Protein AF-0000000078039117 (afdb_homodimer)

Solvent-accessible surface area (backbone atoms only — not comparable to full-atom values): 21800 Å² total; per-residue (Å²): 92,41,33,33,31,34,29,32,81,35,74,48,36,46,49,26,48,54,53,39,45,74,72,65,27,33,37,36,31,19,25,72,60,57,87,76,50,79,70,50,97,45,34,41,63,36,82,44,56,58,85,53,54,42,71,63,53,13,66,77,37,51,82,34,58,34,38,35,41,52,52,69,48,87,79,77,35,41,57,53,41,36,14,48,20,45,47,38,50,52,52,10,32,51,72,30,68,32,46,37,37,37,37,60,55,42,53,59,30,87,37,69,91,60,38,75,41,83,84,39,52,85,33,55,67,59,40,50,24,36,23,52,27,52,50,42,55,70,73,72,52,88,54,48,24,28,36,39,14,37,32,47,73,35,100,47,76,56,77,53,31,32,32,69,71,63,91,66,81,49,44,24,31,33,46,37,56,16,48,51,61,56,48,46,83,77,36,78,68,40,53,70,36,77,45,36,36,27,55,45,86,37,47,50,69,66,53,60,71,69,85,93,41,32,33,31,34,29,34,80,36,74,48,35,46,50,25,48,57,54,38,46,74,72,65,30,35,36,37,31,19,25,71,60,57,86,76,52,79,72,52,97,46,32,41,65,36,80,44,58,60,86,54,54,43,71,64,53,14,67,76,36,52,83,36,57,34,38,35,42,54,52,71,48,86,79,76,36,41,58,55,42,36,15,48,18,45,47,38,49,52,52,10,32,50,73,31,69,33,48,38,37,37,36,60,55,42,52,60,29,88,38,69,91,60,38,75,40,84,83,39,52,85,35,53,66,58,40,50,24,36,24,54,27,52,49,43,55,71,72,72,51,89,53,47,25,29,36,39,15,36,33,47,75,36,100,46,75,56,77,54,32,32,32,70,69,65,92,67,83,49,44,24,30,34,48,36,54,18,50,52,61,57,46,46,84,76,36,78,68,42,52,70,38,77,45,37,35,28,54,46,86,36,47,49,70,66,53,61,72,69,83

Sequence (422 aa):
MNIFIIGANGRVAQELTKKLVKQGHTIYAGLRDLSKIQETQQIKPIHFDLHDSVEVLAKSLVGMDVVYFLAGSRGKDLLQTDAFGAVKSMQATEQAGGKRFILLSSLFATEPEKWNQAGLDQLTDYNIAKFFADNYLINQTQLDYTILQPGGLAEEEGRGLVTFAPEKVGRNPIPDAAEVLAKIIEYPNTKRKVIQMLSGSQPIDASMAKLMNIFIIGANGRVAQELTKKLVKQGHTIYAGLRDLSKIQETQQIKPIHFDLHDSVEVLAKSLVGMDVVYFLAGSRGKDLLQTDAFGAVKSMQATEQAGGKRFILLSSLFATEPEKWNQAGLDQLTDYNIAKFFADNYLINQTQLDYTILQPGGLAEEEGRGLVTFAPEKVGRNPIPDAAEVLAKIIEYPNTKRKVIQMLSGSQPIDASMAKL

Structure (mmCIF, N/CA/C/O backbone):
data_AF-0000000078039117-model_v1
#
loop_
_entity.id
_entity.type
_entity.pdbx_description
1 polymer 'NmrA-like dehydrogenase/reductase'
#
loop_
_atom_site.group_PDB
_atom_site.id
_atom_site.type_symbol
_atom_site.label_atom_id
_atom_site.label_alt_id
_atom_site.label_comp_id
_atom_site.label_asym_id
_atom_site.label_entity_id
_atom_site.label_seq_id
_atom_site.pdbx_PDB_ins_code
_atom_site.Cartn_x
_atom_site.Cartn_y
_atom_site.Cartn_z
_atom_site.occupancy
_atom_site.B_iso_or_equiv
_atom_site.auth_seq_id
_atom_site.auth_comp_id
_atom_site.auth_asym_id
_atom_site.auth_atom_id
_atom_site.pdbx_PDB_model_num
ATOM 1 N N . MET A 1 1 ? -3.613 -31.938 -4.984 1 97.94 1 MET A N 1
ATOM 2 C CA . MET A 1 1 ? -4.102 -30.797 -4.219 1 97.94 1 MET A CA 1
ATOM 3 C C . MET A 1 1 ? -5.07 -29.953 -5.047 1 97.94 1 MET A C 1
ATOM 5 O O . MET A 1 1 ? -5.098 -30.062 -6.277 1 97.94 1 MET A O 1
ATOM 9 N N . ASN A 1 2 ? -5.949 -29.188 -4.383 1 98.81 2 ASN A N 1
ATOM 10 C CA . ASN A 1 2 ? -6.727 -28.125 -5.008 1 98.81 2 ASN A CA 1
ATOM 11 C C . ASN A 1 2 ? -5.98 -26.797 -4.984 1 98.81 2 ASN A C 1
ATOM 13 O O . ASN A 1 2 ? -5.746 -26.234 -3.916 1 98.81 2 ASN A O 1
ATOM 17 N N . ILE A 1 3 ? -5.605 -26.344 -6.156 1 98.94 3 ILE A N 1
ATOM 18 C CA . ILE A 1 3 ? -4.793 -25.141 -6.277 1 98.94 3 ILE A CA 1
ATOM 19 C C . ILE A 1 3 ? -5.582 -24.062 -7.016 1 98.94 3 ILE A C 1
ATOM 21 O O . ILE A 1 3 ? -6.141 -24.312 -8.086 1 98.94 3 ILE A O 1
ATOM 25 N N . PHE A 1 4 ? -5.738 -22.906 -6.43 1 99 4 PHE A N 1
ATOM 26 C CA . PHE A 1 4 ? -6.375 -21.766 -7.082 1 99 4 PHE A CA 1
ATOM 27 C C . PHE A 1 4 ? -5.332 -20.812 -7.656 1 99 4 PHE A C 1
ATOM 29 O O . PHE A 1 4 ? -4.406 -20.391 -6.949 1 99 4 PHE A O 1
ATOM 36 N N . ILE A 1 5 ? -5.422 -20.516 -8.914 1 99 5 ILE A N 1
ATOM 37 C CA . ILE A 1 5 ? -4.516 -19.578 -9.562 1 99 5 ILE A CA 1
ATOM 38 C C . ILE A 1 5 ? -5.281 -18.312 -9.977 1 99 5 ILE A C 1
ATOM 40 O O . ILE A 1 5 ? -6.125 -18.375 -10.875 1 99 5 ILE A O 1
ATOM 44 N N . ILE A 1 6 ? -5.02 -17.234 -9.281 1 98.94 6 ILE A N 1
ATOM 45 C CA . ILE A 1 6 ? -5.574 -15.945 -9.648 1 98.94 6 ILE A CA 1
ATOM 46 C C . ILE A 1 6 ? -4.793 -15.359 -10.82 1 98.94 6 ILE A C 1
ATOM 48 O O . ILE A 1 6 ? -3.566 -15.25 -10.773 1 98.94 6 ILE A O 1
ATOM 52 N N . GLY A 1 7 ? -5.5 -14.914 -11.836 1 98.62 7 GLY A N 1
ATOM 53 C CA . GLY A 1 7 ? -4.852 -14.5 -13.07 1 98.62 7 GLY A CA 1
ATOM 54 C C . GLY A 1 7 ? -4.457 -15.656 -13.961 1 98.62 7 GLY A C 1
ATOM 55 O O . GLY A 1 7 ? -3.375 -15.656 -14.555 1 98.62 7 GLY A O 1
ATOM 56 N N . ALA A 1 8 ? -5.289 -16.562 -14.102 1 98.69 8 ALA A N 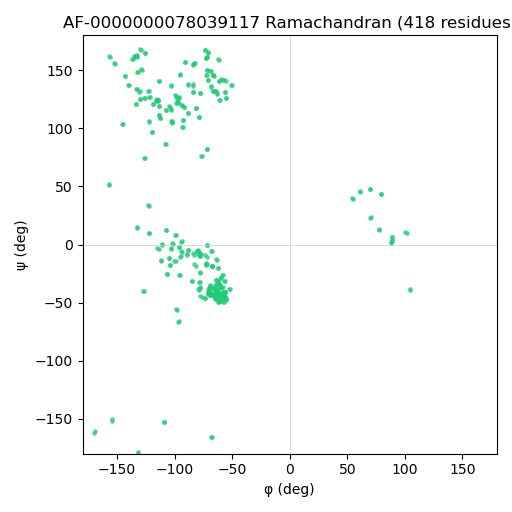1
ATOM 57 C CA . ALA A 1 8 ? -4.961 -17.859 -14.703 1 98.69 8 ALA A CA 1
ATOM 58 C C . ALA A 1 8 ? -4.758 -17.719 -16.203 1 98.69 8 ALA A C 1
ATOM 60 O O . ALA A 1 8 ? -4.188 -18.609 -16.844 1 98.69 8 ALA A O 1
ATOM 61 N N . ASN A 1 9 ? -5.18 -16.703 -16.828 1 96.75 9 ASN A N 1
ATOM 62 C CA . ASN A 1 9 ? -5.043 -16.547 -18.266 1 96.75 9 ASN A CA 1
ATOM 63 C C . ASN A 1 9 ? -3.713 -15.891 -18.641 1 96.75 9 ASN A C 1
ATOM 65 O O . ASN A 1 9 ? -3.391 -15.758 -19.812 1 96.75 9 ASN A O 1
ATOM 69 N N . GLY A 1 10 ? -2.932 -15.484 -17.641 1 97.69 10 GLY A N 1
ATOM 70 C CA . GLY A 1 10 ? -1.647 -14.859 -17.906 1 97.69 10 GLY A CA 1
ATOM 71 C C . GLY A 1 10 ? -0.608 -15.828 -18.438 1 97.69 10 GLY A C 1
ATOM 72 O O . GLY A 1 10 ? -0.743 -17.047 -18.266 1 97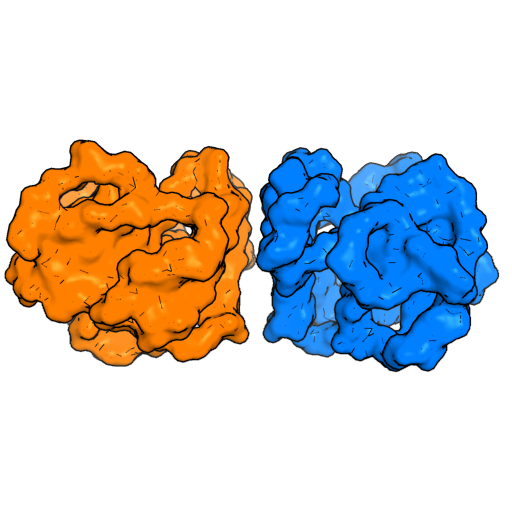.69 10 GLY A O 1
ATOM 73 N N . ARG A 1 11 ? 0.474 -15.336 -18.984 1 97.88 11 ARG A N 1
ATOM 74 C CA . ARG A 1 11 ? 1.512 -16.125 -19.625 1 97.88 11 ARG A CA 1
ATOM 75 C C . ARG A 1 11 ? 2.215 -17.031 -18.625 1 97.88 11 ARG A C 1
ATOM 77 O O . ARG A 1 11 ? 2.391 -18.234 -18.875 1 97.88 11 ARG A O 1
ATOM 84 N N . VAL A 1 12 ? 2.57 -16.469 -17.5 1 98.69 12 VAL A N 1
ATOM 85 C CA . VAL A 1 12 ? 3.24 -17.266 -16.484 1 98.69 12 VAL A CA 1
ATOM 86 C C . VAL A 1 12 ? 2.273 -18.297 -15.914 1 98.69 12 VAL A C 1
ATOM 88 O O . VAL A 1 12 ? 2.648 -19.453 -15.703 1 98.69 12 VAL A O 1
ATOM 91 N N . ALA A 1 13 ? 1.036 -17.891 -15.68 1 98.81 13 ALA A N 1
ATOM 92 C CA . ALA A 1 13 ? 0.023 -18.766 -15.094 1 98.81 13 ALA A CA 1
ATOM 93 C C . ALA A 1 13 ? -0.256 -19.969 -16 1 98.81 13 ALA A C 1
ATOM 95 O O . ALA A 1 13 ? -0.449 -21.094 -15.516 1 98.81 13 ALA A O 1
ATOM 96 N N . GLN A 1 14 ? -0.321 -19.719 -17.266 1 98.12 14 GLN A N 1
ATOM 97 C CA . GLN A 1 14 ? -0.566 -20.797 -18.203 1 98.12 14 GLN A CA 1
ATOM 98 C C . GLN A 1 14 ? 0.563 -21.828 -18.172 1 98.12 14 GLN A C 1
ATOM 100 O O . GLN A 1 14 ? 0.312 -23.031 -18.172 1 98.12 14 GLN A O 1
ATOM 105 N N . GLU A 1 15 ? 1.804 -21.391 -18.141 1 98.69 15 GLU A N 1
ATOM 106 C CA . GLU A 1 15 ? 2.941 -22.297 -18.016 1 98.69 15 GLU A CA 1
ATOM 107 C C . GLU A 1 15 ? 2.908 -23.047 -16.688 1 98.69 15 GLU A C 1
ATOM 109 O O . GLU A 1 15 ? 3.18 -24.25 -16.625 1 98.69 15 GLU A O 1
ATOM 114 N N . LEU A 1 16 ? 2.572 -22.359 -15.625 1 98.94 16 LEU A N 1
ATOM 115 C CA . LEU A 1 16 ? 2.457 -22.969 -14.305 1 98.94 16 LEU A CA 1
ATOM 116 C C . LEU A 1 16 ? 1.377 -24.047 -14.289 1 98.94 16 LEU A C 1
ATOM 118 O O . LEU A 1 16 ? 1.592 -25.141 -13.766 1 98.94 16 LEU A O 1
ATOM 122 N N . THR A 1 17 ? 0.242 -23.719 -14.891 1 98.88 17 THR A N 1
ATOM 123 C CA . THR A 1 17 ? -0.891 -24.625 -14.93 1 98.88 17 THR A CA 1
ATOM 124 C C . THR A 1 17 ? -0.497 -25.953 -15.586 1 98.88 17 THR A C 1
ATOM 126 O O . THR A 1 17 ? -0.801 -27.031 -15.07 1 98.88 17 THR A O 1
ATOM 129 N N . LYS A 1 18 ? 0.235 -25.859 -16.688 1 98.31 18 LYS A N 1
ATOM 130 C CA . LYS A 1 18 ? 0.692 -27.078 -17.375 1 98.31 18 LYS A CA 1
ATOM 131 C C . LYS A 1 18 ? 1.529 -27.953 -16.453 1 98.31 18 LYS A C 1
ATOM 133 O O . LYS A 1 18 ? 1.335 -29.172 -16.391 1 98.31 18 LYS A O 1
ATOM 138 N N . LYS A 1 19 ? 2.363 -27.391 -15.734 1 98.38 19 LYS A N 1
ATOM 139 C CA . 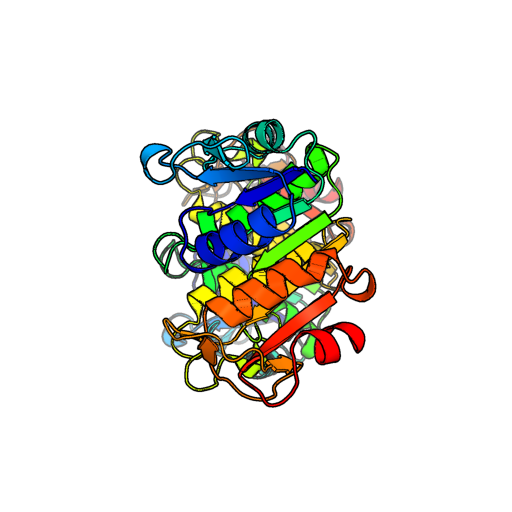LYS A 1 19 ? 3.273 -28.109 -14.844 1 98.38 19 LYS A CA 1
ATOM 140 C C . LYS A 1 19 ? 2.521 -28.734 -13.672 1 98.38 19 LYS A C 1
ATOM 142 O O . LYS A 1 19 ? 2.744 -29.891 -13.328 1 98.38 19 LYS A O 1
ATOM 147 N N . LEU A 1 20 ? 1.616 -28 -13.086 1 98.81 20 LEU A N 1
ATOM 148 C CA . LEU A 1 20 ? 0.88 -28.484 -11.922 1 98.81 20 LEU A CA 1
ATOM 149 C C . LEU A 1 20 ? -0.085 -29.594 -12.305 1 98.81 20 LEU A C 1
ATOM 151 O O . LEU A 1 20 ? -0.266 -30.547 -11.547 1 98.81 20 LEU A O 1
ATOM 155 N N . VAL A 1 21 ? -0.684 -29.453 -13.484 1 98.69 21 VAL A N 1
ATOM 156 C CA . VAL A 1 21 ? -1.575 -30.484 -13.992 1 98.69 21 VAL A CA 1
ATOM 157 C C . VAL A 1 21 ? -0.792 -31.781 -14.203 1 98.69 21 VAL A C 1
ATOM 159 O O . VAL A 1 21 ? -1.252 -32.875 -13.828 1 98.69 21 VAL A O 1
ATOM 162 N N . LYS A 1 22 ? 0.369 -31.641 -14.781 1 98.12 22 LYS A N 1
ATOM 163 C CA . LYS A 1 22 ? 1.233 -32.781 -15.008 1 98.12 22 LYS A CA 1
ATOM 164 C C . LYS A 1 22 ? 1.6 -33.469 -13.688 1 98.12 22 LYS A C 1
ATOM 166 O O . LYS A 1 22 ? 1.782 -34.688 -13.641 1 98.12 22 LYS A O 1
ATOM 171 N N . GLN A 1 23 ? 1.645 -32.75 -12.617 1 98 23 GLN A N 1
ATOM 172 C CA . GLN A 1 23 ? 1.981 -33.25 -11.289 1 98 23 GLN A CA 1
ATOM 173 C C . GLN A 1 23 ? 0.759 -33.844 -10.609 1 98 23 GLN A C 1
ATOM 175 O O . GLN A 1 23 ? 0.856 -34.375 -9.492 1 98 23 GLN A O 1
ATOM 180 N N . GLY A 1 24 ? -0.396 -33.719 -11.172 1 98.25 24 GLY A N 1
ATOM 181 C CA . GLY A 1 24 ? -1.583 -34.406 -10.688 1 98.25 24 GLY A CA 1
ATOM 182 C C . GLY A 1 24 ? -2.488 -33.531 -9.852 1 98.25 24 GLY A C 1
ATOM 183 O O . GLY A 1 24 ? -3.445 -34 -9.242 1 98.25 24 GLY A O 1
ATOM 184 N N . HIS A 1 25 ? -2.236 -32.219 -9.828 1 98.75 25 HIS A N 1
ATOM 185 C CA . HIS A 1 25 ? -3.059 -31.297 -9.055 1 98.75 25 HIS A CA 1
ATOM 186 C C . HIS A 1 25 ? -4.312 -30.906 -9.82 1 98.75 25 HIS A C 1
ATOM 188 O O . HIS A 1 25 ? -4.371 -31.062 -11.047 1 98.75 25 HIS A O 1
ATOM 194 N N . THR A 1 26 ? -5.336 -30.5 -9.148 1 98.88 26 THR A N 1
ATOM 195 C CA . THR A 1 26 ? -6.52 -29.875 -9.727 1 98.88 26 THR A CA 1
ATOM 196 C C . THR A 1 26 ? -6.414 -28.359 -9.656 1 98.88 26 THR A C 1
ATOM 198 O O . THR A 1 26 ? -6.164 -27.797 -8.586 1 98.88 26 THR A O 1
ATOM 201 N N . ILE A 1 27 ? -6.59 -27.734 -10.836 1 98.94 27 ILE A N 1
ATOM 202 C CA . ILE A 1 27 ? -6.398 -26.297 -10.922 1 98.94 27 ILE A CA 1
ATOM 203 C C . ILE A 1 27 ? -7.758 -25.594 -11.008 1 98.94 27 ILE A C 1
ATOM 205 O O . ILE A 1 27 ? -8.562 -25.906 -11.891 1 98.94 27 ILE A O 1
ATOM 209 N N . TYR A 1 28 ? -8.023 -24.766 -10.047 1 98.94 28 TYR A N 1
ATOM 210 C CA . TYR A 1 28 ? -9.109 -23.781 -10.133 1 98.94 28 TYR A CA 1
ATOM 211 C C . TYR A 1 28 ? -8.602 -22.453 -10.664 1 98.94 28 TYR A C 1
ATOM 213 O O . TYR A 1 28 ? -7.871 -21.734 -9.984 1 98.94 28 TYR A O 1
ATOM 221 N N . ALA A 1 29 ? -8.992 -22.203 -11.906 1 98.88 29 ALA A N 1
ATOM 222 C CA . ALA A 1 29 ? -8.43 -21.094 -12.664 1 98.88 29 ALA A CA 1
ATOM 223 C C . ALA A 1 29 ? -9.289 -19.844 -12.516 1 98.88 29 ALA A C 1
ATOM 225 O O . ALA A 1 29 ? -10.328 -19.703 -13.164 1 98.88 29 ALA A O 1
ATOM 226 N N . GLY A 1 30 ? -8.867 -18.938 -11.688 1 98.81 30 GLY A N 1
ATOM 227 C CA . GLY A 1 30 ? -9.586 -17.688 -11.469 1 98.81 30 GLY A CA 1
ATOM 228 C C . GLY A 1 30 ? -9.305 -16.641 -12.523 1 98.81 30 GLY A C 1
ATOM 229 O O . GLY A 1 30 ? -8.164 -16.219 -12.695 1 98.81 30 GLY A O 1
ATOM 230 N N . LEU A 1 31 ? -10.258 -16.25 -13.219 1 97.62 31 LEU A N 1
ATOM 231 C CA . LEU A 1 31 ? -10.141 -15.219 -14.242 1 97.62 31 LEU A CA 1
ATOM 232 C C . LEU A 1 31 ? -11.484 -14.547 -14.516 1 97.62 31 LEU A C 1
ATOM 234 O O . LEU A 1 31 ? -12.531 -15.094 -14.148 1 97.62 31 LEU A O 1
ATOM 238 N N . ARG A 1 32 ? -11.492 -13.367 -15.117 1 96.06 32 ARG A N 1
ATOM 239 C CA . ARG A 1 32 ? -12.703 -12.578 -15.344 1 96.06 32 ARG A CA 1
ATOM 240 C C . ARG A 1 32 ? -13.508 -13.141 -16.5 1 96.06 32 ARG A C 1
ATOM 242 O O . ARG A 1 32 ? -14.734 -13.242 -16.422 1 96.06 32 ARG A O 1
ATOM 249 N N . ASP A 1 33 ? -12.781 -13.438 -17.547 1 96.5 33 ASP A N 1
ATOM 250 C CA . ASP A 1 33 ? -13.398 -13.961 -18.766 1 96.5 33 ASP A CA 1
ATOM 251 C C . ASP A 1 33 ? -13.188 -15.469 -18.875 1 96.5 33 ASP A C 1
ATOM 253 O O . ASP A 1 33 ? -12.133 -15.914 -19.328 1 96.5 33 ASP A O 1
ATOM 257 N N . LEU A 1 34 ? -14.219 -16.203 -18.641 1 97.25 34 LEU A N 1
ATOM 258 C CA . LEU A 1 34 ? -14.109 -17.641 -18.516 1 97.25 34 LEU A CA 1
ATOM 259 C C . LEU A 1 34 ? -13.859 -18.281 -19.891 1 97.25 34 LEU A C 1
ATOM 261 O O . LEU A 1 34 ? -13.398 -19.422 -19.969 1 97.25 34 LEU A O 1
ATOM 265 N N . SER A 1 35 ? -14.109 -17.516 -20.953 1 97.06 35 SER A N 1
ATOM 266 C CA . SER A 1 35 ? -13.953 -18.078 -22.281 1 97.06 35 SER A CA 1
ATOM 267 C C . SER A 1 35 ? -12.477 -18.25 -22.641 1 97.06 35 SER A C 1
ATOM 269 O O . SER A 1 35 ? -12.141 -18.938 -23.609 1 97.06 35 SER A O 1
ATOM 271 N N . LYS A 1 36 ? -11.586 -17.719 -21.828 1 97.12 36 LYS A N 1
ATOM 272 C CA . LYS A 1 36 ? -10.164 -17.703 -22.141 1 97.12 36 LYS A CA 1
ATOM 273 C C . LYS A 1 36 ? -9.508 -19.031 -21.766 1 97.12 36 LYS A C 1
ATOM 275 O O . LYS A 1 36 ? -8.375 -19.297 -22.172 1 97.12 36 LYS A O 1
ATOM 280 N N . ILE A 1 37 ? -10.164 -19.844 -20.938 1 97.5 37 ILE A N 1
ATOM 281 C CA . ILE A 1 37 ? -9.617 -21.125 -20.516 1 97.5 37 ILE A CA 1
ATOM 282 C C . ILE A 1 37 ? -10.672 -22.219 -20.703 1 97.5 37 ILE A C 1
ATOM 284 O O . ILE A 1 37 ? -11.812 -22.078 -20.281 1 97.5 37 ILE A O 1
ATOM 288 N N . GLN A 1 38 ? -10.273 -23.297 -21.312 1 97.06 38 GLN A N 1
ATOM 289 C CA . GLN A 1 38 ? -11.156 -24.438 -21.531 1 97.06 38 GLN A CA 1
ATOM 290 C C . GLN A 1 38 ? -11.188 -25.344 -20.312 1 97.06 38 GLN A C 1
ATOM 292 O O . GLN A 1 38 ? -10.133 -25.688 -19.766 1 97.06 38 GLN A O 1
ATOM 297 N N . GLU A 1 39 ? -12.391 -25.656 -19.938 1 98.06 39 GLU A N 1
ATOM 298 C CA . GLU A 1 39 ? -12.562 -26.562 -18.812 1 98.06 39 GLU A CA 1
ATOM 299 C C . GLU A 1 39 ? -12.094 -27.969 -19.172 1 98.06 39 GLU A C 1
ATOM 301 O O . GLU A 1 39 ? -12.352 -28.453 -20.281 1 98.06 39 GLU A O 1
ATOM 306 N N . THR A 1 40 ? -11.344 -28.625 -18.266 1 98.19 40 THR A N 1
ATOM 307 C CA . THR A 1 40 ? -10.969 -30.031 -18.328 1 98.19 40 THR A CA 1
ATOM 308 C C . THR A 1 40 ? -11.227 -30.719 -16.984 1 98.19 40 THR A C 1
ATOM 310 O O . THR A 1 40 ? -11.797 -30.109 -16.078 1 98.19 40 THR A O 1
ATOM 313 N N . GLN A 1 41 ? -10.93 -31.953 -16.922 1 97.94 41 GLN A N 1
ATOM 314 C CA . GLN A 1 41 ? -11.078 -32.688 -15.656 1 97.94 41 GLN A CA 1
ATOM 315 C C . GLN A 1 41 ? -10.227 -32.031 -14.555 1 97.94 41 GLN A C 1
ATOM 317 O O . GLN A 1 41 ? -10.648 -31.984 -13.398 1 97.94 41 GLN A O 1
ATOM 322 N N . GLN A 1 42 ? -9.055 -31.531 -14.898 1 98.62 42 GLN A N 1
ATOM 323 C CA . GLN A 1 42 ? -8.125 -31.031 -13.891 1 98.62 42 GLN A CA 1
ATOM 324 C C . GLN A 1 42 ? -8.102 -29.5 -13.867 1 98.62 42 GLN A C 1
ATOM 326 O O . GLN A 1 42 ? -7.457 -28.891 -13.008 1 98.62 42 GLN A O 1
ATOM 331 N N . ILE A 1 43 ? -8.688 -28.875 -14.836 1 98.81 43 ILE A N 1
ATOM 332 C CA . ILE A 1 43 ? -8.719 -27.40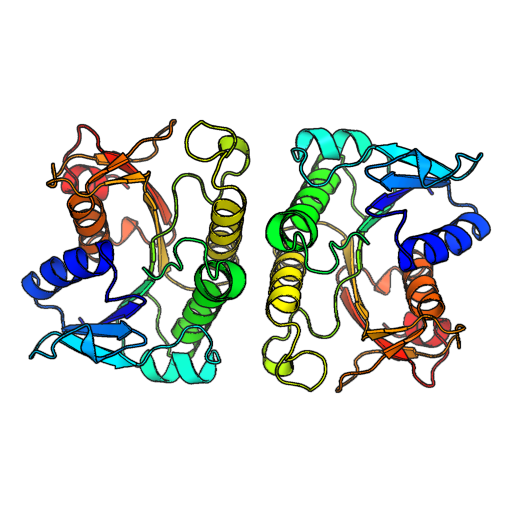6 -14.891 1 98.81 43 ILE A CA 1
ATOM 333 C C . ILE A 1 43 ? -10.164 -26.922 -14.852 1 98.81 43 ILE A C 1
ATOM 335 O O . ILE A 1 43 ? -10.961 -27.25 -15.742 1 98.81 43 ILE A O 1
ATOM 339 N N . LYS A 1 44 ? -10.523 -26.141 -13.883 1 98.69 44 LYS A N 1
ATOM 340 C CA . LYS A 1 44 ? -11.867 -25.609 -13.672 1 98.69 44 LYS A CA 1
ATOM 341 C C . LYS A 1 44 ? -11.867 -24.094 -13.648 1 98.69 44 LYS A C 1
ATOM 343 O O . LYS A 1 44 ? -11.438 -23.469 -12.672 1 98.69 44 LYS A O 1
ATOM 348 N N . PRO A 1 45 ? -12.344 -23.438 -14.703 1 98.56 45 PRO A N 1
ATOM 349 C CA . PRO A 1 45 ? -12.414 -21.984 -14.695 1 98.56 45 PRO A CA 1
ATOM 350 C C . PRO A 1 45 ? -13.414 -21.438 -13.68 1 98.56 45 PRO A C 1
ATOM 352 O O . PRO A 1 45 ? -14.508 -21.984 -13.539 1 98.56 45 PRO A O 1
ATOM 355 N N . ILE A 1 46 ? -13.039 -20.516 -12.922 1 98.69 46 ILE A N 1
ATOM 356 C CA . ILE A 1 46 ? -13.844 -19.844 -11.906 1 98.69 46 ILE A CA 1
ATOM 357 C C . ILE A 1 46 ? -13.82 -18.344 -12.141 1 98.69 46 ILE A C 1
ATOM 359 O O . ILE A 1 46 ? -12.758 -17.75 -12.336 1 98.69 46 ILE A O 1
ATOM 363 N N . HIS A 1 47 ? -14.984 -17.75 -12.234 1 98.56 47 HIS A N 1
ATOM 364 C CA . HIS A 1 47 ? -15.016 -16.281 -12.312 1 98.56 47 HIS A CA 1
ATOM 365 C C . HIS A 1 47 ? -14.414 -15.648 -11.07 1 98.56 47 HIS A C 1
ATOM 367 O O . HIS A 1 47 ? -14.812 -15.969 -9.945 1 98.56 47 HIS A O 1
ATOM 373 N N . PHE A 1 48 ? -13.469 -14.836 -11.227 1 98.75 48 PHE A N 1
ATOM 374 C CA . PHE A 1 48 ? -12.75 -14.172 -10.148 1 98.75 48 PHE A CA 1
ATOM 375 C C . PHE A 1 48 ? -12.352 -12.758 -10.562 1 98.75 48 PHE A C 1
ATOM 377 O O . PHE A 1 48 ? -11.422 -12.578 -11.359 1 98.75 48 PHE A O 1
ATOM 384 N N . ASP A 1 49 ? -13.07 -11.766 -10.055 1 98.62 49 ASP A N 1
ATOM 385 C CA . ASP A 1 49 ? -12.852 -10.359 -10.367 1 98.62 49 ASP A CA 1
ATOM 386 C C . ASP A 1 49 ? -12.227 -9.625 -9.18 1 98.62 49 ASP A C 1
ATOM 388 O O . ASP A 1 49 ? -12.875 -9.453 -8.141 1 98.62 49 ASP A O 1
ATOM 392 N N . LEU A 1 50 ? -11.031 -9.148 -9.359 1 98.62 50 LEU A N 1
ATOM 393 C CA . LEU A 1 50 ? -10.266 -8.531 -8.281 1 98.62 50 LEU A CA 1
ATOM 394 C C . LEU A 1 50 ? -10.898 -7.211 -7.852 1 98.62 50 LEU A C 1
ATOM 396 O O . LEU A 1 50 ? -10.516 -6.633 -6.832 1 98.62 50 LEU A O 1
ATOM 400 N N . HIS A 1 51 ? -11.93 -6.758 -8.547 1 97.88 51 HIS A N 1
ATOM 401 C CA . HIS A 1 51 ? -12.656 -5.559 -8.148 1 97.88 51 HIS A CA 1
ATOM 402 C C . HIS A 1 51 ? -13.797 -5.898 -7.199 1 97.88 51 HIS A C 1
ATOM 404 O O . HIS A 1 51 ? -14.43 -5.004 -6.633 1 97.88 51 HIS A O 1
ATOM 410 N N . ASP A 1 52 ? -14.062 -7.211 -7.023 1 98 52 ASP A N 1
ATOM 411 C CA . ASP A 1 52 ? -15.102 -7.629 -6.086 1 98 52 ASP A CA 1
ATOM 412 C C . ASP A 1 52 ? -14.641 -7.465 -4.641 1 98 52 ASP A C 1
ATOM 414 O O . ASP A 1 52 ? -13.445 -7.266 -4.387 1 98 52 ASP A O 1
ATOM 418 N N . SER A 1 53 ? -15.578 -7.566 -3.639 1 97.75 53 SER A N 1
ATOM 419 C CA . SER A 1 53 ? -15.258 -7.469 -2.219 1 97.75 53 SER A CA 1
ATOM 420 C C . SER A 1 53 ? -14.523 -8.711 -1.729 1 97.75 53 SER A C 1
ATOM 422 O O . SER A 1 53 ? -14.578 -9.766 -2.367 1 97.75 53 SER A O 1
ATOM 424 N N . VAL A 1 54 ? -13.891 -8.594 -0.646 1 98.75 54 VAL A N 1
ATOM 425 C CA . VAL A 1 54 ? -13.188 -9.703 -0.013 1 98.75 54 VAL A CA 1
ATOM 426 C C . VAL A 1 54 ? -14.156 -10.859 0.224 1 98.75 54 VAL A C 1
ATOM 428 O O . VAL A 1 54 ? -13.812 -12.023 -0.016 1 98.75 54 VAL A O 1
ATOM 431 N N . GLU A 1 55 ? -15.352 -10.547 0.647 1 98.31 55 GLU A N 1
ATOM 432 C CA . GLU A 1 55 ? -16.359 -11.562 0.945 1 98.31 55 GLU A CA 1
ATOM 433 C C . GLU A 1 55 ? -16.703 -12.383 -0.299 1 98.31 55 GLU A C 1
ATOM 435 O O . GLU A 1 55 ? -16.812 -13.609 -0.231 1 98.31 55 GLU A O 1
ATOM 440 N N . VAL A 1 56 ? -16.844 -11.68 -1.402 1 98.44 56 VAL A N 1
ATOM 441 C CA . VAL A 1 56 ? -17.188 -12.344 -2.656 1 98.44 56 VAL A CA 1
ATOM 442 C C . VAL A 1 56 ? -16.016 -13.203 -3.117 1 98.44 56 VAL A C 1
ATOM 444 O O . VAL A 1 56 ? -16.188 -14.359 -3.504 1 98.44 56 VAL A O 1
ATOM 447 N N . LEU A 1 57 ? -14.828 -12.719 -3.037 1 98.88 57 LEU A N 1
ATOM 448 C CA . LEU A 1 57 ? -13.641 -13.453 -3.455 1 98.88 57 LEU A CA 1
ATOM 449 C C . LEU A 1 57 ? -13.438 -14.703 -2.598 1 98.88 57 LEU A C 1
ATOM 451 O O . LEU A 1 57 ? -13.078 -15.766 -3.111 1 98.88 57 LEU A O 1
ATOM 455 N N . ALA A 1 58 ? -13.695 -14.57 -1.311 1 98.88 58 ALA A N 1
ATOM 456 C CA . ALA A 1 58 ? -13.453 -15.648 -0.356 1 98.88 58 ALA A CA 1
ATOM 457 C C . ALA A 1 58 ? -14.305 -16.875 -0.681 1 98.88 58 ALA A C 1
ATOM 459 O O . ALA A 1 58 ? -13.875 -18 -0.479 1 98.88 58 ALA A O 1
ATOM 460 N N . LYS A 1 59 ? -15.453 -16.641 -1.224 1 98.75 59 LYS A N 1
ATOM 461 C CA . LYS A 1 59 ? -16.344 -17.75 -1.565 1 98.75 59 LYS A CA 1
ATOM 462 C C . LYS A 1 59 ? -15.688 -18.688 -2.57 1 98.75 59 LYS A C 1
ATOM 464 O O . LYS A 1 59 ? -15.859 -19.906 -2.49 1 98.75 59 LYS A O 1
ATOM 469 N N . SER A 1 60 ? -14.93 -18.141 -3.453 1 98.56 60 SER A N 1
ATOM 470 C CA . SER A 1 60 ? -14.297 -18.922 -4.508 1 98.56 60 SER A CA 1
ATOM 471 C C . SER A 1 60 ? -13.055 -19.656 -3.99 1 98.56 60 SER A C 1
ATOM 473 O O . SER A 1 60 ? -12.531 -20.547 -4.652 1 98.56 60 SER A O 1
ATOM 475 N N . LEU A 1 61 ? -12.609 -19.344 -2.748 1 98.88 61 LEU A N 1
ATOM 476 C CA . LEU A 1 61 ? -11.312 -19.828 -2.303 1 98.88 61 LEU A CA 1
ATOM 477 C C . LEU A 1 61 ? -11.469 -20.875 -1.211 1 98.88 61 LEU A C 1
ATOM 479 O O . LEU A 1 61 ? -10.469 -21.422 -0.717 1 98.88 61 LEU A O 1
ATOM 483 N N . VAL A 1 62 ? -12.695 -21.188 -0.845 1 98.75 62 VAL A N 1
ATOM 484 C CA . VAL A 1 62 ? -12.961 -22.219 0.165 1 98.75 62 VAL A CA 1
ATOM 485 C C . VAL A 1 62 ? -12.469 -23.578 -0.328 1 98.75 62 VAL A C 1
ATOM 487 O O . VAL A 1 62 ? -12.734 -23.953 -1.468 1 98.75 62 VAL A O 1
ATOM 490 N N . GLY A 1 63 ? -11.703 -24.266 0.502 1 98.56 63 GLY A N 1
ATOM 491 C CA . GLY A 1 63 ? -11.297 -25.625 0.206 1 98.56 63 GLY A CA 1
ATOM 492 C C . GLY A 1 63 ? -10 -25.703 -0.584 1 98.56 63 GLY A C 1
ATOM 493 O O . GLY A 1 63 ? -9.523 -26.797 -0.899 1 98.56 63 GLY A O 1
ATOM 494 N N . MET A 1 64 ? -9.352 -24.625 -0.862 1 98.88 64 MET A N 1
ATOM 495 C CA . MET A 1 64 ? -8.117 -24.609 -1.644 1 98.88 64 MET A CA 1
ATOM 496 C C . MET A 1 64 ? -6.91 -24.906 -0.759 1 98.88 64 MET A C 1
ATOM 498 O O . MET A 1 64 ? -6.816 -24.406 0.359 1 98.88 64 MET A O 1
ATOM 502 N N . ASP A 1 65 ? -6.047 -25.734 -1.272 1 98.81 65 ASP A N 1
ATOM 503 C CA . ASP A 1 65 ? -4.824 -26.047 -0.541 1 98.81 65 ASP A CA 1
ATOM 504 C C . ASP A 1 65 ? -3.785 -24.938 -0.69 1 98.81 65 ASP A C 1
ATOM 506 O O . ASP A 1 65 ? -3.027 -24.656 0.241 1 98.81 65 ASP A O 1
ATOM 510 N N . VAL A 1 66 ? -3.674 -24.375 -1.823 1 98.88 66 VAL A N 1
ATOM 511 C CA . VAL A 1 66 ? -2.719 -23.328 -2.172 1 98.88 66 VAL A CA 1
ATOM 512 C C . VAL A 1 66 ? -3.395 -22.281 -3.061 1 98.88 66 VAL A C 1
ATOM 514 O O . VAL A 1 66 ? -4.184 -22.625 -3.943 1 98.88 66 VAL A O 1
ATOM 517 N N . VAL A 1 67 ? -3.162 -21.047 -2.842 1 99 67 VAL A N 1
ATOM 518 C CA . VAL A 1 67 ? -3.59 -19.953 -3.715 1 99 67 VAL A CA 1
ATOM 519 C C . VAL A 1 67 ? -2.367 -19.266 -4.312 1 99 67 VAL A C 1
ATOM 521 O O . VAL A 1 67 ? -1.445 -18.891 -3.59 1 99 67 VAL A O 1
ATOM 524 N N . TYR A 1 68 ? -2.312 -19.188 -5.645 1 99 68 TYR A N 1
ATOM 525 C CA . TYR A 1 68 ? -1.33 -18.406 -6.379 1 99 68 TYR A CA 1
ATOM 526 C C . TYR A 1 68 ? -1.924 -17.078 -6.824 1 99 68 TYR A C 1
ATOM 528 O O . TYR A 1 68 ? -3.025 -17.031 -7.375 1 99 68 TYR A O 1
ATOM 536 N N . PHE A 1 69 ? -1.29 -16.016 -6.551 1 99 69 PHE A N 1
ATOM 537 C CA . PHE A 1 69 ? -1.623 -14.719 -7.141 1 99 69 PHE A CA 1
ATOM 538 C C . PHE A 1 69 ? -0.645 -14.367 -8.258 1 99 69 PHE A C 1
ATOM 540 O O . PHE A 1 69 ? 0.491 -13.969 -7.988 1 99 69 PHE A O 1
ATOM 547 N N . LEU A 1 70 ? -1.071 -14.484 -9.453 1 98.88 70 LEU A N 1
ATOM 548 C CA . LEU A 1 70 ? -0.228 -14.227 -10.617 1 98.88 70 LEU A CA 1
ATOM 549 C C . LEU A 1 70 ? -0.838 -13.141 -11.492 1 98.88 70 LEU A C 1
ATOM 551 O O . LEU A 1 70 ? -0.369 -12.906 -12.609 1 98.88 70 LEU A O 1
ATOM 555 N N . ALA A 1 71 ? -1.875 -12.492 -10.977 1 98.56 71 ALA A N 1
ATOM 556 C CA . ALA A 1 71 ? -2.561 -11.453 -11.742 1 98.56 71 ALA A CA 1
ATOM 557 C C . ALA A 1 71 ? -1.713 -10.188 -11.828 1 98.56 71 ALA A C 1
ATOM 559 O O . ALA A 1 71 ? -0.972 -9.859 -10.898 1 98.56 71 ALA A O 1
ATOM 560 N N . GLY A 1 72 ? -1.791 -9.5 -12.891 1 97.44 72 GLY A N 1
ATOM 561 C CA . GLY A 1 72 ? -1.222 -8.188 -13.172 1 97.44 72 GLY A CA 1
ATOM 562 C C . GLY A 1 72 ? -2.012 -7.402 -14.195 1 97.44 72 GLY A C 1
ATOM 563 O O . GLY A 1 72 ? -2.67 -7.984 -15.062 1 97.44 72 GLY A O 1
ATOM 564 N N . SER A 1 73 ? -1.92 -6.117 -14.164 1 97.5 73 SER A N 1
ATOM 565 C CA . SER A 1 73 ? -2.729 -5.262 -15.023 1 97.5 73 SER A CA 1
ATOM 566 C C . SER A 1 73 ? -1.91 -4.73 -16.203 1 97.5 73 SER A C 1
ATOM 568 O O . SER A 1 73 ? -2.438 -4.023 -17.062 1 97.5 73 SER A O 1
ATOM 570 N N . ARG A 1 74 ? -0.675 -5.02 -16.234 1 94.56 74 ARG A N 1
ATOM 571 C CA . ARG A 1 74 ? 0.229 -4.453 -17.234 1 94.56 74 ARG A CA 1
ATOM 572 C C . ARG A 1 74 ? 0.172 -2.93 -17.219 1 94.56 74 ARG A C 1
ATOM 574 O O . ARG A 1 74 ? 0.1 -2.297 -18.266 1 94.56 74 ARG A O 1
ATOM 581 N N . GLY A 1 75 ? 0.092 -2.387 -16.078 1 95.19 75 GLY A N 1
ATOM 582 C CA . GLY A 1 75 ? 0.163 -0.95 -15.867 1 95.19 75 GLY A CA 1
ATOM 583 C C . GLY A 1 75 ? -1.186 -0.264 -15.977 1 95.19 75 GLY A C 1
ATOM 584 O O . GLY A 1 75 ? -1.299 0.937 -15.719 1 95.19 75 GLY A O 1
ATOM 585 N N . LYS A 1 76 ? -2.311 -0.849 -16.188 1 96.62 76 LYS A N 1
ATOM 586 C CA . LYS A 1 76 ? -3.588 -0.228 -16.531 1 96.62 76 LYS A CA 1
ATOM 587 C C . LYS A 1 76 ? -4.488 -0.118 -15.305 1 96.62 76 LYS A C 1
ATOM 589 O O . LYS A 1 76 ? -5.508 0.571 -15.336 1 96.62 76 LYS A O 1
ATOM 594 N N . ASP A 1 77 ? -4.176 -0.769 -14.297 1 98.19 77 ASP A N 1
ATOM 595 C CA . ASP A 1 77 ? -5.004 -0.858 -13.102 1 98.19 77 ASP A CA 1
ATOM 596 C C . ASP A 1 77 ? -4.168 -1.229 -11.875 1 98.19 77 ASP A C 1
ATOM 598 O O . ASP A 1 77 ? -4.488 -2.186 -11.172 1 98.19 77 ASP A O 1
ATOM 602 N N . LEU A 1 78 ? -3.068 -0.489 -11.641 1 98.69 78 LEU A N 1
ATOM 603 C CA . LEU A 1 78 ? -2.047 -0.834 -10.656 1 98.69 78 LEU A CA 1
ATOM 604 C C . LEU A 1 78 ? -2.631 -0.846 -9.242 1 98.69 78 LEU A C 1
ATOM 606 O O . LEU A 1 78 ? -2.367 -1.766 -8.469 1 98.69 78 LEU A O 1
ATOM 610 N N . LEU A 1 79 ? -3.473 0.116 -8.93 1 98.81 79 LEU A N 1
ATOM 611 C CA . LEU A 1 79 ? -3.975 0.239 -7.562 1 98.81 79 LEU A CA 1
ATOM 612 C C . LEU A 1 79 ? -4.992 -0.856 -7.258 1 98.81 79 LEU A C 1
ATOM 614 O O . LEU A 1 79 ? -4.871 -1.56 -6.254 1 98.81 79 LEU A O 1
ATOM 618 N N . GLN A 1 80 ? -5.941 -1.102 -8.141 1 98.62 80 GLN A N 1
ATOM 619 C CA . GLN A 1 80 ? -7.043 -2.006 -7.82 1 98.62 80 GLN A CA 1
ATOM 620 C C . GLN A 1 80 ? -6.652 -3.459 -8.086 1 98.62 80 GLN A C 1
ATOM 622 O O . GLN A 1 80 ? -7.098 -4.363 -7.375 1 98.62 80 GLN A O 1
ATOM 627 N N . THR A 1 81 ? -5.801 -3.68 -9.07 1 98.75 81 THR A N 1
ATOM 628 C CA . THR A 1 81 ? -5.465 -5.055 -9.43 1 98.75 81 THR A CA 1
ATOM 629 C C . THR A 1 81 ? -4.141 -5.469 -8.789 1 98.75 81 THR A C 1
ATOM 631 O O . THR A 1 81 ? -4.105 -6.395 -7.977 1 98.75 81 THR A O 1
ATOM 634 N N . ASP A 1 82 ? -3.078 -4.758 -9.008 1 98.88 82 ASP A N 1
ATOM 635 C CA . ASP A 1 82 ? -1.732 -5.211 -8.664 1 98.88 82 ASP A CA 1
ATOM 636 C C . ASP A 1 82 ? -1.464 -5.051 -7.172 1 98.88 82 ASP A C 1
ATOM 638 O O . ASP A 1 82 ? -0.779 -5.879 -6.566 1 98.88 82 ASP A O 1
ATOM 642 N N . ALA A 1 83 ? -2.006 -3.949 -6.621 1 98.94 83 ALA A N 1
ATOM 643 C CA . ALA A 1 83 ? -1.736 -3.68 -5.211 1 98.94 83 ALA A CA 1
ATOM 644 C C . ALA A 1 83 ? -2.881 -4.172 -4.332 1 98.94 83 ALA A C 1
ATOM 646 O O . ALA A 1 83 ? -2.75 -5.184 -3.635 1 98.94 83 ALA A O 1
ATOM 647 N N . PHE A 1 84 ? -4.078 -3.588 -4.414 1 98.94 84 PHE A N 1
ATOM 648 C CA . PHE A 1 84 ? -5.168 -3.861 -3.484 1 98.94 84 PHE A CA 1
ATOM 649 C C . PHE A 1 84 ? -5.844 -5.188 -3.818 1 98.94 84 PHE A C 1
ATOM 651 O O . PHE A 1 84 ? -6.312 -5.891 -2.924 1 98.94 84 PHE A O 1
ATOM 658 N N . GLY A 1 85 ? -5.867 -5.523 -5.141 1 98.94 85 GLY A N 1
ATOM 659 C CA . GLY A 1 85 ? -6.359 -6.84 -5.516 1 98.94 85 GLY A CA 1
ATOM 660 C C . GLY A 1 85 ? -5.59 -7.973 -4.863 1 98.94 85 GLY A C 1
ATOM 661 O O . GLY A 1 85 ? -6.176 -8.977 -4.445 1 98.94 85 GLY A O 1
ATOM 662 N N . ALA A 1 86 ? -4.273 -7.812 -4.812 1 98.94 86 ALA A N 1
ATOM 663 C CA . ALA A 1 86 ? -3.447 -8.781 -4.098 1 98.94 86 ALA A CA 1
ATOM 664 C C . ALA A 1 86 ? -3.814 -8.836 -2.617 1 98.94 86 ALA A C 1
ATOM 666 O O . ALA A 1 86 ? -4.016 -9.914 -2.059 1 98.94 86 ALA A O 1
ATOM 667 N N . VAL A 1 87 ? -3.947 -7.672 -1.998 1 98.94 87 VAL A N 1
ATOM 668 C CA . VAL A 1 87 ? -4.277 -7.594 -0.579 1 98.94 87 VAL A CA 1
ATOM 669 C C . VAL A 1 87 ? -5.637 -8.25 -0.329 1 98.94 87 VAL A C 1
ATOM 671 O O . VAL A 1 87 ? -5.781 -9.055 0.589 1 98.94 87 VAL A O 1
ATOM 674 N N . LYS A 1 88 ? -6.648 -7.918 -1.148 1 98.94 88 LYS A N 1
ATOM 675 C CA . LYS A 1 88 ? -7.969 -8.516 -0.98 1 98.94 88 LYS A CA 1
ATOM 676 C C . LYS A 1 88 ? -7.906 -10.031 -1.122 1 98.94 88 LYS A C 1
ATOM 678 O O . LYS A 1 88 ? -8.617 -10.758 -0.427 1 98.94 88 LYS A O 1
ATOM 683 N N . SER A 1 89 ? -7.062 -10.492 -2.041 1 98.94 89 SER A N 1
ATOM 684 C CA . SER A 1 89 ? -6.93 -11.93 -2.248 1 98.94 89 SER A CA 1
ATOM 685 C C . SER A 1 89 ? -6.309 -12.609 -1.034 1 98.94 89 SER A C 1
ATOM 687 O O . SER A 1 89 ? -6.684 -13.734 -0.683 1 98.94 89 SER A O 1
ATOM 689 N N . MET A 1 90 ? -5.348 -11.938 -0.401 1 98.94 90 MET A N 1
ATOM 690 C CA . MET A 1 90 ? -4.766 -12.43 0.844 1 98.94 90 MET A CA 1
ATOM 691 C C . MET A 1 90 ? -5.82 -12.523 1.939 1 98.94 90 MET A C 1
ATOM 693 O O . MET A 1 90 ? -5.953 -13.562 2.596 1 98.94 90 MET A O 1
ATOM 697 N N . GLN A 1 91 ? -6.562 -11.438 2.084 1 98.94 91 GLN A N 1
ATOM 698 C CA . GLN A 1 91 ? -7.629 -11.398 3.078 1 98.94 91 GLN A CA 1
ATOM 699 C C . GLN A 1 91 ? -8.68 -12.469 2.803 1 98.94 91 GLN A C 1
ATOM 701 O O . GLN A 1 91 ? -9.133 -13.148 3.727 1 98.94 91 GLN A O 1
ATOM 706 N N . ALA A 1 92 ? -9.031 -12.57 1.546 1 98.94 92 ALA A N 1
ATOM 707 C CA . ALA A 1 92 ? -10.023 -13.562 1.139 1 98.94 92 ALA A CA 1
ATOM 708 C C . ALA A 1 92 ? -9.539 -14.977 1.43 1 98.94 92 ALA A C 1
ATOM 710 O O . ALA A 1 92 ? -10.312 -15.836 1.857 1 98.94 92 ALA A O 1
ATOM 711 N N . THR A 1 93 ? -8.25 -15.266 1.156 1 98.94 93 THR A N 1
ATOM 712 C CA . THR A 1 93 ? -7.668 -16.562 1.442 1 98.94 93 THR A CA 1
ATOM 713 C C . THR A 1 93 ? -7.77 -16.891 2.93 1 98.94 93 THR A C 1
ATOM 715 O O . THR A 1 93 ? -8.211 -17.984 3.305 1 98.94 93 THR A O 1
ATOM 718 N N . GLU A 1 94 ? -7.406 -15.945 3.762 1 98.94 94 GLU A N 1
ATOM 719 C CA . GLU A 1 94 ? -7.508 -16.141 5.203 1 98.94 94 GLU A CA 1
ATOM 720 C C . GLU A 1 94 ? -8.961 -16.359 5.629 1 98.94 94 GLU A C 1
ATOM 722 O O . GLU A 1 94 ? -9.25 -17.266 6.422 1 98.94 94 GLU A O 1
ATOM 727 N N . GLN A 1 95 ? -9.844 -15.555 5.098 1 98.81 95 GLN A N 1
ATOM 728 C CA . GLN A 1 95 ? -11.258 -15.664 5.434 1 98.81 95 GLN A CA 1
ATOM 729 C C . GLN A 1 95 ? -11.82 -17.031 5.035 1 98.81 95 GLN A C 1
ATOM 731 O O . GLN A 1 95 ? -12.688 -17.562 5.723 1 98.81 95 GLN A O 1
ATOM 736 N N . ALA A 1 96 ? -11.328 -17.578 3.947 1 98.81 96 ALA A N 1
ATOM 737 C CA . ALA A 1 96 ? -11.781 -18.875 3.434 1 98.81 96 ALA A CA 1
ATOM 738 C C . ALA A 1 96 ? -11.141 -20.031 4.203 1 98.81 96 ALA A C 1
ATOM 740 O O . ALA A 1 96 ? -11.461 -21.188 3.961 1 98.81 96 ALA A O 1
ATOM 741 N N . GLY A 1 97 ? -10.219 -19.719 5.133 1 98.69 97 GLY A N 1
ATOM 742 C CA . GLY A 1 97 ? -9.562 -20.734 5.941 1 98.69 97 GLY A CA 1
ATOM 743 C C . GLY A 1 97 ? -8.297 -21.281 5.305 1 98.69 97 GLY A C 1
ATOM 744 O O . GLY A 1 97 ? -7.719 -22.25 5.801 1 98.69 97 GLY A O 1
ATOM 745 N N . GLY A 1 98 ? -7.887 -20.688 4.188 1 98.44 98 GLY A N 1
ATOM 746 C CA . GLY A 1 98 ? -6.648 -21.094 3.545 1 98.44 98 GLY A CA 1
ATOM 747 C C . GLY A 1 98 ? -5.41 -20.641 4.297 1 98.44 98 GLY A C 1
ATOM 748 O O . GLY A 1 98 ? -5.465 -19.688 5.07 1 98.44 98 GLY A O 1
ATOM 749 N N . LYS A 1 99 ? -4.254 -21.312 4 1 98.12 99 LYS A N 1
ATOM 750 C CA . LYS A 1 99 ? -3.039 -21 4.742 1 98.12 99 LYS A CA 1
ATOM 751 C C . LYS A 1 99 ? -1.885 -20.688 3.795 1 98.12 99 LYS A C 1
ATOM 753 O O . LYS A 1 99 ? -1.063 -19.812 4.078 1 98.12 99 LYS A O 1
ATOM 758 N N . ARG A 1 100 ? -1.804 -21.453 2.707 1 98.81 100 ARG A N 1
ATOM 759 C CA . ARG A 1 100 ? -0.646 -21.344 1.823 1 98.81 100 ARG A CA 1
ATOM 760 C C . ARG A 1 100 ? -0.916 -20.391 0.673 1 98.81 100 ARG A C 1
ATOM 762 O O . ARG A 1 100 ? -1.885 -20.547 -0.07 1 98.81 100 ARG A O 1
ATOM 769 N N . PHE A 1 101 ? -0.15 -19.297 0.497 1 98.94 101 PHE A N 1
ATOM 770 C CA . PHE A 1 101 ? -0.332 -18.219 -0.477 1 98.94 101 PHE A CA 1
ATOM 771 C C . PHE A 1 101 ? 0.984 -17.891 -1.172 1 98.94 101 PHE A C 1
ATOM 773 O O . PHE A 1 101 ? 1.975 -17.562 -0.515 1 98.94 101 PHE A O 1
ATOM 780 N N . ILE A 1 102 ? 1.032 -18.016 -2.479 1 99 102 ILE A N 1
ATOM 781 C CA . ILE A 1 102 ? 2.229 -17.75 -3.27 1 99 102 ILE A CA 1
ATOM 782 C C . ILE A 1 102 ? 1.988 -16.547 -4.184 1 99 102 ILE A C 1
ATOM 784 O O . ILE A 1 102 ? 1.023 -16.531 -4.953 1 99 102 ILE A O 1
ATOM 788 N N . LEU A 1 103 ? 2.791 -15.531 -4.113 1 99 103 LEU A N 1
ATOM 789 C CA . LEU A 1 103 ? 2.645 -14.273 -4.844 1 99 103 LEU A CA 1
ATOM 790 C C . LEU A 1 103 ? 3.77 -14.102 -5.859 1 99 103 LEU A C 1
ATOM 792 O O . LEU A 1 103 ? 4.949 -14.156 -5.504 1 99 103 LEU A O 1
ATOM 796 N N . LEU A 1 104 ? 3.398 -14.008 -7.102 1 98.94 104 LEU A N 1
ATOM 797 C CA . LEU A 1 104 ? 4.352 -13.547 -8.109 1 98.94 104 LEU A CA 1
ATOM 798 C C . LEU A 1 104 ? 4.492 -12.031 -8.062 1 98.94 104 LEU A C 1
ATOM 800 O O . LEU A 1 104 ? 3.549 -11.305 -8.383 1 98.94 104 LEU A O 1
ATOM 804 N N . SER A 1 105 ? 5.617 -11.586 -7.617 1 98.81 105 SER A N 1
ATOM 805 C CA . SER A 1 105 ? 5.918 -10.164 -7.48 1 98.81 105 SER A CA 1
ATOM 806 C C . SER A 1 105 ? 6.949 -9.719 -8.508 1 98.81 105 SER A C 1
ATOM 808 O O . SER A 1 105 ? 6.902 -10.141 -9.672 1 98.81 105 SER A O 1
ATOM 810 N N . SER A 1 106 ? 7.699 -8.734 -8.234 1 98.12 106 SER A N 1
ATOM 811 C CA . SER A 1 106 ? 8.719 -8.156 -9.102 1 98.12 106 SER A CA 1
ATOM 812 C C . SER A 1 106 ? 10.055 -8.023 -8.375 1 98.12 106 SER A C 1
ATOM 814 O O . SER A 1 106 ? 10.086 -7.836 -7.152 1 98.12 106 SER A O 1
ATOM 816 N N . LEU A 1 107 ? 11.125 -8.109 -9.188 1 98.44 107 LEU A N 1
ATOM 817 C CA . LEU A 1 107 ? 12.469 -8.07 -8.625 1 98.44 107 LEU A CA 1
ATOM 818 C C . LEU A 1 107 ? 12.672 -6.812 -7.789 1 98.44 107 LEU A C 1
ATOM 820 O O . LEU A 1 107 ? 12.367 -5.707 -8.234 1 98.44 107 LEU A O 1
ATOM 824 N N . PHE A 1 108 ? 13.102 -6.93 -6.52 1 98.56 108 PHE A N 1
ATOM 825 C CA . PHE A 1 108 ? 13.477 -5.879 -5.582 1 98.56 108 PHE A CA 1
ATOM 826 C C . PHE A 1 108 ? 12.258 -5.082 -5.137 1 98.56 108 PHE A C 1
ATOM 828 O O . PHE A 1 108 ? 12.383 -3.934 -4.703 1 98.56 108 PHE A O 1
ATOM 835 N N . ALA A 1 109 ? 11.047 -5.629 -5.219 1 98.56 109 ALA A N 1
ATOM 836 C CA . ALA A 1 109 ? 9.82 -4.906 -4.879 1 98.56 109 ALA A CA 1
ATOM 837 C C . ALA A 1 109 ? 9.883 -4.363 -3.453 1 98.56 109 ALA A C 1
ATOM 839 O O . ALA A 1 109 ? 9.359 -3.283 -3.172 1 98.56 109 ALA A O 1
ATOM 840 N N . THR A 1 110 ? 10.586 -5.039 -2.523 1 98.38 110 THR A N 1
ATOM 841 C CA . THR A 1 110 ? 10.633 -4.633 -1.125 1 98.38 110 THR A CA 1
ATOM 842 C C . THR A 1 110 ? 11.922 -3.861 -0.832 1 98.38 110 THR A C 1
ATOM 844 O O . THR A 1 110 ? 12.258 -3.619 0.33 1 98.38 110 THR A O 1
ATOM 847 N N . GLU A 1 111 ? 12.703 -3.521 -1.857 1 98.12 111 GLU A N 1
ATOM 848 C CA . GLU A 1 111 ? 13.961 -2.797 -1.724 1 98.12 111 GLU A CA 1
ATOM 849 C C . GLU A 1 111 ? 13.984 -1.56 -2.615 1 98.12 111 GLU A C 1
ATOM 851 O O . GLU A 1 111 ? 14.773 -1.486 -3.564 1 98.12 111 GLU A O 1
ATOM 856 N N . PRO A 1 112 ? 13.242 -0.549 -2.189 1 98.06 112 PRO A N 1
ATOM 857 C CA . PRO A 1 112 ? 13.094 0.633 -3.041 1 98.06 112 PRO A CA 1
ATOM 858 C C . PRO A 1 112 ? 14.438 1.284 -3.383 1 98.06 112 PRO A C 1
ATOM 860 O O . PRO A 1 112 ? 14.562 1.941 -4.418 1 98.06 112 PRO A O 1
ATOM 863 N N . GLU A 1 113 ? 15.445 1.128 -2.559 1 96.62 113 GLU A N 1
ATOM 864 C CA . GLU A 1 113 ? 16.766 1.717 -2.812 1 96.62 113 GLU A CA 1
ATOM 865 C C . GLU A 1 113 ? 17.391 1.14 -4.078 1 96.62 113 GLU A C 1
ATOM 867 O O . GLU A 1 113 ? 18.328 1.717 -4.629 1 96.62 113 GLU A O 1
ATOM 872 N N . LYS A 1 114 ? 16.844 0.055 -4.613 1 97.38 114 LYS A N 1
ATOM 873 C CA . LYS A 1 114 ? 17.406 -0.589 -5.801 1 97.38 114 LYS A CA 1
ATOM 874 C C . LYS A 1 114 ? 16.594 -0.23 -7.047 1 97.38 114 LYS A C 1
ATOM 876 O O . LYS A 1 114 ? 16.953 -0.617 -8.164 1 97.38 114 LYS A O 1
ATOM 881 N N . TRP A 1 115 ? 15.539 0.609 -6.906 1 97.75 115 TRP A N 1
ATOM 882 C CA . TRP A 1 115 ? 14.609 0.852 -8 1 97.75 115 TRP A CA 1
ATOM 883 C C . TRP A 1 115 ? 15.203 1.823 -9.016 1 97.75 115 TRP A C 1
ATOM 885 O O . TRP A 1 115 ? 14.641 2.021 -10.102 1 97.75 115 TRP A O 1
ATOM 895 N N . ASN A 1 116 ? 16.328 2.443 -8.688 1 95.75 116 ASN A N 1
ATOM 896 C CA . ASN A 1 116 ? 16.953 3.4 -9.594 1 95.75 116 ASN A CA 1
ATOM 897 C C . ASN A 1 116 ? 17.766 2.697 -10.68 1 95.75 116 ASN A C 1
ATOM 899 O O . ASN A 1 116 ? 18.234 3.338 -11.617 1 95.75 116 ASN A O 1
ATOM 903 N N . GLN A 1 117 ? 17.891 1.408 -10.602 1 95.19 117 GLN A N 1
ATOM 904 C CA . GLN A 1 117 ? 18.625 0.633 -11.594 1 95.19 117 GLN A CA 1
ATOM 905 C C . GLN A 1 117 ? 17.891 0.632 -12.938 1 95.19 117 GLN A C 1
ATOM 907 O O . GLN A 1 117 ? 16.656 0.646 -12.984 1 95.19 117 GLN A O 1
ATOM 912 N N . ALA A 1 118 ? 18.719 0.548 -14.016 1 92.56 118 ALA A N 1
ATOM 913 C CA . ALA A 1 118 ? 18.156 0.484 -15.359 1 92.56 118 ALA A CA 1
ATOM 914 C C . ALA A 1 118 ? 17.188 -0.691 -15.492 1 92.56 118 ALA A C 1
ATOM 916 O O . ALA A 1 118 ? 17.5 -1.811 -15.078 1 92.56 118 ALA A O 1
ATOM 917 N N . GLY A 1 119 ? 16.016 -0.421 -16.031 1 90.31 119 GLY A N 1
ATOM 918 C CA . GLY A 1 119 ? 14.984 -1.437 -16.156 1 90.31 119 GLY A CA 1
ATOM 919 C C . GLY A 1 119 ? 13.875 -1.277 -15.133 1 90.31 119 GLY A C 1
ATOM 920 O O . GLY A 1 119 ? 12.703 -1.529 -15.438 1 90.31 119 GLY A O 1
ATOM 921 N N . LEU A 1 120 ? 14.305 -0.885 -13.922 1 94.06 120 LEU A N 1
ATOM 922 C CA . LEU A 1 120 ? 13.32 -0.674 -12.867 1 94.06 120 LEU A CA 1
ATOM 923 C C . LEU A 1 120 ? 12.938 0.797 -12.766 1 94.06 120 LEU A C 1
ATOM 925 O O . LEU A 1 120 ? 11.82 1.124 -12.352 1 94.06 120 LEU A O 1
ATOM 929 N N . ASP A 1 121 ? 13.812 1.685 -13.172 1 93.38 121 ASP A N 1
ATOM 930 C CA . ASP A 1 121 ? 13.633 3.123 -13 1 93.38 121 ASP A CA 1
ATOM 931 C C . ASP A 1 121 ? 12.484 3.641 -13.859 1 93.38 121 ASP A C 1
ATOM 933 O O . ASP A 1 121 ? 11.961 4.73 -13.617 1 93.38 121 ASP A O 1
ATOM 937 N N . GLN A 1 122 ? 12.047 2.914 -14.867 1 93.88 122 GLN A N 1
ATOM 938 C CA . GLN A 1 122 ? 10.945 3.316 -15.727 1 93.88 122 GLN A CA 1
ATOM 939 C C . GLN A 1 122 ? 9.625 2.715 -15.242 1 93.88 122 GLN A C 1
ATOM 941 O O . GLN A 1 122 ? 8.57 2.957 -15.844 1 93.88 122 GLN A O 1
ATOM 946 N N . LEU A 1 123 ? 9.672 1.974 -14.109 1 96.81 123 LEU A N 1
ATOM 947 C CA . LEU A 1 123 ? 8.516 1.219 -13.625 1 96.81 123 LEU A CA 1
ATOM 948 C C . LEU A 1 123 ? 8.141 1.646 -12.211 1 96.81 123 LEU A C 1
ATOM 950 O O . LEU A 1 123 ? 7.68 0.827 -11.414 1 96.81 123 LEU A O 1
ATOM 954 N N . THR A 1 124 ? 8.328 2.869 -11.914 1 97.5 124 THR A N 1
ATOM 955 C CA . THR A 1 124 ? 8.227 3.346 -10.539 1 97.5 124 THR A CA 1
ATOM 956 C C . THR A 1 124 ? 6.852 3.035 -9.961 1 97.5 124 THR A C 1
ATOM 958 O O . THR A 1 124 ? 6.742 2.475 -8.875 1 97.5 124 THR A O 1
ATOM 961 N N . ASP A 1 125 ? 5.805 3.385 -10.719 1 98.31 125 ASP A N 1
ATOM 962 C CA . ASP A 1 125 ? 4.457 3.148 -10.219 1 98.31 125 ASP A CA 1
ATOM 963 C C . ASP A 1 125 ? 4.191 1.655 -10.039 1 98.31 125 ASP A C 1
ATOM 965 O O . ASP A 1 125 ? 3.541 1.246 -9.078 1 98.31 125 ASP A O 1
ATOM 969 N N . TYR A 1 126 ? 4.652 0.88 -10.953 1 98.62 126 TYR A N 1
ATOM 970 C CA . TYR A 1 126 ? 4.523 -0.569 -10.852 1 98.62 126 TYR A CA 1
ATOM 971 C C . TYR A 1 126 ? 5.27 -1.101 -9.641 1 98.62 126 TYR A C 1
ATOM 973 O O . TYR A 1 126 ? 4.734 -1.905 -8.875 1 98.62 126 TYR A O 1
ATOM 981 N N . ASN A 1 127 ? 6.504 -0.659 -9.43 1 98.56 127 ASN A N 1
ATOM 982 C CA . ASN A 1 127 ? 7.297 -1.048 -8.266 1 98.56 127 ASN A CA 1
ATOM 983 C C . ASN A 1 127 ? 6.586 -0.701 -6.961 1 98.56 127 ASN A C 1
ATOM 985 O O . ASN A 1 127 ? 6.59 -1.493 -6.016 1 98.56 127 ASN A O 1
ATOM 989 N N . ILE A 1 128 ? 6 0.429 -6.957 1 98.88 128 ILE A N 1
ATOM 990 C CA . ILE A 1 128 ? 5.297 0.878 -5.758 1 98.88 128 ILE A CA 1
ATOM 991 C C . ILE A 1 128 ? 4.102 -0.034 -5.488 1 98.88 128 ILE A C 1
ATOM 993 O O . ILE A 1 128 ? 3.857 -0.422 -4.344 1 98.88 128 ILE A O 1
ATOM 997 N N . ALA A 1 129 ? 3.33 -0.363 -6.508 1 98.94 129 ALA A N 1
ATOM 998 C CA . ALA A 1 129 ? 2.199 -1.271 -6.34 1 98.94 129 ALA A CA 1
ATOM 999 C C . ALA A 1 129 ? 2.65 -2.607 -5.762 1 98.94 129 ALA A C 1
ATOM 1001 O O . ALA A 1 129 ? 2.049 -3.113 -4.809 1 98.94 129 ALA A O 1
ATOM 1002 N N . LYS A 1 130 ? 3.729 -3.176 -6.281 1 98.88 130 LYS A N 1
ATOM 1003 C CA . LYS A 1 130 ? 4.242 -4.457 -5.805 1 98.88 130 LYS A CA 1
ATOM 1004 C C . LYS A 1 130 ? 4.816 -4.328 -4.398 1 98.88 130 LYS A C 1
ATOM 1006 O O . LYS A 1 130 ? 4.688 -5.242 -3.58 1 98.88 130 LYS A O 1
ATOM 1011 N N . PHE A 1 131 ? 5.43 -3.186 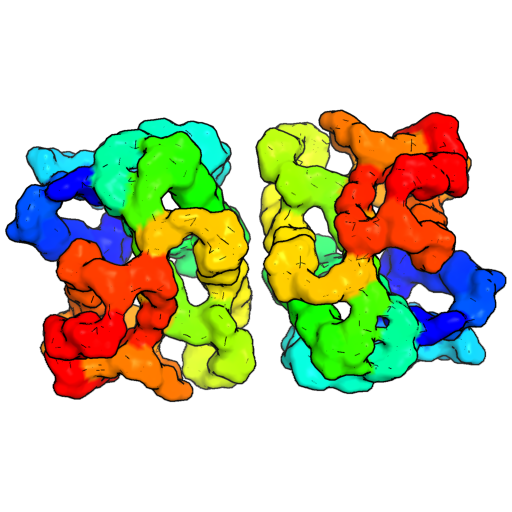-4.121 1 98.94 131 PHE A N 1
ATOM 1012 C CA . PHE A 1 131 ? 5.93 -2.889 -2.785 1 98.94 131 PHE A CA 1
ATOM 1013 C C . PHE A 1 131 ? 4.816 -3.012 -1.751 1 98.94 131 PHE A C 1
ATOM 1015 O O . PHE A 1 131 ? 4.98 -3.682 -0.729 1 98.94 131 PHE A O 1
ATOM 1022 N N . PHE A 1 132 ? 3.713 -2.457 -2.004 1 98.94 132 PHE A N 1
ATOM 1023 C CA . PHE A 1 132 ? 2.619 -2.445 -1.04 1 98.94 132 PHE A CA 1
ATOM 1024 C C . PHE A 1 132 ? 2.018 -3.838 -0.89 1 98.94 132 PHE A C 1
ATOM 1026 O O . PHE A 1 132 ? 1.727 -4.277 0.225 1 98.94 132 PHE A O 1
ATOM 1033 N N . ALA A 1 133 ? 1.836 -4.52 -2.004 1 98.94 133 ALA A N 1
ATOM 1034 C CA . ALA A 1 133 ? 1.302 -5.879 -1.938 1 98.94 133 ALA A CA 1
ATOM 1035 C C . ALA A 1 133 ? 2.229 -6.793 -1.14 1 98.94 133 ALA A C 1
ATOM 1037 O O . ALA A 1 133 ? 1.781 -7.5 -0.235 1 98.94 133 ALA A O 1
ATOM 1038 N N . ASP A 1 134 ? 3.547 -6.75 -1.471 1 98.94 134 ASP A N 1
ATOM 1039 C CA . ASP A 1 134 ? 4.523 -7.598 -0.793 1 98.94 134 ASP A CA 1
ATOM 1040 C C . ASP A 1 134 ? 4.574 -7.289 0.701 1 98.94 134 ASP A C 1
ATOM 1042 O O . ASP A 1 134 ? 4.547 -8.203 1.53 1 98.94 134 ASP A O 1
ATOM 1046 N N . ASN A 1 135 ? 4.641 -6.031 1.045 1 98.88 135 ASN A N 1
ATOM 1047 C CA . ASN A 1 135 ? 4.77 -5.645 2.445 1 98.88 135 ASN A CA 1
ATOM 1048 C C . ASN A 1 135 ? 3.533 -6.031 3.252 1 98.88 135 ASN A C 1
ATOM 1050 O O . ASN A 1 135 ? 3.643 -6.426 4.414 1 98.88 135 ASN A O 1
ATOM 1054 N N . TYR A 1 136 ? 2.336 -5.891 2.639 1 98.94 136 TYR A N 1
ATOM 1055 C CA . TYR A 1 136 ? 1.128 -6.312 3.34 1 98.94 136 TYR A CA 1
ATOM 1056 C C . TYR A 1 136 ? 1.173 -7.801 3.652 1 98.94 136 TYR A C 1
ATOM 1058 O O . TYR A 1 136 ? 0.897 -8.211 4.781 1 98.94 136 TYR A O 1
ATOM 1066 N N . LEU A 1 137 ? 1.555 -8.555 2.643 1 98.94 137 LEU A N 1
ATOM 1067 C CA . LEU A 1 137 ? 1.625 -10 2.807 1 98.94 137 LEU A CA 1
ATOM 1068 C C . LEU A 1 137 ? 2.602 -10.375 3.918 1 98.94 137 LEU A C 1
ATOM 1070 O O . LEU A 1 137 ? 2.293 -11.219 4.762 1 98.94 137 LEU A O 1
ATOM 1074 N N . ILE A 1 138 ? 3.73 -9.734 3.945 1 98.88 138 ILE A N 1
ATOM 1075 C CA . ILE A 1 138 ? 4.809 -10.047 4.875 1 98.88 138 ILE A CA 1
ATOM 1076 C C . ILE A 1 138 ? 4.406 -9.633 6.289 1 98.88 138 ILE A C 1
ATOM 1078 O O . ILE A 1 138 ? 4.633 -10.375 7.246 1 98.88 138 ILE A O 1
ATOM 1082 N N . ASN A 1 139 ? 3.742 -8.508 6.449 1 98.69 139 ASN A N 1
ATOM 1083 C CA . ASN A 1 139 ? 3.682 -7.883 7.766 1 98.69 139 ASN A CA 1
ATOM 1084 C C . ASN A 1 139 ? 2.271 -7.93 8.344 1 98.69 139 ASN A C 1
ATOM 1086 O O . ASN A 1 139 ? 2.08 -7.707 9.539 1 98.69 139 ASN A O 1
ATOM 1090 N N . GLN A 1 140 ? 1.264 -8.258 7.488 1 98.56 140 GLN A N 1
ATOM 1091 C CA . GLN A 1 140 ? -0.09 -8.055 7.988 1 98.56 140 GLN A CA 1
ATOM 1092 C C . GLN A 1 140 ? -0.964 -9.273 7.727 1 98.56 140 GLN A C 1
ATOM 1094 O O . GLN A 1 140 ? -2.193 -9.188 7.758 1 98.56 140 GLN A O 1
ATOM 1099 N N . THR A 1 141 ? -0.341 -10.359 7.391 1 98.75 141 THR A N 1
ATOM 1100 C CA . THR A 1 141 ? -1.08 -11.609 7.258 1 98.75 141 THR A CA 1
ATOM 1101 C C . THR A 1 141 ? -0.454 -12.703 8.117 1 98.75 141 THR A C 1
ATOM 1103 O O . THR A 1 141 ? 0.66 -12.539 8.625 1 98.75 141 THR A O 1
ATOM 1106 N N . GLN A 1 142 ? -1.185 -13.742 8.32 1 98.62 142 GLN A N 1
ATOM 1107 C CA . GLN A 1 142 ? -0.687 -14.93 9.016 1 98.62 142 GLN A CA 1
ATOM 1108 C C . GLN A 1 142 ? -0.468 -16.078 8.031 1 98.62 142 GLN A C 1
ATOM 1110 O O . GLN A 1 142 ? -0.291 -17.234 8.453 1 98.62 142 GLN A O 1
ATOM 1115 N N . LEU A 1 143 ? -0.494 -15.805 6.75 1 98.88 143 LEU A N 1
ATOM 1116 C CA . LEU A 1 143 ? -0.382 -16.812 5.703 1 98.88 143 LEU A CA 1
ATOM 1117 C C . LEU A 1 143 ? 1.036 -17.375 5.633 1 98.88 143 LEU A C 1
ATOM 1119 O O . LEU A 1 143 ? 2.002 -16.656 5.902 1 98.88 143 LEU A O 1
ATOM 1123 N N . ASP A 1 144 ? 1.157 -18.688 5.387 1 98.88 144 ASP A N 1
ATOM 1124 C CA . ASP A 1 144 ? 2.414 -19.281 4.941 1 98.88 144 ASP A CA 1
ATOM 1125 C C . ASP A 1 144 ? 2.727 -18.891 3.498 1 98.88 144 ASP A C 1
ATOM 1127 O O . ASP A 1 144 ? 2.49 -19.656 2.57 1 98.88 144 ASP A O 1
ATOM 1131 N N . TYR A 1 145 ? 3.279 -17.719 3.377 1 98.94 145 TYR A N 1
ATOM 1132 C CA . TYR A 1 145 ? 3.443 -17.141 2.047 1 98.94 145 TYR A CA 1
ATOM 1133 C C . TYR A 1 145 ? 4.793 -17.516 1.451 1 98.94 145 TYR A C 1
ATOM 1135 O O . TYR A 1 145 ? 5.703 -17.938 2.172 1 98.94 145 TYR A O 1
ATOM 1143 N N . THR A 1 146 ? 4.934 -17.484 0.202 1 98.94 146 THR A N 1
ATOM 1144 C CA . THR A 1 146 ? 6.16 -17.312 -0.571 1 98.94 146 THR A CA 1
ATOM 1145 C C . THR A 1 146 ? 5.98 -16.219 -1.626 1 98.94 146 THR A C 1
ATOM 1147 O O . THR A 1 146 ? 4.988 -16.219 -2.355 1 98.94 146 THR A O 1
ATOM 1150 N N . ILE A 1 147 ? 6.844 -15.258 -1.607 1 98.94 147 ILE A N 1
ATOM 1151 C CA . ILE A 1 147 ? 6.859 -14.234 -2.65 1 98.94 147 ILE A CA 1
ATOM 1152 C C . ILE A 1 147 ? 8 -14.508 -3.623 1 98.94 147 ILE A C 1
ATOM 1154 O O . ILE A 1 147 ? 9.164 -14.578 -3.219 1 98.94 147 ILE A O 1
ATOM 1158 N N . LEU A 1 148 ? 7.676 -14.781 -4.848 1 98.94 148 LEU A N 1
ATOM 1159 C CA . LEU A 1 148 ? 8.688 -14.859 -5.895 1 98.94 148 LEU A CA 1
ATOM 1160 C C . LEU A 1 148 ? 8.867 -13.516 -6.586 1 98.94 148 LEU A C 1
ATOM 1162 O O . LEU A 1 148 ? 7.91 -12.961 -7.137 1 98.94 148 LEU A O 1
ATOM 1166 N N . GLN A 1 149 ? 10.031 -12.961 -6.504 1 98.88 149 GLN A N 1
ATOM 1167 C CA . GLN A 1 149 ? 10.406 -11.711 -7.16 1 98.88 149 GLN A CA 1
ATOM 1168 C C . GLN A 1 149 ? 11.352 -11.969 -8.328 1 98.88 149 GLN A C 1
ATOM 1170 O O . GLN A 1 149 ? 12.57 -11.859 -8.18 1 98.88 149 GLN A O 1
ATOM 1175 N N . PRO A 1 150 ? 10.805 -12.242 -9.461 1 98.69 150 PRO A N 1
ATOM 1176 C CA . PRO A 1 150 ? 11.656 -12.453 -10.633 1 98.69 150 PRO A CA 1
ATOM 1177 C C . PRO A 1 150 ? 12.055 -11.156 -11.32 1 98.69 150 PRO A C 1
ATOM 1179 O O . PRO A 1 150 ? 11.375 -10.141 -11.172 1 98.69 150 PRO A O 1
ATOM 1182 N N . GLY A 1 151 ? 13.25 -11.219 -12.055 1 98.06 151 GLY A N 1
ATOM 1183 C CA . GLY A 1 151 ? 13.547 -10.156 -13 1 98.06 151 GLY A CA 1
ATOM 1184 C C . GLY A 1 151 ? 12.609 -10.133 -14.188 1 98.06 151 GLY A C 1
ATOM 1185 O O . GLY A 1 151 ? 11.531 -10.727 -14.148 1 98.06 151 GLY A O 1
ATOM 1186 N N . GLY A 1 152 ? 12.977 -9.398 -15.227 1 97.62 152 GLY A N 1
ATOM 1187 C CA . GLY A 1 152 ? 12.148 -9.328 -16.422 1 97.62 152 GLY A CA 1
ATOM 1188 C C . GLY A 1 152 ? 11.75 -10.688 -16.953 1 97.62 152 GLY A C 1
ATOM 1189 O O . GLY A 1 152 ? 12.555 -11.625 -16.938 1 97.62 152 GLY A O 1
ATOM 1190 N N . LEU A 1 153 ? 10.523 -10.883 -17.359 1 97.94 153 LEU A N 1
ATOM 1191 C CA . LEU A 1 153 ? 10 -12.141 -17.875 1 97.94 153 LEU A CA 1
ATOM 1192 C C . LEU A 1 153 ? 10.031 -12.148 -19.406 1 97.94 153 LEU A C 1
ATOM 1194 O O . LEU A 1 153 ? 9.43 -11.289 -20.047 1 97.94 153 LEU A O 1
ATOM 1198 N N . ALA A 1 154 ? 10.695 -13.109 -19.906 1 97.75 154 ALA A N 1
ATOM 1199 C CA . ALA A 1 154 ? 10.914 -13.172 -21.344 1 97.75 154 ALA A CA 1
ATOM 1200 C C . ALA A 1 154 ? 10.188 -14.367 -21.953 1 97.75 154 ALA A C 1
ATOM 1202 O O . ALA A 1 154 ? 10.133 -15.445 -21.359 1 97.75 154 ALA A O 1
ATOM 1203 N N . GLU A 1 155 ? 9.617 -14.117 -23.156 1 97.75 155 GLU A N 1
ATOM 1204 C CA . GLU A 1 155 ? 9.07 -15.227 -23.938 1 97.75 155 GLU A CA 1
ATOM 1205 C C . GLU A 1 155 ? 10.188 -16.016 -24.609 1 97.75 155 GLU A C 1
ATOM 1207 O O . GLU A 1 155 ? 10.43 -15.852 -25.812 1 97.75 155 GLU A O 1
ATOM 1212 N N . GLU A 1 156 ? 10.852 -16.797 -23.891 1 97.56 156 GLU A N 1
ATOM 1213 C CA . GLU A 1 156 ? 11.969 -17.641 -24.297 1 97.56 156 GLU A CA 1
ATOM 1214 C C . GLU A 1 156 ? 11.828 -19.047 -23.719 1 97.56 156 GLU A C 1
ATOM 1216 O O . GLU A 1 156 ? 11.031 -19.281 -22.812 1 97.56 156 GLU A O 1
ATOM 1221 N N . GLU A 1 157 ? 12.539 -19.922 -24.297 1 98 157 GLU A N 1
ATOM 1222 C CA . GLU A 1 157 ? 12.547 -21.281 -23.797 1 98 157 GLU A CA 1
ATOM 1223 C C . GLU A 1 157 ? 13.188 -21.359 -22.406 1 98 157 GLU A C 1
ATOM 1225 O O . GLU A 1 157 ? 14.172 -20.656 -22.141 1 98 157 GLU A O 1
ATOM 1230 N N . GLY A 1 158 ? 12.688 -22.219 -21.625 1 98 158 GLY A N 1
ATOM 1231 C CA . GLY A 1 158 ? 13.273 -22.422 -20.312 1 98 158 GLY A CA 1
ATOM 1232 C C . GLY A 1 158 ? 14.672 -23.016 -20.375 1 98 158 GLY A C 1
ATOM 1233 O O . GLY A 1 158 ? 14.953 -23.875 -21.219 1 98 158 GLY A O 1
ATOM 1234 N N . ARG A 1 159 ? 15.445 -22.578 -19.438 1 97.31 159 ARG A N 1
ATOM 1235 C CA . ARG A 1 159 ? 16.812 -23.094 -19.344 1 97.31 159 ARG A CA 1
ATOM 1236 C C . ARG A 1 159 ? 16.969 -24.047 -18.172 1 97.31 159 ARG A C 1
ATOM 1238 O O . ARG A 1 159 ? 17.891 -24.859 -18.125 1 97.31 159 ARG A O 1
ATOM 1245 N N . GLY A 1 160 ? 16.156 -23.891 -17.203 1 97.88 160 GLY A N 1
ATOM 1246 C CA . GLY A 1 160 ? 16.219 -24.703 -16.016 1 97.88 160 GLY A CA 1
ATOM 1247 C C . GLY A 1 160 ? 17.328 -24.297 -15.062 1 97.88 160 GLY A C 1
ATOM 1248 O O . GLY A 1 160 ? 17.672 -25.047 -14.148 1 97.88 160 GLY A O 1
ATOM 1249 N N . LEU A 1 161 ? 17.891 -23.094 -15.336 1 97.94 161 LEU A N 1
ATOM 1250 C CA . LEU A 1 161 ? 19 -22.578 -14.539 1 97.94 161 LEU A CA 1
ATOM 1251 C C . LEU A 1 161 ? 18.656 -21.219 -13.945 1 97.94 161 LEU A C 1
ATOM 1253 O O . LEU A 1 161 ? 18.141 -20.344 -14.641 1 97.94 161 LEU A O 1
ATOM 1257 N N . VAL A 1 162 ? 18.938 -21.094 -12.586 1 98.12 162 VAL A N 1
ATOM 1258 C CA . VAL A 1 162 ? 18.531 -19.859 -11.914 1 98.12 162 VAL A CA 1
ATOM 1259 C C . VAL A 1 162 ? 19.656 -19.375 -11.008 1 98.12 162 VAL A C 1
ATOM 1261 O O . VAL A 1 162 ? 20.609 -20.109 -10.75 1 98.12 162 VAL A O 1
ATOM 1264 N N . THR A 1 163 ? 19.656 -18.172 -10.672 1 97.38 163 THR A N 1
ATOM 1265 C CA . THR A 1 163 ? 20.344 -17.594 -9.523 1 97.38 163 THR A CA 1
ATOM 1266 C C . THR A 1 163 ? 19.344 -16.906 -8.586 1 97.38 163 THR A C 1
ATOM 1268 O O . THR A 1 163 ? 18.531 -16.109 -9.031 1 97.38 163 THR A O 1
ATOM 1271 N N . PHE A 1 164 ? 19.453 -17.328 -7.34 1 97 164 PHE A N 1
ATOM 1272 C CA . PHE A 1 164 ? 18.656 -16.656 -6.324 1 97 164 PHE A CA 1
ATOM 1273 C C . PHE A 1 164 ? 19.453 -15.562 -5.637 1 97 164 PHE A C 1
ATOM 1275 O O . PHE A 1 164 ? 20.688 -15.594 -5.641 1 97 164 PHE A O 1
ATOM 1282 N N . ALA A 1 165 ? 18.906 -14.5 -5.234 1 93.62 165 ALA A N 1
ATOM 1283 C CA . ALA A 1 165 ? 19.484 -13.359 -4.531 1 93.62 165 ALA A CA 1
ATOM 1284 C C . ALA A 1 165 ? 20.406 -12.57 -5.445 1 93.62 165 ALA A C 1
ATOM 1286 O O . ALA A 1 165 ? 21.562 -12.281 -5.086 1 93.62 165 ALA A O 1
ATOM 1287 N N . PRO A 1 166 ? 19.953 -12.273 -6.617 1 95.06 166 PRO A N 1
ATOM 1288 C CA . PRO A 1 166 ? 20.766 -11.453 -7.523 1 95.06 166 PRO A CA 1
ATOM 1289 C C . PRO A 1 166 ? 21.062 -10.062 -6.969 1 95.06 166 PRO A C 1
ATOM 1291 O O . PRO A 1 166 ? 20.297 -9.562 -6.137 1 95.06 166 PRO A O 1
ATOM 1294 N N . GLU A 1 167 ? 22.078 -9.469 -7.488 1 92.12 167 GLU A N 1
ATOM 1295 C CA . GLU A 1 167 ? 22.453 -8.125 -7.047 1 92.12 167 GLU A CA 1
ATOM 1296 C C . GLU A 1 167 ? 22.047 -7.074 -8.07 1 92.12 167 GLU A C 1
ATOM 1298 O O . GLU A 1 167 ? 22.031 -5.879 -7.77 1 92.12 167 GLU A O 1
ATOM 1303 N N . LYS A 1 168 ? 21.797 -7.613 -9.281 1 93.44 168 LYS A N 1
ATOM 1304 C CA . LYS A 1 168 ? 21.469 -6.691 -10.359 1 93.44 168 LYS A CA 1
ATOM 1305 C C . LYS A 1 168 ? 20.188 -7.117 -11.086 1 93.44 168 LYS A C 1
ATOM 1307 O O . LYS A 1 168 ? 19.734 -8.25 -10.922 1 93.44 168 LYS A O 1
ATOM 1312 N N . VAL A 1 169 ? 19.703 -6.223 -11.875 1 96.56 169 VAL A N 1
ATOM 1313 C CA . VAL A 1 169 ? 18.516 -6.48 -12.672 1 96.56 169 VAL A CA 1
ATOM 1314 C C . VAL A 1 169 ? 18.844 -7.457 -13.797 1 96.56 169 VAL A C 1
ATOM 1316 O O . VAL A 1 169 ? 19.984 -7.496 -14.273 1 96.56 169 VAL A O 1
ATOM 1319 N N . GLY A 1 170 ? 17.938 -8.188 -14.18 1 96.69 170 GLY A N 1
ATOM 1320 C CA . GLY A 1 170 ? 18.078 -9.172 -15.242 1 96.69 170 GLY A CA 1
ATOM 1321 C C . GLY A 1 170 ? 16.75 -9.766 -15.688 1 96.69 170 GLY A C 1
ATOM 1322 O O . GLY A 1 170 ? 15.695 -9.148 -15.516 1 96.69 170 GLY A O 1
ATOM 1323 N N . ARG A 1 171 ? 16.875 -10.906 -16.359 1 97.5 171 ARG A N 1
ATOM 1324 C CA . ARG A 1 171 ? 15.672 -11.469 -16.953 1 97.5 171 ARG A CA 1
ATOM 1325 C C . ARG A 1 171 ? 15.555 -12.961 -16.641 1 97.5 171 ARG A C 1
ATOM 1327 O O . ARG A 1 171 ? 16.516 -13.586 -16.188 1 97.5 171 ARG A O 1
ATOM 1334 N N . ASN A 1 172 ? 14.359 -13.469 -16.797 1 97.12 172 ASN A N 1
ATOM 1335 C CA . ASN A 1 172 ? 14 -14.883 -16.703 1 97.12 172 ASN A CA 1
ATOM 1336 C C . ASN A 1 172 ? 13.125 -15.32 -17.875 1 97.12 172 ASN A C 1
ATOM 1338 O O . ASN A 1 172 ? 12.172 -14.625 -18.234 1 97.12 172 ASN A O 1
ATOM 1342 N N . PRO A 1 173 ? 13.531 -16.547 -18.453 1 98.56 173 PRO A N 1
ATOM 1343 C CA . PRO A 1 173 ? 12.469 -17.125 -19.281 1 98.56 173 PRO A CA 1
ATOM 1344 C C . PRO A 1 173 ? 11.203 -17.453 -18.484 1 98.56 173 PRO A C 1
ATOM 1346 O O . PRO A 1 173 ? 11.289 -17.906 -17.344 1 98.56 173 PRO A O 1
ATOM 1349 N N . ILE A 1 174 ? 10.039 -17.219 -19.047 1 98.75 174 ILE A N 1
ATOM 1350 C CA . ILE A 1 174 ? 8.75 -17.438 -18.406 1 98.75 174 ILE A CA 1
ATOM 1351 C C . ILE A 1 174 ? 8.648 -18.891 -17.938 1 98.75 174 ILE A C 1
ATOM 1353 O O . ILE A 1 174 ? 8.266 -19.156 -16.797 1 98.75 174 ILE A O 1
ATOM 1357 N N . PRO A 1 175 ? 9.086 -19.875 -18.719 1 98.75 175 PRO A N 1
ATOM 1358 C CA . PRO A 1 175 ? 8.984 -21.266 -18.25 1 98.75 175 PRO A CA 1
ATOM 1359 C C . PRO A 1 175 ? 9.82 -21.531 -17.016 1 98.75 175 PRO A C 1
ATOM 1361 O O . PRO A 1 175 ? 9.453 -22.375 -16.188 1 98.75 175 PRO A O 1
ATOM 1364 N N . ASP A 1 176 ? 10.953 -20.828 -16.844 1 98.75 176 ASP A N 1
ATOM 1365 C CA . ASP A 1 176 ? 11.773 -21.016 -15.656 1 98.75 176 ASP A CA 1
ATOM 1366 C C . ASP A 1 176 ? 11.078 -20.438 -14.422 1 98.75 176 ASP A C 1
ATOM 1368 O O . ASP A 1 176 ? 11.117 -21.047 -13.344 1 98.75 176 ASP A O 1
ATOM 1372 N N . ALA A 1 177 ? 10.469 -19.266 -14.555 1 98.81 177 ALA A N 1
ATOM 1373 C CA . ALA A 1 177 ? 9.695 -18.703 -13.453 1 98.81 177 ALA A CA 1
ATOM 1374 C C . ALA A 1 177 ? 8.555 -19.625 -13.062 1 98.81 177 ALA A C 1
ATOM 1376 O O . ALA A 1 177 ? 8.312 -19.859 -11.875 1 98.81 177 ALA A O 1
ATOM 1377 N N . ALA A 1 178 ? 7.867 -20.188 -14.07 1 98.88 178 ALA A N 1
ATOM 1378 C CA . ALA A 1 178 ? 6.762 -21.109 -13.82 1 98.88 178 ALA A CA 1
ATOM 1379 C C . ALA A 1 178 ? 7.25 -22.375 -13.109 1 98.88 178 ALA A C 1
ATOM 1381 O O . ALA A 1 178 ? 6.566 -22.906 -12.234 1 98.88 178 ALA A O 1
ATOM 1382 N N . GLU A 1 179 ? 8.414 -22.844 -13.516 1 98.75 179 GLU A N 1
ATOM 1383 C CA . GLU A 1 179 ? 8.977 -24.016 -12.883 1 98.75 179 GLU A CA 1
ATOM 1384 C C . GLU A 1 179 ? 9.273 -23.766 -11.406 1 98.75 179 GLU A C 1
ATOM 1386 O O . GLU A 1 179 ? 8.977 -24.609 -10.555 1 98.75 179 GLU A O 1
ATOM 1391 N N . VAL A 1 180 ? 9.875 -22.625 -11.109 1 98.81 180 VAL A N 1
ATOM 1392 C CA . VAL A 1 180 ? 10.156 -22.281 -9.719 1 98.81 180 VAL A CA 1
ATOM 1393 C C . VAL A 1 180 ? 8.852 -22.188 -8.938 1 98.81 180 VAL A C 1
ATOM 1395 O O . VAL A 1 180 ? 8.727 -22.75 -7.84 1 98.81 180 VAL A O 1
ATOM 1398 N N . LEU A 1 181 ? 7.848 -21.547 -9.492 1 98.88 181 LEU A N 1
ATOM 1399 C CA . LEU A 1 181 ? 6.543 -21.422 -8.852 1 98.88 181 LEU A CA 1
ATOM 1400 C C . LEU A 1 181 ? 5.957 -22.812 -8.562 1 98.88 181 LEU A C 1
ATOM 1402 O O . LEU A 1 181 ? 5.438 -23.047 -7.469 1 98.88 181 LEU A O 1
ATOM 1406 N N . ALA A 1 182 ? 6.062 -23.719 -9.492 1 98.81 182 ALA A N 1
ATOM 1407 C CA . ALA A 1 182 ? 5.523 -25.078 -9.312 1 98.81 182 ALA A CA 1
ATOM 1408 C C . ALA A 1 182 ? 6.262 -25.812 -8.203 1 98.81 182 ALA A C 1
ATOM 1410 O O . ALA A 1 182 ? 5.648 -26.547 -7.422 1 98.81 182 ALA A O 1
ATOM 1411 N N . LYS A 1 183 ? 7.551 -25.609 -8.117 1 97.88 183 LYS A N 1
ATOM 1412 C CA . LYS A 1 183 ? 8.391 -26.359 -7.18 1 97.88 183 LYS A CA 1
ATOM 1413 C C . LYS A 1 183 ? 8.242 -25.812 -5.762 1 97.88 183 LYS A C 1
ATOM 1415 O O . LYS A 1 183 ? 8.461 -26.531 -4.789 1 97.88 183 LYS A O 1
ATOM 1420 N N . ILE A 1 184 ? 7.852 -24.578 -5.59 1 98.19 184 ILE A N 1
ATOM 1421 C CA . ILE A 1 184 ? 7.734 -23.922 -4.297 1 98.19 184 ILE A CA 1
ATOM 1422 C C . ILE A 1 184 ? 6.887 -24.766 -3.355 1 98.19 184 ILE A C 1
ATOM 1424 O O . ILE A 1 184 ? 7.223 -24.938 -2.18 1 98.19 184 ILE A O 1
ATOM 1428 N N . ILE A 1 185 ? 5.801 -25.422 -3.844 1 97.19 185 ILE A N 1
ATOM 1429 C CA . ILE A 1 185 ? 4.871 -26.125 -2.971 1 97.19 185 ILE A CA 1
ATOM 1430 C C . ILE A 1 185 ? 5.477 -27.453 -2.541 1 97.19 185 ILE A C 1
ATOM 1432 O O . ILE A 1 185 ? 4.969 -28.109 -1.623 1 97.19 185 ILE A O 1
ATOM 1436 N N . GLU A 1 186 ? 6.617 -27.828 -3.131 1 96.38 186 GLU A N 1
ATOM 1437 C CA . GLU A 1 186 ? 7.316 -29.062 -2.756 1 96.38 186 GLU A CA 1
ATOM 1438 C C . GLU A 1 186 ? 8.398 -28.781 -1.719 1 96.38 186 GLU A C 1
ATOM 1440 O O . GLU A 1 186 ? 8.984 -29.703 -1.159 1 96.38 186 GLU A O 1
ATOM 1445 N N . TYR A 1 187 ? 8.68 -27.531 -1.48 1 96.19 187 TYR A N 1
ATOM 1446 C CA . TYR A 1 187 ? 9.773 -27.141 -0.601 1 96.19 187 TYR A CA 1
ATOM 1447 C C . TYR A 1 187 ? 9.266 -26.328 0.574 1 96.19 187 TYR A C 1
ATOM 1449 O O . TYR A 1 187 ? 9.18 -25.094 0.492 1 96.19 187 TYR A O 1
ATOM 1457 N N . PRO A 1 188 ? 9.039 -26.984 1.726 1 94.81 188 PRO A N 1
ATOM 1458 C CA . PRO A 1 188 ? 8.484 -26.281 2.891 1 94.81 188 PRO A CA 1
ATOM 1459 C C . PRO A 1 188 ? 9.383 -25.172 3.398 1 94.81 188 PRO A C 1
ATOM 1461 O O . PRO A 1 188 ? 8.914 -24.25 4.074 1 94.81 188 PRO A O 1
ATOM 1464 N N . ASN A 1 189 ? 10.688 -25.234 3.035 1 96.19 189 ASN A N 1
ATOM 1465 C CA . ASN A 1 189 ? 11.641 -24.219 3.486 1 96.19 189 ASN A CA 1
ATOM 1466 C C . ASN A 1 189 ? 11.406 -22.891 2.785 1 96.19 189 ASN A C 1
ATOM 1468 O O . ASN A 1 189 ? 12.055 -21.891 3.107 1 96.19 189 ASN A O 1
ATOM 1472 N N . THR A 1 190 ? 10.414 -22.828 1.886 1 97.31 190 THR A N 1
ATOM 1473 C CA . THR A 1 190 ? 10.125 -21.578 1.178 1 97.31 190 THR A CA 1
ATOM 1474 C C . THR A 1 190 ? 9.039 -20.781 1.898 1 97.31 190 THR A C 1
ATOM 1476 O O . THR A 1 190 ? 8.758 -19.641 1.534 1 97.31 190 THR A O 1
ATOM 1479 N N . LYS A 1 191 ? 8.477 -21.391 2.924 1 98 191 LYS A N 1
ATOM 1480 C CA . LYS A 1 191 ? 7.406 -20.719 3.646 1 98 191 LYS A CA 1
ATOM 1481 C C . LYS A 1 191 ? 7.922 -19.453 4.336 1 98 191 LYS A C 1
ATOM 1483 O O . LYS A 1 191 ? 8.992 -19.469 4.949 1 98 191 LYS A O 1
ATOM 1488 N N . ARG A 1 192 ? 7.195 -18.406 4.148 1 98.38 192 ARG A N 1
ATOM 1489 C CA . ARG A 1 192 ? 7.449 -17.094 4.738 1 98.38 192 ARG A CA 1
ATOM 1490 C C . ARG A 1 192 ? 8.797 -16.547 4.285 1 98.38 192 ARG A C 1
ATOM 1492 O O . ARG A 1 192 ? 9.586 -16.062 5.102 1 98.38 192 ARG A O 1
ATOM 1499 N N . LYS A 1 193 ? 9.039 -16.672 2.936 1 98.38 193 LYS A N 1
ATOM 1500 C CA . LYS A 1 193 ? 10.266 -16.156 2.332 1 98.38 193 LYS A CA 1
ATOM 1501 C C . LYS A 1 193 ? 9.961 -15.336 1.076 1 98.38 193 LYS A C 1
ATOM 1503 O O . LYS A 1 193 ? 8.961 -15.586 0.399 1 98.38 193 LYS A O 1
ATOM 1508 N N . VAL A 1 194 ? 10.789 -14.391 0.879 1 98.75 194 VAL A N 1
ATOM 1509 C CA . VAL A 1 194 ? 10.898 -13.688 -0.395 1 98.75 194 VAL A CA 1
ATOM 1510 C C . VAL A 1 194 ? 12.055 -14.258 -1.211 1 98.75 194 VAL A C 1
ATOM 1512 O O . VAL A 1 194 ? 13.18 -14.336 -0.728 1 98.75 194 VAL A O 1
ATOM 1515 N N . ILE A 1 195 ? 11.766 -14.742 -2.385 1 98.75 195 ILE A N 1
ATOM 1516 C CA . ILE A 1 195 ? 12.773 -15.344 -3.254 1 98.75 195 ILE A CA 1
ATOM 1517 C C . ILE A 1 195 ? 12.953 -14.484 -4.504 1 98.75 195 ILE A C 1
ATOM 1519 O O . ILE A 1 195 ? 12.055 -14.398 -5.34 1 98.75 195 ILE A O 1
ATOM 1523 N N . GLN A 1 196 ? 14.094 -13.859 -4.633 1 98.69 196 GLN A N 1
ATOM 1524 C CA . GLN A 1 196 ? 14.469 -13.133 -5.84 1 98.69 196 GLN A CA 1
ATOM 1525 C C . GLN A 1 196 ? 15.156 -14.047 -6.848 1 98.69 196 GLN A C 1
ATOM 1527 O O . GLN A 1 196 ? 15.984 -14.883 -6.469 1 98.69 196 GLN A O 1
ATOM 1532 N N . MET A 1 197 ? 14.781 -13.891 -8.133 1 98.31 197 MET A N 1
ATOM 1533 C CA . MET A 1 197 ? 15.352 -14.852 -9.07 1 98.31 197 MET A CA 1
ATOM 1534 C C . MET A 1 197 ? 15.68 -14.195 -10.406 1 98.31 197 MET A C 1
ATOM 1536 O O . MET A 1 197 ? 14.961 -13.305 -10.852 1 98.31 197 MET A O 1
ATOM 1540 N N . LEU A 1 198 ? 16.734 -14.625 -11.023 1 98.25 198 LEU A N 1
ATOM 1541 C CA . LEU A 1 198 ? 17.141 -14.406 -12.406 1 98.25 198 LEU A CA 1
ATOM 1542 C C . LEU A 1 198 ? 17.578 -15.719 -13.055 1 98.25 198 LEU A C 1
ATOM 1544 O O . LEU A 1 198 ? 17.812 -16.719 -12.367 1 98.25 198 LEU A O 1
ATOM 1548 N N . SER A 1 199 ? 17.594 -15.641 -14.398 1 97.94 199 SER A N 1
ATOM 1549 C CA . SER A 1 199 ? 18.328 -16.719 -15.039 1 97.94 199 SER A CA 1
ATOM 1550 C C . SER A 1 199 ? 19.766 -16.812 -14.516 1 97.94 199 SER A C 1
ATOM 1552 O O . SER A 1 199 ? 20.391 -15.781 -14.258 1 97.94 199 SER A O 1
ATOM 1554 N N . GLY A 1 200 ? 20.281 -18.062 -14.32 1 97.06 200 GLY A N 1
ATOM 1555 C CA . GLY A 1 200 ? 21.609 -18.25 -13.766 1 97.06 200 GLY A CA 1
ATOM 1556 C C . GLY A 1 200 ? 22.25 -19.562 -14.172 1 97.06 200 GLY A C 1
ATOM 1557 O O . GLY A 1 200 ? 22.078 -20.016 -15.305 1 97.06 200 GLY A O 1
ATOM 1558 N N . SER A 1 201 ? 23.125 -20.016 -13.266 1 96.44 201 SER A N 1
ATOM 1559 C CA . SER A 1 201 ? 23.922 -21.172 -13.656 1 96.44 201 SER A CA 1
ATOM 1560 C C . SER A 1 201 ? 23.578 -22.391 -12.828 1 96.44 201 SER A C 1
ATOM 1562 O O . SER A 1 201 ? 24.078 -23.5 -13.102 1 96.44 201 SER A O 1
ATOM 1564 N N . GLN A 1 202 ? 22.703 -22.281 -11.852 1 97.25 202 GLN A N 1
ATOM 1565 C CA . GLN A 1 202 ? 22.375 -23.406 -10.961 1 97.25 202 GLN A CA 1
ATOM 1566 C C . GLN A 1 202 ? 21.047 -24.031 -11.328 1 97.25 202 GLN A C 1
ATOM 1568 O O . GLN A 1 202 ? 20.062 -23.312 -11.578 1 97.25 202 GLN A O 1
ATOM 1573 N N . PRO A 1 203 ? 21.031 -25.391 -11.312 1 97.56 203 PRO A N 1
ATOM 1574 C CA . PRO A 1 203 ? 19.734 -26.031 -11.562 1 97.56 203 PRO A CA 1
ATOM 1575 C C . PRO A 1 203 ? 18.672 -25.625 -10.547 1 97.56 203 PRO A C 1
ATOM 1577 O O . PRO A 1 203 ? 18.969 -25.469 -9.359 1 97.56 203 PRO A O 1
ATOM 1580 N N . ILE A 1 204 ? 17.406 -25.438 -10.945 1 96.94 204 ILE A N 1
ATOM 1581 C CA . ILE A 1 204 ? 16.297 -24.938 -10.141 1 96.94 204 ILE A CA 1
ATOM 1582 C C . ILE A 1 204 ? 16.141 -25.797 -8.891 1 96.94 204 ILE A C 1
ATOM 1584 O O . ILE A 1 204 ? 16.094 -25.281 -7.773 1 96.94 204 ILE A O 1
ATOM 1588 N N . ASP A 1 205 ? 16.172 -27.141 -9.055 1 94.12 205 ASP A N 1
ATOM 1589 C CA . ASP A 1 205 ? 15.945 -28.016 -7.91 1 94.12 205 ASP A CA 1
ATOM 1590 C C . ASP A 1 205 ? 17.047 -27.875 -6.867 1 94.12 205 ASP A C 1
ATOM 1592 O O . ASP A 1 205 ? 16.766 -27.797 -5.672 1 94.12 205 ASP A O 1
ATOM 1596 N N . ALA A 1 206 ? 18.25 -27.828 -7.375 1 94.75 206 ALA A N 1
ATOM 1597 C CA . ALA A 1 206 ? 19.375 -27.672 -6.461 1 94.75 206 ALA A CA 1
ATOM 1598 C C . ALA A 1 206 ? 19.328 -26.344 -5.727 1 94.75 206 ALA A C 1
ATOM 1600 O O . ALA A 1 206 ? 19.641 -26.266 -4.535 1 94.75 206 ALA A O 1
ATOM 1601 N N . SER A 1 207 ? 18.938 -25.344 -6.375 1 95.69 207 SER A N 1
ATOM 1602 C CA . SER A 1 207 ? 18.859 -24 -5.797 1 95.69 207 SER A CA 1
ATOM 1603 C C . SER A 1 207 ? 17.719 -23.906 -4.777 1 95.69 207 SER A C 1
ATOM 1605 O O . SER A 1 207 ? 17.891 -23.312 -3.709 1 95.69 207 SER A O 1
ATOM 1607 N N . MET A 1 208 ? 16.547 -24.562 -5.082 1 95.06 208 MET A N 1
ATOM 1608 C CA . MET A 1 208 ? 15.398 -24.531 -4.191 1 95.06 208 MET A CA 1
ATOM 1609 C C . MET A 1 208 ? 15.711 -25.234 -2.877 1 95.06 208 MET A C 1
ATOM 1611 O O . MET A 1 208 ? 15.289 -24.781 -1.81 1 95.06 208 MET A O 1
ATOM 1615 N N . ALA A 1 209 ? 16.516 -26.281 -2.949 1 92.25 209 ALA A N 1
ATOM 1616 C CA . ALA A 1 209 ? 16.859 -27.078 -1.77 1 92.25 209 ALA A CA 1
ATOM 1617 C C . ALA A 1 209 ? 17.719 -26.266 -0.795 1 92.25 209 ALA A C 1
ATOM 1619 O O . ALA A 1 209 ? 17.734 -26.547 0.406 1 92.25 209 ALA A O 1
ATOM 1620 N N . LYS A 1 210 ? 18.328 -25.188 -1.3 1 91.75 210 LYS A N 1
ATOM 1621 C CA . LYS A 1 210 ? 19.25 -24.406 -0.49 1 91.75 210 LYS A CA 1
ATOM 1622 C C . LYS A 1 210 ? 18.562 -23.203 0.142 1 91.75 210 LYS A C 1
ATOM 1624 O O . LYS A 1 210 ? 19.156 -22.484 0.937 1 91.75 210 LYS A O 1
ATOM 1629 N N . LEU A 1 211 ? 17.375 -22.984 -0.1 1 91.81 211 LEU A N 1
ATOM 1630 C CA . LEU A 1 211 ? 16.656 -21.828 0.414 1 91.81 211 LEU A CA 1
ATOM 1631 C C . LEU A 1 211 ? 16.344 -21.984 1.901 1 91.81 211 LEU A C 1
ATOM 1633 O O . LEU A 1 211 ? 16.094 -23.094 2.371 1 91.81 211 LEU A O 1
ATOM 1637 N N . MET B 1 1 ? 7.828 24.922 19.25 1 97.94 1 MET B N 1
ATOM 1638 C CA . MET B 1 1 ? 8.352 23.719 18.625 1 97.94 1 MET B CA 1
ATOM 1639 C C . MET B 1 1 ? 8.734 23.969 17.172 1 97.94 1 MET B C 1
ATOM 1641 O O . MET B 1 1 ? 8.297 24.953 16.578 1 97.94 1 MET B O 1
ATOM 1645 N N . ASN B 1 2 ? 9.648 23.156 16.625 1 98.81 2 ASN B N 1
ATOM 1646 C CA . ASN B 1 2 ? 9.898 23.078 15.188 1 98.81 2 ASN B CA 1
ATOM 1647 C C . ASN B 1 2 ? 8.984 22.062 14.516 1 98.81 2 ASN B C 1
ATOM 1649 O O . ASN B 1 2 ? 9.094 20.859 14.773 1 98.81 2 ASN B O 1
ATOM 1653 N N . ILE B 1 3 ? 8.102 22.562 13.688 1 98.94 3 ILE B N 1
ATOM 1654 C CA . ILE B 1 3 ? 7.098 21.719 13.055 1 98.94 3 ILE B CA 1
ATOM 1655 C C . ILE B 1 3 ? 7.309 21.703 11.539 1 98.94 3 ILE B C 1
ATOM 1657 O O . ILE B 1 3 ? 7.43 22.766 10.922 1 98.94 3 ILE B O 1
ATOM 1661 N N . PHE B 1 4 ? 7.469 20.547 10.953 1 99 4 PHE B N 1
ATOM 1662 C CA . PHE B 1 4 ? 7.566 20.422 9.5 1 99 4 PHE B CA 1
ATOM 1663 C C . PHE B 1 4 ? 6.219 20.031 8.898 1 99 4 PHE B C 1
ATOM 1665 O O . PHE B 1 4 ? 5.594 19.062 9.344 1 99 4 PHE B O 1
ATOM 1672 N N . ILE B 1 5 ? 5.75 20.781 7.961 1 99 5 ILE B N 1
ATOM 1673 C CA . ILE B 1 5 ? 4.496 20.484 7.273 1 99 5 ILE B CA 1
ATOM 1674 C C . ILE B 1 5 ? 4.785 20.125 5.816 1 99 5 ILE B C 1
ATOM 1676 O O . ILE B 1 5 ? 5.191 20.984 5.027 1 99 5 ILE B O 1
ATOM 1680 N N . ILE B 1 6 ? 4.613 18.875 5.496 1 98.94 6 ILE B N 1
ATOM 1681 C CA . ILE B 1 6 ? 4.719 18.406 4.117 1 98.94 6 ILE B CA 1
ATOM 1682 C C . ILE B 1 6 ? 3.438 18.75 3.357 1 98.94 6 ILE B C 1
ATOM 1684 O O . ILE B 1 6 ? 2.338 18.406 3.795 1 98.94 6 ILE B O 1
ATOM 1688 N N . GLY B 1 7 ? 3.59 19.344 2.197 1 98.62 7 GLY B N 1
ATOM 1689 C CA . GLY B 1 7 ? 2.436 19.859 1.477 1 98.62 7 GLY B CA 1
ATOM 1690 C C . GLY B 1 7 ? 1.948 21.188 2.008 1 98.62 7 GLY B C 1
ATOM 1691 O O . GLY B 1 7 ? 0.741 21.422 2.113 1 98.62 7 GLY B O 1
ATOM 1692 N N . ALA B 1 8 ? 2.818 22.047 2.27 1 98.69 8 ALA B N 1
ATOM 1693 C CA . ALA B 1 8 ? 2.529 23.25 3.021 1 98.69 8 ALA B CA 1
ATOM 1694 C C . ALA B 1 8 ? 1.721 24.234 2.182 1 98.69 8 ALA B C 1
ATOM 1696 O O . ALA B 1 8 ? 1.126 25.188 2.715 1 98.69 8 ALA B O 1
ATOM 1697 N N . ASN B 1 9 ? 1.655 24.109 0.922 1 96.75 9 ASN B N 1
ATOM 1698 C CA . ASN B 1 9 ? 0.926 25.047 0.076 1 96.75 9 ASN B CA 1
ATOM 1699 C C . ASN B 1 9 ? -0.538 24.656 -0.077 1 96.75 9 ASN B C 1
ATOM 1701 O O . ASN B 1 9 ? -1.323 25.375 -0.694 1 96.75 9 ASN B O 1
ATOM 1705 N N . GLY B 1 10 ? -0.92 23.5 0.485 1 97.69 10 GLY B N 1
ATOM 1706 C CA . GLY B 1 10 ? -2.299 23.047 0.385 1 97.69 10 GLY B CA 1
ATOM 1707 C C . GLY B 1 10 ? -3.26 23.875 1.221 1 97.69 10 GLY B C 1
ATOM 1708 O O . GLY B 1 10 ? -2.844 24.562 2.15 1 97.69 10 GLY B O 1
ATOM 1709 N N . ARG B 1 11 ? -4.539 23.75 0.989 1 97.88 11 ARG B N 1
ATOM 1710 C CA . ARG B 1 11 ? -5.578 24.531 1.638 1 97.88 11 ARG B CA 1
ATOM 1711 C C . ARG B 1 11 ? -5.633 24.25 3.135 1 97.88 11 ARG B C 1
ATOM 1713 O O . ARG B 1 11 ? -5.668 25.172 3.949 1 97.88 11 ARG B O 1
ATOM 1720 N N . VAL B 1 12 ? -5.609 23 3.469 1 98.69 12 VAL B N 1
ATOM 1721 C CA . VAL B 1 12 ? -5.652 22.625 4.879 1 98.69 12 VAL B CA 1
ATOM 1722 C C . VAL B 1 12 ? -4.367 23.078 5.57 1 98.69 12 VAL B C 1
ATOM 1724 O O . VAL B 1 12 ? -4.398 23.594 6.684 1 98.69 12 VAL B O 1
ATOM 1727 N N . ALA B 1 13 ? -3.238 22.875 4.914 1 98.81 13 ALA B N 1
ATOM 1728 C CA . ALA B 1 13 ? -1.931 23.203 5.473 1 98.81 13 ALA B CA 1
ATOM 1729 C C . ALA B 1 13 ? -1.815 24.688 5.754 1 98.81 13 ALA B C 1
ATOM 1731 O O . ALA B 1 13 ? -1.239 25.094 6.766 1 98.81 13 ALA B O 1
ATOM 1732 N N . GLN B 1 14 ? -2.314 25.484 4.848 1 98.12 14 GLN B N 1
ATOM 1733 C CA . GLN B 1 14 ? -2.264 26.922 5.043 1 98.12 14 GLN B CA 1
ATOM 1734 C C . GLN B 1 14 ? -3.066 27.344 6.27 1 98.12 14 GLN B C 1
ATOM 1736 O O . GLN B 1 14 ? -2.613 28.172 7.059 1 98.12 14 GLN B O 1
ATOM 1741 N N . GLU B 1 15 ? -4.25 26.797 6.457 1 98.69 15 GLU B N 1
ATOM 1742 C CA . GLU B 1 15 ? -5.051 27.078 7.648 1 98.69 15 GLU B CA 1
ATOM 1743 C C . GLU B 1 15 ? -4.348 26.578 8.906 1 98.69 15 GLU B C 1
ATOM 1745 O O . GLU B 1 15 ? -4.34 27.281 9.93 1 98.69 15 GLU B O 1
ATOM 1750 N N . LEU B 1 16 ? -3.756 25.422 8.844 1 98.94 16 LEU B N 1
ATOM 1751 C CA . LEU B 1 16 ? -3.012 24.875 9.969 1 98.94 16 LEU B CA 1
ATOM 1752 C C . LEU B 1 16 ? -1.834 25.766 10.344 1 98.94 16 LEU B C 1
ATOM 1754 O O . LEU B 1 16 ? -1.609 26.047 11.523 1 98.94 16 LEU B O 1
ATOM 1758 N N . THR B 1 17 ? -1.117 26.203 9.312 1 98.88 17 THR B N 1
ATOM 1759 C CA . THR B 1 17 ? 0.059 27.031 9.523 1 98.88 17 THR B CA 1
ATOM 1760 C C . THR B 1 17 ? -0.308 28.297 10.289 1 98.88 17 THR B C 1
ATOM 1762 O O . THR B 1 17 ? 0.376 28.672 11.25 1 98.88 17 THR B O 1
ATOM 1765 N N . LYS B 1 18 ? -1.418 28.922 9.922 1 98.31 18 LYS B N 1
ATOM 1766 C CA . LYS B 1 18 ? -1.874 30.125 10.617 1 98.31 18 LYS B CA 1
ATOM 1767 C C . LYS B 1 18 ? -2.092 29.844 12.102 1 98.31 18 LYS B C 1
ATOM 1769 O O . LYS B 1 18 ? -1.67 30.641 12.953 1 98.31 18 LYS B O 1
ATOM 1774 N N . LYS B 1 19 ? -2.664 28.797 12.406 1 98.38 19 LYS B N 1
ATOM 1775 C CA . LYS B 1 19 ? -2.99 28.438 13.781 1 98.38 19 LYS B CA 1
ATOM 1776 C C . LYS B 1 19 ? -1.73 28.125 14.578 1 98.38 19 LYS B C 1
ATOM 1778 O O . LYS B 1 19 ? -1.574 28.578 15.711 1 98.38 19 LYS B O 1
ATOM 1783 N N . LEU B 1 20 ? -0.828 27.391 14.008 1 98.81 20 LEU B N 1
ATOM 1784 C CA . LEU B 1 20 ? 0.387 26.969 14.703 1 98.81 20 LEU B CA 1
ATOM 1785 C C . LEU B 1 20 ? 1.312 28.156 14.93 1 98.81 20 LEU B C 1
ATOM 1787 O O . LEU B 1 20 ? 1.958 28.266 15.977 1 98.81 20 LEU B O 1
ATOM 1791 N N . VAL B 1 21 ? 1.354 29.062 13.945 1 98.69 21 VAL B N 1
ATOM 1792 C CA . VAL B 1 21 ? 2.15 30.266 14.078 1 98.69 21 VAL B CA 1
ATOM 1793 C C . VAL B 1 21 ? 1.606 31.125 15.227 1 98.69 21 VAL B C 1
ATOM 1795 O O . VAL B 1 21 ? 2.373 31.625 16.047 1 98.69 21 VAL B O 1
ATOM 1798 N N . LYS B 1 22 ? 0.313 31.219 15.273 1 98.12 22 LYS B N 1
ATOM 1799 C CA . LYS B 1 22 ? -0.333 31.969 16.344 1 98.12 22 LYS B CA 1
ATOM 1800 C C . LYS B 1 22 ? -0.011 31.375 17.703 1 98.12 22 LYS B C 1
ATOM 1802 O O . LYS B 1 22 ? 0.076 32.094 18.703 1 98.12 22 LYS B O 1
ATOM 1807 N N . GLN B 1 23 ? 0.234 30.109 17.766 1 98 23 GLN B N 1
ATOM 1808 C CA . GLN B 1 23 ? 0.553 29.391 19 1 98 23 GLN B CA 1
ATOM 1809 C C . GLN B 1 23 ? 2.037 29.516 19.344 1 98 23 GLN B C 1
ATOM 1811 O O . GLN B 1 23 ? 2.488 29 20.359 1 98 23 GLN B O 1
ATOM 1816 N N . GLY B 1 24 ? 2.828 30.047 18.469 1 98.25 24 GLY B N 1
ATOM 1817 C CA . GLY B 1 24 ? 4.215 30.359 18.766 1 98.25 24 GLY B CA 1
ATOM 1818 C C . GLY B 1 24 ? 5.188 29.344 18.203 1 98.25 24 GLY B C 1
ATOM 1819 O O . GLY B 1 24 ? 6.383 29.375 18.516 1 98.25 24 GLY B O 1
ATOM 1820 N N . HIS B 1 25 ? 4.727 28.438 17.359 1 98.81 25 HIS B N 1
ATOM 1821 C CA . HIS B 1 25 ? 5.598 27.422 16.781 1 98.81 25 HIS B CA 1
ATOM 1822 C C . HIS B 1 25 ? 6.348 27.969 15.562 1 98.81 25 HIS B C 1
ATOM 1824 O O . HIS B 1 25 ? 5.945 28.984 14.992 1 98.81 25 HIS B O 1
ATOM 1830 N N . THR B 1 26 ? 7.457 27.406 15.234 1 98.88 26 THR B N 1
ATOM 1831 C CA . THR B 1 26 ? 8.172 27.656 13.992 1 98.88 26 THR B CA 1
ATOM 1832 C C . THR B 1 26 ? 7.82 26.594 12.945 1 98.88 26 THR B C 1
ATOM 1834 O O . THR B 1 26 ? 7.914 25.406 13.211 1 98.88 26 THR B O 1
ATOM 1837 N N . ILE B 1 27 ? 7.387 27.094 11.773 1 98.94 27 ILE B N 1
ATOM 1838 C CA . ILE B 1 27 ? 6.906 26.203 10.734 1 98.94 27 ILE B CA 1
ATOM 1839 C C . ILE B 1 27 ? 7.961 26.062 9.633 1 98.94 27 ILE B C 1
ATOM 1841 O O . ILE B 1 27 ? 8.391 27.062 9.055 1 98.94 27 ILE B O 1
ATOM 1845 N N . TYR B 1 28 ? 8.422 24.875 9.438 1 98.94 28 TYR B N 1
ATOM 1846 C CA . TYR B 1 28 ? 9.188 24.516 8.25 1 98.94 28 TYR B CA 1
ATOM 1847 C C . TYR B 1 28 ? 8.266 23.953 7.168 1 98.94 28 TYR B C 1
ATOM 1849 O O . TYR B 1 28 ? 7.75 22.844 7.301 1 98.94 28 TYR B O 1
ATOM 1857 N N . ALA B 1 29 ? 8.078 24.766 6.16 1 98.88 29 ALA B N 1
ATOM 1858 C CA . ALA B 1 29 ? 7.062 24.516 5.145 1 98.88 29 ALA B CA 1
ATOM 1859 C C . ALA B 1 29 ? 7.652 23.75 3.959 1 98.88 29 ALA B C 1
ATOM 1861 O O . ALA B 1 29 ? 8.312 24.344 3.1 1 98.88 29 ALA B O 1
ATOM 1862 N N . GLY B 1 30 ? 7.422 22.484 3.908 1 98.81 30 GLY B N 1
ATOM 1863 C CA . GLY B 1 30 ? 7.922 21.641 2.824 1 98.81 30 GLY B CA 1
ATOM 1864 C C . GLY B 1 30 ? 7.055 21.703 1.581 1 98.81 30 GLY B C 1
ATOM 1865 O O . GLY B 1 30 ? 5.879 21.328 1.621 1 98.81 30 GLY B O 1
ATOM 1866 N N . LEU B 1 31 ? 7.57 22.141 0.533 1 97.62 31 LEU B N 1
ATOM 1867 C CA . LEU B 1 31 ? 6.855 22.203 -0.737 1 97.62 31 LEU B CA 1
ATOM 1868 C C . LEU B 1 31 ? 7.828 22.219 -1.909 1 97.62 31 LEU B C 1
ATOM 1870 O O . LEU B 1 31 ? 9.016 22.5 -1.729 1 97.62 31 LEU B O 1
ATOM 1874 N N . ARG B 1 32 ? 7.371 21.922 -3.117 1 95.94 32 ARG B N 1
ATOM 1875 C CA . ARG B 1 32 ? 8.219 21.812 -4.305 1 95.94 32 ARG B CA 1
ATOM 1876 C C . ARG B 1 32 ? 8.586 23.188 -4.844 1 95.94 32 ARG B C 1
ATOM 1878 O O . ARG B 1 32 ? 9.734 23.422 -5.219 1 95.94 32 ARG B O 1
ATOM 1885 N N . ASP B 1 33 ? 7.57 24 -4.887 1 96.31 33 ASP B N 1
ATOM 1886 C CA . ASP B 1 33 ? 7.738 25.359 -5.402 1 96.31 33 ASP B CA 1
ATOM 1887 C C . ASP B 1 33 ? 7.785 26.375 -4.27 1 96.31 33 ASP B C 1
ATOM 1889 O O . ASP B 1 33 ? 6.738 26.797 -3.766 1 96.31 33 ASP B O 1
ATOM 1893 N N . LEU B 1 34 ? 8.945 26.875 -4.012 1 97.19 34 LEU B N 1
ATOM 1894 C CA . LEU B 1 34 ? 9.164 27.703 -2.838 1 97.19 34 LEU B CA 1
ATOM 1895 C C . LEU B 1 34 ? 8.508 29.078 -3.01 1 97.19 34 LEU B C 1
ATOM 1897 O O . LEU B 1 34 ? 8.281 29.781 -2.027 1 97.19 34 LEU B O 1
ATOM 1901 N N . SER B 1 35 ? 8.18 29.422 -4.25 1 97 35 SER B N 1
ATOM 1902 C CA . SER B 1 35 ? 7.609 30.734 -4.5 1 97 35 SER B CA 1
ATOM 1903 C C . SER B 1 35 ? 6.18 30.828 -3.977 1 97 35 SER B C 1
ATOM 1905 O O . SER B 1 35 ? 5.625 31.922 -3.863 1 97 35 SER B O 1
ATOM 1907 N N . LYS B 1 36 ? 5.605 29.719 -3.59 1 97.06 36 LYS B N 1
ATOM 1908 C CA . LYS B 1 36 ? 4.199 29.656 -3.201 1 97.06 36 LYS B CA 1
ATOM 1909 C C . LYS B 1 36 ? 4.008 30.125 -1.758 1 97.06 36 LYS B C 1
ATOM 1911 O O . LYS B 1 36 ? 2.887 30.391 -1.33 1 97.06 36 LYS B O 1
ATOM 1916 N N . ILE B 1 37 ? 5.086 30.1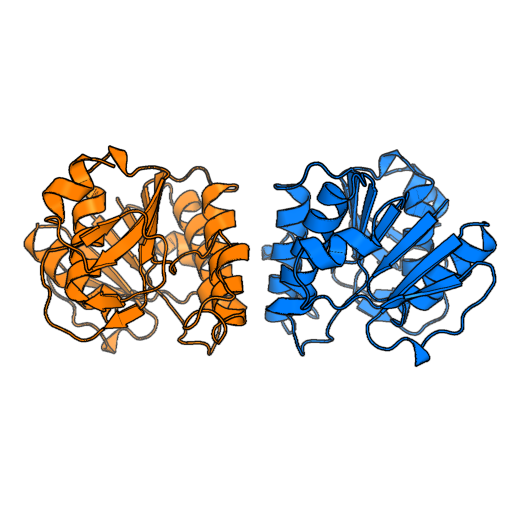56 -0.962 1 97.5 37 ILE B N 1
ATOM 1917 C CA . ILE B 1 37 ? 5.008 30.578 0.434 1 97.5 37 ILE B CA 1
ATOM 1918 C C . ILE B 1 37 ? 6.082 31.625 0.723 1 97.5 37 ILE B C 1
ATOM 1920 O O . ILE B 1 37 ? 7.254 31.422 0.386 1 97.5 37 ILE B O 1
ATOM 1924 N N . GLN B 1 38 ? 5.684 32.688 1.342 1 97.06 38 GLN B N 1
ATOM 1925 C CA . GLN B 1 38 ? 6.609 33.75 1.717 1 97.06 38 GLN B CA 1
ATOM 1926 C C . GLN B 1 38 ? 7.293 33.438 3.045 1 97.06 38 GLN B C 1
ATOM 1928 O O . GLN B 1 38 ? 6.637 33.062 4.016 1 97.06 38 GLN B O 1
ATOM 1933 N N . GLU B 1 39 ? 8.586 33.594 2.986 1 98.06 39 GLU B N 1
ATOM 1934 C CA . GLU B 1 39 ? 9.359 33.375 4.207 1 98.06 39 GLU B CA 1
ATOM 1935 C C . GLU B 1 39 ? 9.062 34.469 5.238 1 98.06 39 GLU B C 1
ATOM 1937 O O . GLU B 1 39 ? 8.953 35.625 4.887 1 98.06 39 GLU B O 1
ATOM 1942 N N . THR B 1 40 ? 8.875 34.094 6.496 1 98.19 40 THR B N 1
ATOM 1943 C CA . THR B 1 40 ? 8.781 34.969 7.656 1 98.19 40 THR B CA 1
ATOM 1944 C C . THR B 1 40 ? 9.68 34.469 8.789 1 98.19 40 THR B C 1
ATOM 1946 O O . THR B 1 40 ? 10.445 33.5 8.602 1 98.19 40 THR B O 1
ATOM 1949 N N . GLN B 1 41 ? 9.664 35.125 9.859 1 97.94 41 GLN B N 1
ATOM 1950 C CA . GLN B 1 41 ? 10.438 34.688 11.016 1 97.94 41 GLN B CA 1
ATOM 1951 C C . GLN B 1 41 ? 9.992 33.312 11.492 1 97.94 41 GLN B C 1
ATOM 1953 O O . GLN B 1 41 ? 10.812 32.5 11.906 1 97.94 41 GLN B O 1
ATOM 1958 N N . GLN B 1 42 ? 8.703 33.031 11.375 1 98.62 42 GLN B N 1
ATOM 1959 C CA . GLN B 1 42 ? 8.172 31.781 11.93 1 98.62 42 GLN B CA 1
ATOM 1960 C C . GLN B 1 42 ? 7.875 30.766 10.82 1 98.62 42 GLN B C 1
ATOM 1962 O O . GLN B 1 42 ? 7.531 29.625 11.094 1 98.62 42 GLN B O 1
ATOM 1967 N N . ILE B 1 43 ? 7.898 31.188 9.594 1 98.81 43 ILE B N 1
ATOM 1968 C CA . ILE B 1 43 ? 7.633 30.281 8.477 1 98.81 43 ILE B CA 1
ATOM 1969 C C . ILE B 1 43 ? 8.852 30.219 7.562 1 98.81 43 ILE B C 1
ATOM 1971 O O . ILE B 1 43 ? 9.273 31.234 7.004 1 98.81 43 ILE B O 1
ATOM 1975 N N . LYS B 1 44 ? 9.406 29.062 7.375 1 98.69 44 LYS B N 1
ATOM 1976 C CA . LYS B 1 44 ? 10.602 28.828 6.566 1 98.69 44 LYS B CA 1
ATOM 1977 C C . LYS B 1 44 ? 10.32 27.828 5.449 1 98.69 44 LYS B C 1
ATOM 1979 O O . LYS B 1 44 ? 10.203 26.625 5.699 1 98.69 44 LYS B O 1
ATOM 1984 N N . PRO B 1 45 ? 10.219 28.281 4.215 1 98.56 45 PRO B N 1
ATOM 1985 C CA . PRO B 1 45 ? 10 27.344 3.109 1 98.56 45 PRO B CA 1
ATOM 1986 C C . PRO B 1 45 ? 11.203 26.422 2.871 1 98.56 45 PRO B C 1
ATOM 1988 O O . PRO B 1 45 ? 12.344 26.875 2.916 1 98.56 45 PRO B O 1
ATOM 1991 N N . ILE B 1 46 ? 10.984 25.219 2.744 1 98.69 46 ILE B N 1
ATOM 1992 C CA . ILE B 1 46 ? 11.984 24.188 2.484 1 98.69 46 ILE B CA 1
ATOM 1993 C C . ILE B 1 46 ? 11.586 23.375 1.253 1 98.69 46 ILE B C 1
ATOM 1995 O O . ILE B 1 46 ? 10.438 22.938 1.135 1 98.69 46 ILE B O 1
ATOM 1999 N N . HIS B 1 47 ? 12.484 23.281 0.307 1 98.56 47 HIS B N 1
ATOM 2000 C CA . HIS B 1 47 ? 12.211 22.391 -0.825 1 98.56 47 HIS B CA 1
ATOM 2001 C C . HIS B 1 47 ? 12.039 20.953 -0.374 1 98.56 47 HIS B C 1
ATOM 2003 O O . HIS B 1 47 ? 12.898 20.406 0.312 1 98.56 47 HIS B O 1
ATOM 2009 N N . PHE B 1 48 ? 10.969 20.359 -0.695 1 98.75 48 PHE B N 1
ATOM 2010 C CA . PHE B 1 48 ? 10.625 19 -0.316 1 98.75 48 PHE B CA 1
ATOM 2011 C C . PHE B 1 48 ? 9.836 18.312 -1.423 1 98.75 48 PHE B C 1
ATOM 2013 O O . PHE B 1 48 ? 8.648 18.594 -1.606 1 98.75 48 PHE B O 1
ATOM 2020 N N . ASP B 1 49 ? 10.508 17.438 -2.162 1 98.62 49 ASP B N 1
ATOM 2021 C CA . ASP B 1 49 ? 9.914 16.719 -3.285 1 98.62 49 ASP B CA 1
ATOM 2022 C C . ASP B 1 49 ? 9.688 15.25 -2.934 1 98.62 49 ASP B C 1
ATOM 2024 O O . ASP B 1 49 ? 10.648 14.492 -2.76 1 98.62 49 ASP B O 1
ATOM 2028 N N . LEU B 1 50 ? 8.453 14.844 -2.898 1 98.62 50 LEU B N 1
ATOM 2029 C CA . LEU B 1 50 ? 8.078 13.5 -2.461 1 98.62 50 LEU B CA 1
ATOM 2030 C C . LEU B 1 50 ? 8.562 12.453 -3.453 1 98.62 50 LEU B C 1
ATOM 2032 O O . LEU B 1 50 ? 8.516 11.258 -3.172 1 98.62 50 LEU B O 1
ATOM 2036 N N . HIS B 1 51 ? 9.125 12.867 -4.582 1 97.81 51 HIS B N 1
ATOM 2037 C CA . HIS B 1 51 ? 9.711 11.938 -5.543 1 97.81 51 HIS B CA 1
ATOM 2038 C C . HIS B 1 51 ? 11.18 11.672 -5.227 1 97.81 51 HIS B C 1
ATOM 2040 O O . HIS B 1 51 ? 11.797 10.789 -5.832 1 97.81 51 HIS B O 1
ATOM 2046 N N . ASP B 1 52 ? 11.734 12.438 -4.277 1 98 52 ASP B N 1
ATOM 2047 C CA . ASP B 1 52 ? 13.125 12.219 -3.875 1 98 52 ASP B CA 1
ATOM 2048 C C . ASP B 1 52 ? 13.25 10.953 -3.025 1 98 52 ASP B C 1
ATOM 2050 O O . ASP B 1 52 ? 12.25 10.406 -2.562 1 98 52 ASP B O 1
ATOM 2054 N N . SER B 1 53 ? 14.508 10.461 -2.779 1 97.75 53 SER B N 1
ATOM 2055 C CA . SER B 1 53 ? 14.773 9.289 -1.952 1 97.75 53 SER B CA 1
ATOM 2056 C C . SER B 1 53 ? 14.539 9.594 -0.475 1 97.75 53 SER B C 1
ATOM 2058 O O . SER B 1 53 ? 14.531 10.758 -0.067 1 97.75 53 SER B O 1
ATOM 2060 N N . VAL B 1 54 ? 14.375 8.594 0.279 1 98.75 54 VAL B N 1
ATOM 2061 C CA . VAL B 1 54 ? 14.203 8.711 1.723 1 98.75 54 VAL B CA 1
ATOM 2062 C C . VAL B 1 54 ? 15.383 9.469 2.326 1 98.75 54 VAL B C 1
ATOM 2064 O O . VAL B 1 54 ? 15.195 10.328 3.189 1 98.75 54 VAL B O 1
ATOM 2067 N N . GLU B 1 55 ? 16.562 9.188 1.856 1 98.31 55 GLU B N 1
ATOM 2068 C CA . GLU B 1 55 ? 17.766 9.82 2.377 1 98.31 55 GLU B CA 1
ATOM 2069 C C . GLU B 1 55 ? 17.734 11.328 2.164 1 98.31 55 GLU B C 1
ATOM 2071 O O . GLU B 1 55 ? 18.109 12.094 3.057 1 98.31 55 GLU B O 1
ATOM 2076 N N . VAL B 1 56 ? 17.297 11.711 0.98 1 98.44 56 VAL B N 1
ATOM 2077 C CA . VAL B 1 56 ? 17.234 13.133 0.651 1 98.44 56 VAL B CA 1
ATOM 2078 C C . VAL B 1 56 ? 16.156 13.812 1.501 1 98.44 56 VAL B C 1
ATOM 2080 O O . VAL B 1 56 ? 16.391 14.875 2.07 1 98.44 56 VAL B O 1
ATOM 2083 N N . LEU B 1 57 ? 15.039 13.203 1.653 1 98.88 57 LEU B N 1
ATOM 2084 C CA . LEU B 1 57 ? 13.945 13.758 2.439 1 98.88 57 LEU B CA 1
ATOM 2085 C C . LEU B 1 57 ? 14.336 13.891 3.906 1 98.88 57 LEU B C 1
ATOM 2087 O O . LEU B 1 57 ? 14.016 14.891 4.555 1 98.88 57 LEU B O 1
ATOM 2091 N N . ALA B 1 58 ? 15.055 12.914 4.406 1 98.88 58 ALA B N 1
ATOM 2092 C CA . ALA B 1 58 ? 15.422 12.859 5.82 1 98.88 58 ALA B CA 1
ATOM 2093 C C . ALA B 1 58 ? 16.281 14.055 6.207 1 98.88 58 ALA B C 1
ATOM 2095 O O . ALA B 1 58 ? 16.188 14.562 7.332 1 98.88 58 ALA B O 1
ATOM 2096 N N . LYS B 1 59 ? 17.062 14.531 5.297 1 98.75 59 LYS B N 1
ATOM 2097 C CA . LYS B 1 59 ? 17.922 15.672 5.574 1 98.75 59 LYS B CA 1
ATOM 2098 C C . LYS B 1 59 ? 17.109 16.891 5.988 1 98.75 59 LYS B C 1
ATOM 2100 O O . LYS B 1 59 ? 17.531 17.656 6.863 1 98.75 59 LYS B O 1
ATOM 2105 N N . SER B 1 60 ? 15.984 17.031 5.395 1 98.56 60 SER B N 1
ATOM 2106 C CA . SER B 1 60 ? 15.148 18.203 5.656 1 98.56 60 SER B CA 1
ATOM 2107 C C . SER B 1 60 ? 14.375 18.047 6.965 1 98.56 60 SER B C 1
ATOM 2109 O O . SER B 1 60 ? 13.812 19.016 7.477 1 98.56 60 SER B O 1
ATOM 2111 N N . LEU B 1 61 ? 14.422 16.859 7.582 1 98.88 61 LEU B N 1
ATOM 2112 C CA . LEU B 1 61 ? 13.523 16.594 8.695 1 98.88 61 LEU B CA 1
ATOM 2113 C C . LEU B 1 61 ? 14.297 16.5 10.008 1 98.88 61 LEU B C 1
ATOM 2115 O O . LEU B 1 61 ? 13.703 16.297 11.07 1 98.88 61 LEU B O 1
ATOM 2119 N N . VAL B 1 62 ? 15.602 16.656 9.953 1 98.75 62 VAL B N 1
ATOM 2120 C CA . VAL B 1 62 ? 16.438 16.609 11.148 1 98.75 62 VAL B CA 1
ATOM 2121 C C . VAL B 1 62 ? 16.047 17.766 12.078 1 98.75 62 VAL B C 1
ATOM 2123 O O . VAL B 1 62 ? 15.914 18.906 11.641 1 98.75 62 VAL B O 1
ATOM 2126 N N . GLY B 1 63 ? 15.828 17.453 13.344 1 98.56 63 GLY B N 1
ATOM 2127 C CA . GLY B 1 63 ? 15.609 18.469 14.359 1 98.56 63 GLY B CA 1
ATOM 2128 C C . GLY B 1 63 ? 14.148 18.859 14.5 1 98.56 63 GLY B C 1
ATOM 2129 O O . GLY B 1 63 ? 13.805 19.719 15.328 1 98.56 63 GLY B O 1
ATOM 2130 N N . MET B 1 64 ? 13.25 18.25 13.812 1 98.88 64 MET B N 1
ATOM 2131 C CA . MET B 1 64 ? 11.828 18.594 13.875 1 98.88 64 MET B CA 1
ATOM 2132 C C . MET B 1 64 ? 11.156 17.891 15.055 1 98.88 64 MET B C 1
ATOM 2134 O O . MET B 1 64 ? 11.43 16.734 15.336 1 98.88 64 MET B O 1
ATOM 2138 N N . ASP B 1 65 ? 10.32 18.641 15.727 1 98.81 65 ASP B N 1
ATOM 2139 C CA . ASP B 1 65 ? 9.578 18.078 16.844 1 98.81 65 ASP B CA 1
ATOM 2140 C C . ASP B 1 65 ? 8.375 17.266 16.359 1 98.81 65 ASP B C 1
ATOM 2142 O O . ASP B 1 65 ? 8.008 16.266 16.969 1 98.81 65 ASP B O 1
ATOM 2146 N N . VAL B 1 66 ? 7.727 17.719 15.359 1 98.88 66 VAL B N 1
ATOM 2147 C CA . VAL B 1 66 ? 6.531 17.125 14.781 1 98.88 66 VAL B CA 1
ATOM 2148 C C . VAL B 1 66 ? 6.586 17.234 13.258 1 98.88 66 VAL B C 1
ATOM 2150 O O . VAL B 1 66 ? 7.012 18.25 12.719 1 98.88 66 VAL B O 1
ATOM 2153 N N . VAL B 1 67 ? 6.23 16.219 12.562 1 99 67 VAL B N 1
ATOM 2154 C CA . VAL B 1 67 ? 6.059 16.25 11.109 1 99 67 VAL B CA 1
ATOM 2155 C C . VAL B 1 67 ? 4.594 16 10.758 1 99 67 VAL B C 1
ATOM 2157 O O . VAL B 1 67 ? 3.979 15.047 11.234 1 99 67 VAL B O 1
ATOM 2160 N N . TYR B 1 68 ? 4.004 16.922 10 1 99 68 TYR B N 1
ATOM 2161 C CA . TYR B 1 68 ? 2.682 16.781 9.406 1 99 68 TYR B CA 1
ATOM 2162 C C . TYR B 1 68 ? 2.787 16.359 7.945 1 99 68 TYR B C 1
ATOM 2164 O O . TYR B 1 68 ? 3.551 16.953 7.18 1 99 68 TYR B O 1
ATOM 2172 N N . PHE B 1 69 ? 2.115 15.344 7.562 1 99 69 PHE B N 1
ATOM 2173 C CA . PHE B 1 69 ? 1.935 15.016 6.152 1 99 69 PHE B CA 1
ATOM 2174 C C . PHE B 1 69 ? 0.546 15.422 5.676 1 99 69 PHE B C 1
ATOM 2176 O O . PHE B 1 69 ? -0.442 14.75 5.977 1 99 69 PHE B O 1
ATOM 2183 N N . LEU B 1 70 ? 0.482 16.469 4.938 1 98.88 70 LEU B N 1
ATOM 2184 C CA . LEU B 1 70 ? -0.784 16.984 4.441 1 98.88 70 LEU B CA 1
ATOM 2185 C C . LEU B 1 70 ? -0.789 17.047 2.918 1 98.88 70 LEU B C 1
ATOM 2187 O O . LEU B 1 70 ? -1.693 17.641 2.32 1 98.88 70 LEU B O 1
ATOM 2191 N N . ALA B 1 71 ? 0.225 16.453 2.322 1 98.56 71 ALA B N 1
ATOM 2192 C CA . ALA B 1 71 ? 0.339 16.469 0.866 1 98.56 71 ALA B CA 1
ATOM 2193 C C . ALA B 1 71 ? -0.696 15.555 0.219 1 98.56 71 ALA B C 1
ATOM 2195 O O . ALA B 1 71 ? -1.05 14.516 0.779 1 98.56 71 ALA B O 1
ATOM 2196 N N . GLY B 1 72 ? -1.182 15.898 -0.893 1 97.44 72 GLY B N 1
ATOM 2197 C CA . GLY B 1 72 ? -2.051 15.148 -1.787 1 97.44 72 GLY B CA 1
ATOM 2198 C C . GLY B 1 72 ? -1.896 15.555 -3.242 1 97.44 72 GLY B C 1
ATOM 2199 O O . GLY B 1 72 ? -1.51 16.688 -3.543 1 97.44 72 GLY B O 1
ATOM 2200 N N . SER B 1 73 ? -2.223 14.688 -4.133 1 97.5 73 SER B N 1
ATOM 2201 C CA . SER B 1 73 ? -2.006 14.93 -5.555 1 97.5 73 SER B CA 1
ATOM 2202 C C . SER B 1 73 ? -3.307 15.297 -6.258 1 97.5 73 SER B C 1
ATOM 2204 O O . SER B 1 73 ? -3.311 15.586 -7.457 1 97.5 73 SER B O 1
ATOM 2206 N N . ARG B 1 74 ? -4.371 15.289 -5.566 1 94.44 74 ARG B N 1
ATOM 2207 C CA . ARG B 1 74 ? -5.688 15.484 -6.164 1 94.44 74 ARG B CA 1
ATOM 2208 C C . ARG B 1 74 ? -5.922 14.5 -7.305 1 94.44 74 ARG B C 1
ATOM 2210 O O . ARG B 1 74 ? -6.398 14.891 -8.375 1 94.44 74 ARG B O 1
ATOM 2217 N N . GLY B 1 75 ? -5.504 13.32 -7.121 1 95 75 GLY B N 1
ATOM 2218 C CA . GLY B 1 75 ? -5.758 12.219 -8.039 1 95 75 GLY B CA 1
ATOM 2219 C C . GLY B 1 75 ? -4.723 12.109 -9.141 1 95 75 GLY B C 1
ATOM 2220 O O . GLY B 1 75 ? -4.75 11.164 -9.938 1 95 75 GLY B O 1
ATOM 2221 N N . LYS B 1 76 ? -3.684 12.867 -9.289 1 96.62 76 LYS B N 1
ATOM 2222 C CA . LYS B 1 76 ? -2.791 12.953 -10.438 1 96.62 76 LYS B CA 1
ATOM 2223 C C . LYS B 1 76 ? -1.521 12.141 -10.211 1 96.62 76 LYS B C 1
ATOM 2225 O O . LYS B 1 76 ? -0.755 11.906 -11.148 1 96.62 76 LYS B O 1
ATOM 2230 N N . ASP B 1 77 ? -1.273 11.758 -9.055 1 98.19 77 ASP B N 1
ATOM 2231 C CA . ASP B 1 77 ? -0.038 11.086 -8.672 1 98.19 77 ASP B CA 1
ATOM 2232 C C . ASP B 1 77 ? -0.232 10.266 -7.398 1 98.19 77 ASP B C 1
ATOM 2234 O O . ASP B 1 77 ? 0.52 10.414 -6.434 1 98.19 77 ASP B O 1
ATOM 2238 N N . LEU B 1 78 ? -1.265 9.391 -7.379 1 98.69 78 LEU B N 1
ATOM 2239 C CA . LEU B 1 78 ? -1.725 8.695 -6.184 1 98.69 78 LEU B CA 1
ATOM 2240 C C . LEU B 1 78 ? -0.638 7.773 -5.641 1 98.69 78 LEU B C 1
ATOM 2242 O O . LEU B 1 78 ? -0.391 7.742 -4.43 1 98.69 78 LEU B O 1
ATOM 2246 N N . LEU B 1 79 ? 0.06 7.074 -6.516 1 98.81 79 LEU B N 1
ATOM 2247 C CA . LEU B 1 79 ? 1.028 6.082 -6.062 1 98.81 79 LEU B CA 1
ATOM 2248 C C . LEU B 1 79 ? 2.273 6.758 -5.496 1 98.81 79 LEU B C 1
ATOM 2250 O O . LEU B 1 79 ? 2.695 6.453 -4.379 1 98.81 79 LEU B O 1
ATOM 2254 N N . GLN B 1 80 ? 2.824 7.75 -6.172 1 98.62 80 GLN B N 1
ATOM 2255 C CA . GLN B 1 80 ? 4.113 8.305 -5.77 1 98.62 80 GLN B CA 1
ATOM 2256 C C . GLN B 1 80 ? 3.939 9.367 -4.688 1 98.62 80 GLN B C 1
ATOM 2258 O O . GLN B 1 80 ? 4.793 9.508 -3.809 1 98.62 80 GLN B O 1
ATOM 2263 N N . THR B 1 81 ? 2.82 10.078 -4.727 1 98.75 81 THR B N 1
ATOM 2264 C CA . THR B 1 81 ? 2.643 11.172 -3.771 1 98.75 81 THR B CA 1
ATOM 2265 C C . THR B 1 81 ? 1.791 10.719 -2.588 1 98.75 81 THR B C 1
ATOM 2267 O O . THR B 1 81 ? 2.264 10.695 -1.448 1 98.75 81 THR B O 1
ATOM 2270 N N . ASP B 1 82 ? 0.616 10.227 -2.803 1 98.88 82 ASP B N 1
ATOM 2271 C CA . ASP B 1 82 ? -0.367 10.016 -1.745 1 98.88 82 ASP B CA 1
ATOM 2272 C C . ASP B 1 82 ? -0.044 8.758 -0.94 1 98.88 82 ASP B C 1
ATOM 2274 O O . ASP B 1 82 ? -0.25 8.719 0.275 1 98.88 82 ASP B O 1
ATOM 2278 N N . ALA B 1 83 ? 0.434 7.738 -1.669 1 98.94 83 ALA B N 1
ATOM 2279 C CA . ALA B 1 83 ? 0.702 6.473 -0.989 1 98.94 83 ALA B CA 1
ATOM 2280 C C . ALA B 1 83 ? 2.174 6.359 -0.605 1 98.94 83 ALA B C 1
ATOM 2282 O O . ALA B 1 83 ? 2.525 6.465 0.572 1 98.94 83 ALA B O 1
ATOM 2283 N N . PHE B 1 84 ? 3.107 6.277 -1.55 1 98.94 84 PHE B N 1
ATOM 2284 C CA . PHE B 1 84 ? 4.504 5.973 -1.273 1 98.94 84 PHE B CA 1
ATOM 2285 C C . PHE B 1 84 ? 5.234 7.203 -0.751 1 98.94 84 PHE B C 1
ATOM 2287 O O . PHE B 1 84 ? 6.148 7.086 0.069 1 98.94 84 PHE B O 1
ATOM 2294 N N . GLY B 1 85 ? 4.793 8.398 -1.236 1 98.88 85 GLY B N 1
ATOM 2295 C CA . GLY B 1 85 ? 5.336 9.617 -0.663 1 98.88 85 GLY B CA 1
ATOM 2296 C C . GLY B 1 85 ? 5.117 9.719 0.835 1 98.88 85 GLY B C 1
ATOM 2297 O O . GLY B 1 85 ? 6.004 10.172 1.565 1 98.88 85 GLY B O 1
ATOM 2298 N N . ALA B 1 86 ? 3.93 9.328 1.267 1 98.94 86 ALA B N 1
ATOM 2299 C CA . ALA B 1 86 ? 3.654 9.273 2.699 1 98.94 86 ALA B CA 1
ATOM 2300 C C . ALA B 1 86 ? 4.578 8.281 3.398 1 98.94 86 ALA B C 1
ATOM 2302 O O . ALA B 1 86 ? 5.188 8.602 4.422 1 98.94 86 ALA B O 1
ATOM 2303 N N . VAL B 1 87 ? 4.727 7.102 2.82 1 98.94 87 VAL B N 1
ATOM 2304 C CA . VAL B 1 87 ? 5.574 6.066 3.402 1 98.94 87 VAL B CA 1
ATOM 2305 C C . VAL B 1 87 ? 7.016 6.559 3.482 1 98.94 87 VAL B C 1
ATOM 2307 O O . VAL B 1 87 ? 7.664 6.434 4.523 1 98.94 87 VAL B O 1
ATOM 2310 N N . LYS B 1 88 ? 7.531 7.145 2.391 1 98.94 88 LYS B N 1
ATOM 2311 C CA . LYS B 1 88 ? 8.898 7.656 2.4 1 98.94 88 LYS B CA 1
ATOM 2312 C C . LYS B 1 88 ? 9.078 8.734 3.469 1 98.94 88 LYS B C 1
ATOM 2314 O O . LYS B 1 88 ? 10.133 8.82 4.098 1 98.94 88 LYS B O 1
ATOM 2319 N N . SER B 1 89 ? 8.039 9.531 3.645 1 98.94 89 SER B N 1
ATOM 2320 C CA . SER B 1 89 ? 8.109 10.594 4.645 1 98.94 89 SER B CA 1
ATOM 2321 C C . SER B 1 89 ? 8.164 10.016 6.059 1 98.94 89 SER B C 1
ATOM 2323 O O . SER B 1 89 ? 8.859 10.555 6.926 1 98.94 89 SER B O 1
ATOM 2325 N N . MET B 1 90 ? 7.434 8.938 6.285 1 98.94 90 MET B N 1
ATOM 2326 C CA . MET B 1 90 ? 7.5 8.227 7.559 1 98.94 90 MET B CA 1
ATOM 2327 C C . MET B 1 90 ? 8.906 7.68 7.801 1 98.94 90 MET B C 1
ATOM 2329 O O . MET B 1 90 ? 9.477 7.891 8.875 1 98.94 90 MET B O 1
ATOM 2333 N N . GLN B 1 91 ? 9.414 7.016 6.789 1 98.94 91 GLN B N 1
ATOM 2334 C CA . GLN B 1 91 ? 10.758 6.461 6.875 1 98.94 91 GLN B CA 1
ATOM 2335 C C . GLN B 1 91 ? 11.797 7.555 7.102 1 98.94 91 GLN B C 1
ATOM 2337 O O . GLN B 1 91 ? 12.703 7.398 7.918 1 98.94 91 GLN B O 1
ATOM 2342 N N . ALA B 1 92 ? 11.633 8.625 6.348 1 98.94 92 ALA B N 1
ATOM 2343 C CA . ALA B 1 92 ? 12.547 9.758 6.465 1 98.94 92 ALA B CA 1
ATOM 2344 C C . ALA B 1 92 ? 12.492 10.359 7.863 1 98.94 92 ALA B C 1
ATOM 2346 O O . ALA B 1 92 ? 13.523 10.75 8.422 1 98.94 92 ALA B O 1
ATOM 2347 N N . THR B 1 93 ? 11.289 10.5 8.438 1 98.94 93 THR B N 1
ATOM 2348 C CA . THR B 1 93 ? 11.125 11.016 9.789 1 98.94 93 THR B CA 1
ATOM 2349 C C . THR B 1 93 ? 11.867 10.148 10.797 1 98.94 93 THR B C 1
ATOM 2351 O O . THR B 1 93 ? 12.625 10.656 11.633 1 98.94 93 THR B O 1
ATOM 2354 N N . GLU B 1 94 ? 11.695 8.844 10.688 1 98.94 94 GLU B N 1
ATOM 2355 C CA . GLU B 1 94 ? 12.398 7.93 11.578 1 98.94 94 GLU B CA 1
ATOM 2356 C C . GLU B 1 94 ? 13.906 8.031 11.398 1 98.94 94 GLU B C 1
ATOM 2358 O O . GLU B 1 94 ? 14.656 8.086 12.375 1 98.94 94 GLU B O 1
ATOM 2363 N N . GLN B 1 95 ? 14.344 8.086 10.156 1 98.81 95 GLN B N 1
ATOM 2364 C CA . GLN B 1 95 ? 15.766 8.172 9.859 1 98.81 95 GLN B CA 1
ATOM 2365 C C . GLN B 1 95 ? 16.375 9.453 10.43 1 98.81 95 GLN B C 1
ATOM 2367 O O . GLN B 1 95 ? 17.531 9.461 10.859 1 98.81 95 GLN B O 1
ATOM 2372 N N . ALA B 1 96 ? 15.602 10.523 10.445 1 98.81 96 ALA B N 1
ATOM 2373 C CA . ALA B 1 96 ? 16.047 11.828 10.938 1 98.81 96 ALA B CA 1
ATOM 2374 C C . ALA B 1 96 ? 16 11.875 12.461 1 98.81 96 ALA B C 1
ATOM 2376 O O . ALA B 1 96 ? 16.406 12.867 13.07 1 98.81 96 ALA B O 1
ATOM 2377 N N . GLY B 1 97 ? 15.469 10.805 13.109 1 98.62 97 GLY B N 1
ATOM 2378 C CA . GLY B 1 97 ? 15.398 10.734 14.555 1 98.62 97 GLY B CA 1
ATOM 2379 C C . GLY B 1 97 ? 14.117 11.328 15.117 1 98.62 97 GLY B C 1
ATOM 2380 O O . GLY B 1 97 ? 13.977 11.477 16.328 1 98.62 97 GLY B O 1
ATOM 2381 N N . GLY B 1 98 ? 13.203 11.703 14.234 1 98.44 98 GLY B N 1
ATOM 2382 C CA . GLY B 1 98 ? 11.906 12.203 14.68 1 98.44 98 GLY B CA 1
ATOM 2383 C C . GLY B 1 98 ? 11.008 11.117 15.242 1 98.44 98 GLY B C 1
ATOM 2384 O O . GLY B 1 98 ? 11.18 9.938 14.93 1 98.44 98 GLY B O 1
ATOM 2385 N N . LYS B 1 99 ? 9.984 11.555 16.047 1 98.06 99 LYS B N 1
ATOM 2386 C CA . LYS B 1 99 ? 9.125 10.562 16.688 1 98.06 99 LYS B CA 1
ATOM 2387 C C . LYS B 1 99 ? 7.652 10.844 16.391 1 98.06 99 LYS B C 1
ATOM 2389 O O . LYS B 1 99 ? 6.859 9.922 16.219 1 98.06 99 LYS B O 1
ATOM 2394 N N . ARG B 1 100 ? 7.293 12.133 16.406 1 98.81 100 ARG B N 1
ATOM 2395 C CA . ARG B 1 100 ? 5.883 12.5 16.312 1 98.81 100 ARG B CA 1
ATOM 2396 C C . ARG B 1 100 ? 5.484 12.773 14.867 1 98.81 100 ARG B C 1
ATOM 2398 O O . ARG B 1 100 ? 6.09 13.617 14.203 1 98.81 100 ARG B O 1
ATOM 2405 N N . PHE B 1 101 ? 4.516 12.047 14.273 1 98.94 101 PHE B N 1
ATOM 2406 C CA . PHE B 1 101 ? 4.09 12.109 12.883 1 98.94 101 PHE B CA 1
ATOM 2407 C C . PHE B 1 101 ? 2.568 12.156 12.781 1 98.94 101 PHE B C 1
ATOM 2409 O O . PHE B 1 101 ? 1.879 11.273 13.297 1 98.94 101 PHE B O 1
ATOM 2416 N N . ILE B 1 102 ? 2.033 13.195 12.18 1 99 102 ILE B N 1
ATOM 2417 C CA . ILE B 1 102 ? 0.595 13.383 12.031 1 99 102 ILE B CA 1
ATOM 2418 C C . ILE B 1 102 ? 0.222 13.32 10.547 1 99 102 ILE B C 1
ATOM 2420 O O . ILE B 1 102 ? 0.784 14.055 9.734 1 99 102 ILE B O 1
ATOM 2424 N N . LEU B 1 103 ? -0.67 12.461 10.148 1 99 103 LEU B N 1
ATOM 2425 C CA . LEU B 1 103 ? -1.067 12.219 8.766 1 99 103 LEU B CA 1
ATOM 2426 C C . LEU B 1 103 ? -2.514 12.641 8.531 1 99 103 LEU B C 1
ATOM 2428 O O . LEU B 1 103 ? -3.42 12.18 9.234 1 99 103 LEU B O 1
ATOM 2432 N N . LEU B 1 104 ? -2.691 13.57 7.641 1 98.94 104 LEU B N 1
ATOM 2433 C CA . LEU B 1 104 ? -4.035 13.836 7.133 1 98.94 104 LEU B CA 1
ATOM 2434 C C . LEU B 1 104 ? -4.434 12.789 6.094 1 98.94 104 LEU B C 1
ATOM 2436 O O . LEU B 1 104 ? -3.855 12.734 5.008 1 98.94 104 LEU B O 1
ATOM 2440 N N . SER B 1 105 ? -5.344 11.953 6.461 1 98.81 105 SER B N 1
ATOM 2441 C CA . SER B 1 105 ? -5.832 10.875 5.609 1 98.81 105 SER B CA 1
ATOM 2442 C C . SER B 1 105 ? -7.254 11.148 5.133 1 98.81 105 SER B C 1
ATOM 2444 O O . SER B 1 105 ? -7.594 12.289 4.793 1 98.81 105 SER B O 1
ATOM 2446 N N . SER B 1 106 ? -8 10.172 4.848 1 98.12 106 SER B N 1
ATOM 2447 C CA . SER B 1 106 ? -9.375 10.242 4.355 1 98.12 106 SER B CA 1
ATOM 2448 C C . SER B 1 106 ? -10.305 9.367 5.188 1 98.12 106 SER B C 1
ATOM 2450 O O . SER B 1 106 ? -9.883 8.344 5.73 1 98.12 106 SER B O 1
ATOM 2452 N N . LEU B 1 107 ? -11.578 9.828 5.234 1 98.5 107 LEU B N 1
ATOM 2453 C CA . LEU B 1 107 ? -12.562 9.125 6.047 1 98.5 107 LEU B CA 1
ATOM 2454 C C . LEU B 1 107 ? -12.648 7.656 5.652 1 98.5 107 LEU B C 1
ATOM 2456 O O . LEU B 1 107 ? -12.766 7.332 4.469 1 98.5 107 LEU B O 1
ATOM 2460 N N . PHE B 1 108 ? -12.5 6.715 6.602 1 98.56 108 PHE B N 1
ATOM 2461 C CA . PHE B 1 108 ? -12.672 5.273 6.488 1 98.56 108 PHE B CA 1
ATOM 2462 C C . PHE B 1 108 ? -11.555 4.66 5.652 1 98.56 108 PHE B C 1
ATOM 2464 O O . PHE B 1 108 ? -11.711 3.576 5.09 1 98.56 108 PHE B O 1
ATOM 2471 N N . ALA B 1 109 ? -10.391 5.289 5.531 1 98.56 109 ALA B N 1
ATOM 2472 C CA . ALA B 1 109 ? -9.297 4.801 4.695 1 98.56 109 ALA B CA 1
ATOM 2473 C C . ALA B 1 109 ? -8.891 3.387 5.098 1 98.56 109 ALA B C 1
ATOM 2475 O O . ALA B 1 109 ? -8.508 2.58 4.246 1 98.56 109 ALA B O 1
ATOM 2476 N N . THR B 1 110 ? -9.016 3.002 6.383 1 98.38 110 THR B N 1
ATOM 2477 C CA . THR B 1 110 ? -8.586 1.692 6.859 1 98.38 110 THR B CA 1
ATOM 2478 C C . THR B 1 110 ? -9.773 0.736 6.961 1 98.38 110 THR B C 1
ATOM 2480 O O . THR B 1 110 ? -9.656 -0.341 7.551 1 98.38 110 THR B O 1
ATOM 2483 N N . GLU B 1 111 ? -10.953 1.131 6.469 1 98.12 111 GLU B N 1
ATOM 2484 C CA . GLU B 1 111 ? -12.172 0.326 6.508 1 98.12 111 GLU B CA 1
ATOM 2485 C C . GLU B 1 111 ? -12.773 0.178 5.117 1 98.12 111 GLU B C 1
ATOM 2487 O O . GLU B 1 111 ? -13.867 0.69 4.852 1 98.12 111 GLU B O 1
ATOM 2492 N N . PRO B 1 112 ? -12.133 -0.652 4.312 1 98 112 PRO B N 1
ATOM 2493 C CA . PRO B 1 112 ? -12.562 -0.761 2.916 1 98 112 PRO B CA 1
ATOM 2494 C C . PRO B 1 112 ? -14.023 -1.186 2.779 1 98 112 PRO B C 1
ATOM 2496 O O . PRO B 1 112 ? -14.672 -0.866 1.779 1 98 112 PRO B O 1
ATOM 2499 N N . GLU B 1 113 ? -14.57 -1.878 3.746 1 96.62 113 GLU B N 1
ATOM 2500 C CA . GLU B 1 113 ? -15.961 -2.324 3.691 1 96.62 113 GLU B CA 1
ATOM 2501 C C . GLU B 1 113 ? -16.922 -1.137 3.68 1 96.62 113 GLU B C 1
ATOM 2503 O O . GLU B 1 113 ? -18.094 -1.283 3.326 1 96.62 113 GLU B O 1
ATOM 2508 N N . LYS B 1 114 ? -16.453 0.058 3.965 1 97.38 114 LYS B N 1
ATOM 2509 C CA . LYS B 1 114 ? -17.297 1.246 4.012 1 97.38 114 LYS B CA 1
ATOM 2510 C C . LYS B 1 114 ? -17.141 2.084 2.748 1 97.38 114 LYS B C 1
ATOM 2512 O O . LYS B 1 114 ? -17.828 3.088 2.572 1 97.38 114 LYS B O 1
ATOM 2517 N N . TRP B 1 115 ? -16.297 1.642 1.79 1 97.75 115 TRP B N 1
ATOM 2518 C CA . TRP B 1 115 ? -15.938 2.471 0.644 1 97.75 115 TRP B CA 1
ATOM 2519 C C . TRP B 1 115 ? -17.062 2.48 -0.392 1 97.75 115 TRP B C 1
ATOM 2521 O O . TRP B 1 115 ? -17.031 3.262 -1.345 1 97.75 115 TRP B O 1
ATOM 2531 N N . ASN B 1 116 ? -18.047 1.64 -0.232 1 95.75 116 ASN B N 1
ATOM 2532 C CA . ASN B 1 116 ? -19.156 1.566 -1.187 1 95.75 116 ASN B CA 1
ATOM 2533 C C . ASN B 1 116 ? -20.188 2.662 -0.937 1 95.75 116 ASN B C 1
ATOM 2535 O O . ASN B 1 116 ? -21.094 2.854 -1.74 1 95.75 116 ASN B O 1
ATOM 2539 N N . GLN B 1 117 ? -20.016 3.408 0.111 1 95.12 117 GLN B N 1
ATOM 2540 C CA . GLN B 1 117 ? -20.938 4.5 0.43 1 95.12 117 GLN B CA 1
ATOM 2541 C C . GLN B 1 117 ? -20.812 5.629 -0.59 1 95.12 117 GLN B C 1
ATOM 2543 O O . GLN B 1 117 ? -19.734 5.895 -1.111 1 95.12 117 GLN B O 1
ATOM 2548 N N . ALA B 1 118 ? -21.984 6.328 -0.796 1 92.5 118 ALA B N 1
ATOM 2549 C CA . ALA B 1 118 ? -22 7.477 -1.7 1 92.5 118 ALA B CA 1
ATOM 2550 C C . ALA B 1 118 ? -20.969 8.523 -1.276 1 92.5 118 ALA B C 1
ATOM 2552 O O . ALA B 1 118 ? -20.891 8.875 -0.098 1 92.5 118 ALA B O 1
ATOM 2553 N N . GLY B 1 119 ? -20.172 8.977 -2.244 1 90.25 119 GLY B N 1
ATOM 2554 C CA . GLY B 1 119 ? -19.094 9.922 -1.964 1 90.25 119 GLY B CA 1
ATOM 2555 C C . GLY B 1 119 ? -17.719 9.281 -1.971 1 90.25 119 GLY B C 1
ATOM 2556 O O . GLY B 1 119 ? -16.75 9.883 -2.436 1 90.25 119 GLY B O 1
ATOM 2557 N N . LEU B 1 120 ? -17.719 8.039 -1.408 1 93.81 120 LEU B N 1
ATOM 2558 C CA . LEU B 1 120 ? -16.453 7.312 -1.375 1 93.81 120 LEU B CA 1
ATOM 2559 C C . LEU B 1 120 ? -16.344 6.367 -2.566 1 93.81 120 LEU B C 1
ATOM 2561 O O . LEU B 1 120 ? -15.234 6.066 -3.023 1 93.81 120 LEU B O 1
ATOM 2565 N N . ASP B 1 121 ? -17.453 5.926 -3.098 1 93.31 121 ASP B N 1
ATOM 2566 C CA . ASP B 1 121 ? -17.484 4.906 -4.141 1 93.31 121 ASP B CA 1
ATOM 2567 C C . ASP B 1 121 ? -16.891 5.43 -5.445 1 93.31 121 ASP B C 1
ATOM 2569 O O . ASP B 1 121 ? -16.531 4.648 -6.324 1 93.31 121 ASP B O 1
ATOM 2573 N N . GLN B 1 122 ? -16.781 6.727 -5.621 1 93.88 122 GLN B N 1
ATOM 2574 C CA . GLN B 1 122 ? -16.203 7.316 -6.824 1 93.88 122 GLN B CA 1
ATOM 2575 C C . GLN B 1 122 ? -14.719 7.602 -6.645 1 93.88 122 GLN B C 1
ATOM 2577 O O . GLN B 1 122 ? -14.055 8.078 -7.57 1 93.88 122 GLN B O 1
ATOM 2582 N N . LEU B 1 123 ? -14.164 7.223 -5.457 1 96.88 123 LEU B N 1
ATOM 2583 C CA . LEU B 1 123 ? -12.789 7.574 -5.102 1 96.88 123 LEU B CA 1
ATOM 2584 C C . LEU B 1 123 ? -11.969 6.32 -4.801 1 96.88 123 LEU B C 1
ATOM 2586 O O . LEU B 1 123 ? -11.086 6.344 -3.943 1 96.88 123 LEU B O 1
ATOM 2590 N N . THR B 1 124 ? -12.258 5.281 -5.469 1 97.5 124 THR B N 1
ATOM 2591 C CA . THR B 1 124 ? -11.711 3.975 -5.117 1 97.5 124 THR B CA 1
ATOM 2592 C C . THR B 1 124 ? -10.188 4.008 -5.121 1 97.5 124 THR B C 1
ATOM 2594 O O . THR B 1 124 ? -9.547 3.586 -4.152 1 97.5 124 THR B O 1
ATOM 2597 N N . ASP B 1 125 ? -9.617 4.531 -6.211 1 98.31 125 ASP B N 1
ATOM 2598 C CA . ASP B 1 125 ? -8.164 4.57 -6.297 1 98.31 125 ASP B CA 1
ATOM 2599 C C . ASP B 1 125 ? -7.57 5.453 -5.203 1 98.31 125 ASP B C 1
ATOM 2601 O O . ASP B 1 125 ? -6.527 5.125 -4.633 1 98.31 125 ASP B O 1
ATOM 2605 N N . TYR B 1 126 ? -8.188 6.543 -4.945 1 98.62 126 TYR B N 1
ATOM 2606 C CA . TYR B 1 126 ? -7.758 7.43 -3.873 1 98.62 126 TYR B CA 1
ATOM 2607 C C . TYR B 1 126 ? -7.84 6.73 -2.52 1 98.62 126 TYR B C 1
ATOM 2609 O O . TYR B 1 126 ? -6.902 6.789 -1.724 1 98.62 126 TYR B O 1
ATOM 2617 N N . ASN B 1 127 ? -8.945 6.055 -2.232 1 98.5 127 ASN B N 1
ATOM 2618 C CA . ASN B 1 127 ? -9.117 5.297 -0.996 1 98.5 127 ASN B CA 1
ATOM 2619 C C . ASN B 1 127 ? -8.023 4.242 -0.828 1 98.5 127 ASN B C 1
ATOM 2621 O O . ASN B 1 127 ? -7.5 4.055 0.271 1 98.5 127 ASN B O 1
ATOM 2625 N N . ILE B 1 128 ? -7.719 3.621 -1.896 1 98.88 128 ILE B N 1
ATOM 2626 C CA . ILE B 1 128 ? -6.695 2.58 -1.859 1 98.88 128 ILE B CA 1
ATOM 2627 C C . ILE B 1 128 ? -5.344 3.197 -1.516 1 98.88 128 ILE B C 1
ATOM 2629 O O . ILE B 1 128 ? -4.594 2.65 -0.704 1 98.88 128 ILE B O 1
ATOM 2633 N N . ALA B 1 129 ? -5 4.312 -2.133 1 98.94 129 ALA B N 1
ATOM 2634 C CA . ALA B 1 129 ? -3.744 4.988 -1.824 1 98.94 129 ALA B CA 1
ATOM 2635 C C . ALA B 1 129 ? -3.662 5.34 -0.341 1 98.94 129 ALA B C 1
ATOM 2637 O O . ALA B 1 129 ? -2.646 5.082 0.31 1 98.94 129 ALA B O 1
ATOM 2638 N N . LYS B 1 130 ? -4.727 5.887 0.224 1 98.88 130 LYS B N 1
ATOM 2639 C CA . LYS B 1 130 ? -4.75 6.266 1.634 1 98.88 130 LYS B CA 1
ATOM 2640 C C . LYS B 1 130 ? -4.73 5.035 2.535 1 98.88 130 LYS B C 1
ATOM 2642 O O . LYS B 1 130 ? -4.113 5.051 3.604 1 98.88 130 LYS B O 1
ATOM 2647 N N . PHE B 1 131 ? -5.383 3.971 2.09 1 98.94 131 PHE B N 1
ATOM 2648 C CA . PHE B 1 131 ? -5.355 2.699 2.801 1 98.94 131 PHE B CA 1
ATOM 2649 C C . PHE B 1 131 ? -3.92 2.227 3.008 1 98.94 131 PHE B C 1
ATOM 2651 O O . PHE B 1 131 ? -3.531 1.876 4.125 1 98.94 131 PHE B O 1
ATOM 2658 N N . PHE B 1 132 ? -3.139 2.262 2.016 1 98.94 132 PHE B N 1
ATOM 2659 C CA . PHE B 1 132 ? -1.774 1.753 2.096 1 98.94 132 PHE B CA 1
ATOM 2660 C C . PHE B 1 132 ? -0.91 2.658 2.965 1 98.94 132 PHE B C 1
ATOM 2662 O O . PHE B 1 132 ? -0.117 2.176 3.777 1 98.94 132 PHE B O 1
ATOM 2669 N N . ALA B 1 133 ? -1.065 3.959 2.799 1 98.94 133 ALA B N 1
ATOM 2670 C CA . ALA B 1 133 ? -0.302 4.891 3.627 1 98.94 133 ALA B CA 1
ATOM 2671 C C . ALA B 1 133 ? -0.641 4.715 5.105 1 98.94 133 ALA B C 1
ATOM 2673 O O . ALA B 1 133 ? 0.255 4.59 5.941 1 98.94 133 ALA B O 1
ATOM 2674 N N . ASP B 1 134 ? -1.959 4.676 5.418 1 98.94 134 ASP B N 1
ATOM 2675 C CA . ASP B 1 134 ? -2.404 4.535 6.801 1 98.94 134 ASP B CA 1
ATOM 2676 C C . ASP B 1 134 ? -1.915 3.219 7.402 1 98.94 134 ASP B C 1
ATOM 2678 O O . ASP B 1 134 ? -1.385 3.199 8.516 1 98.94 134 ASP B O 1
ATOM 2682 N N . ASN B 1 135 ? -2.078 2.145 6.688 1 98.88 135 ASN B N 1
ATOM 2683 C CA . ASN B 1 135 ? -1.708 0.832 7.207 1 98.88 135 ASN B CA 1
ATOM 2684 C C . ASN B 1 135 ? -0.205 0.727 7.445 1 98.88 135 ASN B C 1
ATOM 2686 O O . ASN B 1 135 ? 0.232 0.104 8.414 1 98.88 135 ASN B O 1
ATOM 2690 N N . TYR B 1 136 ? 0.597 1.314 6.539 1 98.94 136 TYR B N 1
ATOM 2691 C CA . TYR B 1 136 ? 2.039 1.3 6.754 1 98.94 136 TYR B CA 1
ATOM 2692 C C . TYR B 1 136 ? 2.406 2.023 8.039 1 98.94 136 TYR B C 1
ATOM 2694 O O . TYR B 1 136 ? 3.182 1.511 8.852 1 98.94 136 TYR B O 1
ATOM 2702 N N . LEU B 1 137 ? 1.808 3.182 8.188 1 98.94 137 LEU B N 1
ATOM 2703 C CA . LEU B 1 137 ? 2.088 3.982 9.375 1 98.94 137 LEU B CA 1
ATOM 2704 C C . LEU B 1 137 ? 1.727 3.217 10.648 1 98.94 137 LEU B C 1
ATOM 2706 O O . LEU B 1 137 ? 2.5 3.201 11.609 1 98.94 137 LEU B O 1
ATOM 2710 N N . ILE B 1 138 ? 0.596 2.57 10.641 1 98.88 138 ILE B N 1
ATOM 2711 C CA . ILE B 1 138 ? 0.059 1.878 11.812 1 98.88 138 ILE B CA 1
ATOM 2712 C C . ILE B 1 138 ? 0.908 0.645 12.109 1 98.88 138 ILE B C 1
ATOM 2714 O O . ILE B 1 138 ? 1.233 0.378 13.273 1 98.88 138 ILE B O 1
ATOM 2718 N N . ASN B 1 139 ? 1.35 -0.072 11.102 1 98.69 139 ASN B N 1
ATOM 2719 C CA . ASN B 1 139 ? 1.81 -1.438 11.328 1 98.69 139 ASN B CA 1
ATOM 2720 C C . ASN B 1 139 ? 3.316 -1.564 11.125 1 98.69 139 ASN B C 1
ATOM 2722 O O . ASN B 1 139 ? 3.922 -2.555 11.539 1 98.69 139 ASN B O 1
ATOM 2726 N N . GLN B 1 140 ? 3.936 -0.528 10.492 1 98.56 140 GLN B N 1
ATOM 2727 C CA . GLN B 1 140 ? 5.312 -0.771 10.078 1 98.56 140 GLN B CA 1
ATOM 2728 C C . GLN B 1 140 ? 6.223 0.383 10.484 1 98.56 140 GLN B C 1
ATOM 2730 O O . GLN B 1 140 ? 7.316 0.542 9.945 1 98.56 140 GLN B O 1
ATOM 2735 N N . THR B 1 141 ? 5.742 1.208 11.352 1 98.75 141 THR B N 1
ATOM 2736 C CA . THR B 1 141 ? 6.59 2.256 11.906 1 98.75 141 THR B CA 1
ATOM 2737 C C . THR B 1 141 ? 6.578 2.203 13.438 1 98.75 141 THR B C 1
ATOM 2739 O O . THR B 1 141 ? 5.746 1.517 14.031 1 98.75 141 THR B O 1
ATOM 2742 N N . GLN B 1 142 ? 7.516 2.871 14.031 1 98.62 142 GLN B N 1
ATOM 2743 C CA . GLN B 1 142 ? 7.566 3.035 15.484 1 98.62 142 GLN B CA 1
ATOM 2744 C C . GLN B 1 142 ? 7.199 4.461 15.891 1 98.62 142 GLN B C 1
ATOM 2746 O O . GLN B 1 142 ? 7.426 4.859 17.031 1 98.62 142 GLN B O 1
ATOM 2751 N N . LEU B 1 143 ? 6.664 5.23 14.977 1 98.88 143 LEU B N 1
ATOM 2752 C CA . LEU B 1 143 ? 6.336 6.637 15.195 1 98.88 143 LEU B CA 1
ATOM 2753 C C . LEU B 1 143 ? 5.141 6.777 16.125 1 98.88 143 LEU B C 1
ATOM 2755 O O . LEU B 1 143 ? 4.246 5.93 16.125 1 98.88 143 LEU B O 1
ATOM 2759 N N . ASP B 1 144 ? 5.184 7.797 17.016 1 98.81 144 ASP B N 1
ATOM 2760 C CA . ASP B 1 144 ? 3.992 8.266 17.703 1 98.81 144 ASP B CA 1
ATOM 2761 C C . ASP B 1 144 ? 3.061 9.016 16.75 1 98.81 144 ASP B C 1
ATOM 2763 O O . ASP B 1 144 ? 3.051 10.25 16.734 1 98.81 144 ASP B O 1
ATOM 2767 N N . TYR B 1 145 ? 2.293 8.25 16.047 1 98.94 145 TYR B N 1
ATOM 2768 C CA . TYR B 1 145 ? 1.507 8.82 14.961 1 98.94 145 TYR B CA 1
ATOM 2769 C C . TYR B 1 145 ? 0.129 9.25 15.453 1 98.94 145 TYR B C 1
ATOM 2771 O O . TYR B 1 145 ? -0.319 8.82 16.516 1 98.94 145 TYR B O 1
ATOM 2779 N N . THR B 1 146 ? -0.498 10.133 14.797 1 98.94 146 THR B N 1
ATOM 2780 C CA . THR B 1 146 ? -1.938 10.352 14.734 1 98.94 146 THR B CA 1
ATOM 2781 C C . THR B 1 146 ? -2.404 10.461 13.281 1 98.94 146 THR B C 1
ATOM 2783 O O . THR B 1 146 ? -1.806 11.188 12.484 1 98.94 146 THR B O 1
ATOM 2786 N N . ILE B 1 147 ? -3.363 9.648 12.93 1 98.94 147 ILE B N 1
ATOM 2787 C CA . ILE B 1 147 ? -3.984 9.75 11.609 1 98.94 147 ILE B CA 1
ATOM 2788 C C . ILE B 1 147 ? -5.348 10.43 11.734 1 98.94 147 ILE B C 1
ATOM 2790 O O . ILE B 1 147 ? -6.215 9.961 12.477 1 98.94 147 ILE B O 1
ATOM 2794 N N . LEU B 1 148 ? -5.484 11.57 11.141 1 98.94 148 LEU B N 1
ATOM 2795 C CA . LEU B 1 148 ? -6.793 12.211 11.039 1 98.94 148 LEU B CA 1
ATOM 2796 C C . LEU B 1 148 ? -7.488 11.812 9.734 1 98.94 148 LEU B C 1
ATOM 2798 O O . LEU B 1 148 ? -6.953 12.047 8.648 1 98.94 148 LEU B O 1
ATOM 2802 N N . GLN B 1 149 ? -8.609 11.18 9.836 1 98.88 149 GLN B N 1
ATOM 2803 C CA . GLN B 1 149 ? -9.445 10.781 8.711 1 98.88 149 GLN B CA 1
ATOM 2804 C C . GLN B 1 149 ? -10.711 11.633 8.641 1 98.88 149 GLN B C 1
ATOM 2806 O O . GLN B 1 149 ? -11.766 11.219 9.125 1 98.88 149 GLN B O 1
ATOM 2811 N N . PRO B 1 150 ? -10.617 12.75 8 1 98.69 150 PRO B N 1
ATOM 2812 C CA . PRO B 1 150 ? -11.812 13.594 7.863 1 98.69 150 PRO B CA 1
ATOM 2813 C C . PRO B 1 150 ? -12.688 13.18 6.684 1 98.69 150 PRO B C 1
ATOM 2815 O O . PRO B 1 150 ? -12.211 12.539 5.742 1 98.69 150 PRO B O 1
ATOM 2818 N N . GLY B 1 151 ? -14.039 13.539 6.797 1 98.12 151 GLY B N 1
ATOM 2819 C CA . GLY B 1 151 ? -14.883 13.492 5.617 1 98.12 151 GLY B CA 1
ATOM 2820 C C . GLY B 1 151 ? -14.523 14.539 4.578 1 98.12 151 GLY B C 1
ATOM 2821 O O . GLY B 1 151 ? -13.422 15.094 4.609 1 98.12 151 GLY B O 1
ATOM 2822 N N . GLY B 1 152 ? -15.398 14.758 3.627 1 97.62 152 GLY B N 1
ATOM 2823 C CA . GLY B 1 152 ? -15.148 15.758 2.596 1 97.62 152 GLY B CA 1
ATOM 2824 C C . GLY B 1 152 ? -14.734 17.109 3.156 1 97.62 152 GLY B C 1
ATOM 2825 O O . GLY B 1 152 ? -15.266 17.547 4.18 1 97.62 152 GLY B O 1
ATOM 2826 N N . LEU B 1 153 ? -13.766 17.766 2.584 1 98 153 LEU B N 1
ATOM 2827 C CA . LEU B 1 153 ? -13.266 19.062 3.021 1 98 153 LEU B CA 1
ATOM 2828 C C . LEU B 1 153 ? -13.891 20.188 2.207 1 98 153 LEU B C 1
ATOM 2830 O O . LEU B 1 153 ? -13.758 20.219 0.982 1 98 153 LEU B O 1
ATOM 2834 N N . ALA B 1 154 ? -14.508 21.047 2.91 1 97.75 154 ALA B N 1
ATOM 2835 C CA . ALA B 1 154 ? -15.258 22.109 2.258 1 97.75 154 ALA B CA 1
ATOM 2836 C C . ALA B 1 154 ? -14.625 23.484 2.518 1 97.75 154 ALA B C 1
ATOM 2838 O O . ALA B 1 154 ? -14.133 23.75 3.617 1 97.75 154 ALA B O 1
ATOM 2839 N N . GLU B 1 155 ? -14.633 24.312 1.465 1 97.75 155 GLU B N 1
ATOM 2840 C CA . GLU B 1 155 ? -14.25 25.703 1.636 1 97.75 155 GLU B CA 1
ATOM 2841 C C . GLU B 1 155 ? -15.367 26.516 2.293 1 97.75 155 GLU B C 1
ATOM 2843 O O . GLU B 1 155 ? -16.094 27.234 1.617 1 97.75 155 GLU B O 1
ATOM 2848 N N . GLU B 1 156 ? -15.508 26.344 3.529 1 97.56 156 GLU B N 1
ATOM 2849 C CA . GLU B 1 156 ? -16.516 26.984 4.379 1 97.56 156 GLU B CA 1
ATOM 2850 C C . GLU B 1 156 ? -15.898 27.5 5.672 1 97.56 156 GLU B C 1
ATOM 2852 O O . GLU B 1 156 ? -14.773 27.141 6.02 1 97.56 156 GLU B O 1
ATOM 2857 N N . GLU B 1 157 ? -16.609 28.359 6.281 1 98 157 GLU B N 1
ATOM 2858 C CA . GLU B 1 157 ? -16.156 28.859 7.57 1 98 157 GLU B CA 1
ATOM 2859 C C . GLU B 1 157 ? -16.172 27.766 8.633 1 98 157 GLU B C 1
ATOM 2861 O O . GLU B 1 157 ? -17.062 26.922 8.656 1 98 157 GLU B O 1
ATOM 2866 N N . GLY B 1 158 ? -15.25 27.844 9.492 1 98.06 158 GLY B N 1
ATOM 2867 C CA . GLY B 1 158 ? -15.211 26.906 10.602 1 98.06 158 GLY B CA 1
ATOM 2868 C C . GLY B 1 158 ? -16.375 27.062 11.562 1 98.06 158 GLY B C 1
ATOM 2869 O O . GLY B 1 158 ? -16.812 28.188 11.836 1 98.06 158 GLY B O 1
ATOM 2870 N N . ARG B 1 159 ? -16.781 25.953 12.062 1 97.25 159 ARG B N 1
ATOM 2871 C CA . ARG B 1 159 ? -17.875 25.953 13.031 1 97.25 159 ARG B CA 1
ATOM 2872 C C . ARG B 1 159 ? -17.359 25.672 14.438 1 97.25 159 ARG B C 1
ATOM 2874 O O . ARG B 1 159 ? -18.031 25.984 15.422 1 97.25 159 ARG B O 1
ATOM 2881 N N . GLY B 1 160 ? -16.281 25.016 14.523 1 97.88 160 GLY B N 1
ATOM 2882 C CA . GLY B 1 160 ? -15.711 24.641 15.805 1 97.88 160 GLY B CA 1
ATOM 2883 C C . GLY B 1 160 ? -16.406 23.469 16.453 1 97.88 160 GLY B C 1
ATOM 2884 O O . GLY B 1 160 ? -16.219 23.203 17.641 1 97.88 160 GLY B O 1
ATOM 2885 N N . LEU B 1 161 ? -17.25 22.781 15.641 1 97.94 161 LEU B N 1
ATOM 2886 C CA . LEU B 1 161 ? -18.031 21.656 16.125 1 97.94 161 LEU B CA 1
ATOM 2887 C C . LEU B 1 161 ? -17.734 20.406 15.32 1 97.94 161 LEU B C 1
ATOM 2889 O O . LEU B 1 161 ? -17.719 20.438 14.086 1 97.94 161 LEU B O 1
ATOM 2893 N N . VAL B 1 162 ? -17.484 19.25 16.078 1 98.19 162 VAL B N 1
ATOM 2894 C CA . VAL B 1 162 ? -17.078 18.047 15.375 1 98.19 162 VAL B CA 1
ATOM 2895 C C . VAL B 1 162 ? -17.828 16.844 15.961 1 98.19 162 VAL B C 1
ATOM 2897 O O . VAL B 1 162 ? -18.438 16.938 17.031 1 98.19 162 VAL B O 1
ATOM 2900 N N . THR B 1 163 ? -17.906 15.828 15.266 1 97.44 163 THR B N 1
ATOM 2901 C CA . THR B 1 163 ? -18.188 14.469 15.734 1 97.44 163 THR B CA 1
ATOM 2902 C C . THR B 1 163 ? -17.062 13.523 15.344 1 97.44 163 THR B C 1
ATOM 2904 O O . THR B 1 163 ? -16.641 13.492 14.188 1 97.44 163 THR B O 1
ATOM 2907 N N . PHE B 1 164 ? -16.578 12.836 16.375 1 97 164 PHE B N 1
ATOM 2908 C CA . PHE B 1 164 ? -15.586 11.805 16.109 1 97 164 PHE B CA 1
ATOM 2909 C C . PHE B 1 164 ? -16.234 10.43 15.992 1 97 164 PHE B C 1
ATOM 2911 O O . PHE B 1 164 ? -17.344 10.227 16.5 1 97 164 PHE B O 1
ATOM 2918 N N . ALA B 1 165 ? -15.789 9.547 15.219 1 93.75 165 ALA B N 1
ATOM 2919 C CA . ALA B 1 165 ? -16.25 8.18 14.992 1 93.75 165 ALA B CA 1
ATOM 2920 C C . ALA B 1 165 ? -17.594 8.164 14.273 1 93.75 165 ALA B C 1
ATOM 2922 O O . ALA B 1 165 ? -18.531 7.496 14.703 1 93.75 165 ALA B O 1
ATOM 2923 N N . PRO B 1 166 ? -17.703 8.922 13.227 1 95.19 166 PRO B N 1
ATOM 2924 C CA . PRO B 1 166 ? -18.938 8.906 12.453 1 95.19 166 PRO B CA 1
ATOM 2925 C C . PRO B 1 166 ? -19.234 7.535 11.844 1 95.19 166 PRO B C 1
ATOM 2927 O O . PRO B 1 166 ? -18.312 6.742 11.625 1 95.19 166 PRO B O 1
ATOM 2930 N N . GLU B 1 167 ? -20.469 7.336 11.516 1 92.19 167 GLU B N 1
ATOM 2931 C CA . GLU B 1 167 ? -20.891 6.066 10.922 1 92.19 167 GLU B CA 1
ATOM 2932 C C . GLU B 1 167 ? -21.125 6.215 9.422 1 92.19 167 GLU B C 1
ATOM 2934 O O . GLU B 1 167 ? -21.219 5.223 8.703 1 92.19 167 GLU B O 1
ATOM 2939 N N . LYS B 1 168 ? -21.266 7.508 9.047 1 93.56 168 LYS B N 1
ATOM 2940 C CA . LYS B 1 168 ? -21.578 7.77 7.648 1 93.56 168 LYS B CA 1
ATOM 2941 C C . LYS B 1 168 ? -20.641 8.828 7.062 1 93.56 168 LYS B C 1
ATOM 2943 O O . LYS B 1 168 ? -19.953 9.531 7.805 1 93.56 168 LYS B O 1
ATOM 2948 N N . VAL B 1 169 ? -20.703 8.922 5.781 1 96.56 169 VAL B N 1
ATOM 2949 C CA . VAL B 1 169 ? -19.906 9.906 5.062 1 96.56 169 VAL B CA 1
ATOM 2950 C C . VAL B 1 169 ? -20.469 11.305 5.305 1 96.56 169 VAL B C 1
ATOM 2952 O O . VAL B 1 169 ? -21.672 11.469 5.539 1 96.56 169 VAL B O 1
ATOM 2955 N N . GLY B 1 170 ? -19.656 12.242 5.281 1 96.75 170 GLY B N 1
ATOM 2956 C CA . GLY B 1 170 ? -20.016 13.633 5.484 1 96.75 170 GLY B CA 1
ATOM 2957 C C . GLY B 1 170 ? -18.891 14.602 5.156 1 96.75 170 GLY B C 1
ATOM 2958 O O . GLY B 1 170 ? -18 14.281 4.367 1 96.75 170 GLY B O 1
ATOM 2959 N N . ARG B 1 171 ? -19.047 15.805 5.703 1 97.56 171 ARG B N 1
ATOM 2960 C CA . ARG B 1 171 ? -18.094 16.844 5.316 1 97.56 171 ARG B CA 1
ATOM 2961 C C . ARG B 1 171 ? -17.594 17.594 6.535 1 97.56 171 ARG B C 1
ATOM 2963 O O . ARG B 1 171 ? -18.156 17.484 7.625 1 97.56 171 ARG B O 1
ATOM 2970 N N . ASN B 1 172 ? -16.5 18.281 6.348 1 97.25 172 ASN B N 1
ATOM 2971 C CA . ASN B 1 172 ? -15.867 19.188 7.297 1 97.25 172 ASN B CA 1
ATOM 2972 C C . ASN B 1 172 ? -15.469 20.516 6.629 1 97.25 172 ASN B C 1
ATOM 2974 O O . ASN B 1 172 ? -14.883 20.516 5.547 1 97.25 172 ASN B O 1
ATOM 2978 N N . PRO B 1 173 ? -15.82 21.672 7.371 1 98.56 173 PRO B N 1
ATOM 2979 C CA . PRO B 1 173 ? -15.086 22.859 6.926 1 98.56 173 PRO B CA 1
ATOM 2980 C C . PRO B 1 173 ? -13.578 22.719 7.09 1 98.56 173 PRO B C 1
ATOM 2982 O O . PRO B 1 173 ? -13.109 22.141 8.078 1 98.56 173 PRO B O 1
ATOM 2985 N N . ILE B 1 174 ? -12.805 23.203 6.152 1 98.75 174 ILE B N 1
ATOM 2986 C CA . ILE B 1 174 ? -11.344 23.109 6.152 1 98.75 174 ILE B CA 1
ATOM 2987 C C . ILE B 1 174 ? -10.789 23.719 7.434 1 98.75 174 ILE B C 1
ATOM 2989 O O . ILE B 1 174 ? -9.938 23.125 8.102 1 98.75 174 ILE B O 1
ATOM 2993 N N . PRO B 1 175 ? -11.305 24.844 7.918 1 98.75 175 PRO B N 1
ATOM 2994 C CA . PRO B 1 175 ? -10.758 25.438 9.148 1 98.75 175 PRO B CA 1
ATOM 2995 C C . PRO B 1 175 ? -10.969 24.531 10.367 1 98.75 175 PRO B C 1
ATOM 2997 O O . PRO B 1 175 ? -10.148 24.531 11.289 1 98.75 175 PRO B O 1
ATOM 3000 N N . ASP B 1 176 ? -12.055 23.734 10.383 1 98.75 176 ASP B N 1
ATOM 3001 C CA . ASP B 1 176 ? -12.281 22.828 11.492 1 98.75 176 ASP B CA 1
ATOM 3002 C C . ASP B 1 176 ? -11.281 21.672 11.469 1 98.75 176 ASP B C 1
ATOM 3004 O O . ASP B 1 176 ? -10.773 21.25 12.516 1 98.75 176 ASP B O 1
ATOM 3008 N N . ALA B 1 177 ? -11.008 21.125 10.281 1 98.81 177 ALA B N 1
ATOM 3009 C CA . ALA B 1 177 ? -9.984 20.094 10.164 1 98.81 177 ALA B CA 1
ATOM 3010 C C . ALA B 1 177 ? -8.617 20.625 10.602 1 98.81 177 ALA B C 1
ATOM 3012 O O . ALA B 1 177 ? -7.891 19.938 11.328 1 98.81 177 ALA B O 1
ATOM 3013 N N . ALA B 1 178 ? -8.305 21.844 10.195 1 98.88 178 ALA B N 1
ATOM 3014 C CA . ALA B 1 178 ? -7.039 22.469 10.57 1 98.88 178 ALA B CA 1
ATOM 3015 C C . ALA B 1 178 ? -6.957 22.672 12.078 1 98.88 178 ALA B C 1
ATOM 3017 O O . ALA B 1 178 ? -5.891 22.5 12.68 1 98.88 178 ALA B O 1
ATOM 3018 N N . GLU B 1 179 ? -8.062 23.047 12.672 1 98.75 179 GLU B N 1
ATOM 3019 C CA . GLU B 1 179 ? -8.094 23.25 14.117 1 98.75 179 GLU B CA 1
ATOM 3020 C C . GLU B 1 179 ? -7.824 21.938 14.859 1 98.75 179 GLU B C 1
ATOM 3022 O O . GLU B 1 179 ? -7.059 21.906 15.82 1 98.75 179 GLU B O 1
ATOM 3027 N N . VAL B 1 180 ? -8.461 20.859 14.406 1 98.81 180 VAL B N 1
ATOM 3028 C CA . VAL B 1 180 ? -8.227 19.562 15.023 1 98.81 180 VAL B CA 1
ATOM 3029 C C . VAL B 1 180 ? -6.762 19.172 14.859 1 98.81 180 VAL B C 1
ATOM 3031 O O . VAL B 1 180 ? -6.113 18.75 15.82 1 98.81 180 VAL B O 1
ATOM 3034 N N . LEU B 1 181 ? -6.211 19.359 13.68 1 98.88 181 LEU B N 1
ATOM 3035 C CA . LEU B 1 181 ? -4.805 19.062 13.422 1 98.88 181 LEU B CA 1
ATOM 3036 C C . LEU B 1 181 ? -3.902 19.844 14.367 1 98.88 181 LEU B C 1
ATOM 3038 O O . LEU B 1 181 ? -2.957 19.297 14.93 1 98.88 181 LEU B O 1
ATOM 3042 N N . ALA B 1 182 ? -4.199 21.109 14.586 1 98.81 182 ALA B N 1
ATOM 3043 C CA . ALA B 1 182 ? -3.389 21.953 15.461 1 98.81 182 ALA B CA 1
ATOM 3044 C C . ALA B 1 182 ? -3.471 21.469 16.906 1 98.81 182 ALA B C 1
ATOM 3046 O O . ALA B 1 182 ? -2.471 21.484 17.625 1 98.81 182 ALA B O 1
ATOM 3047 N N . LYS B 1 183 ? -4.629 21.016 17.312 1 97.88 183 LYS B N 1
ATOM 3048 C CA . LYS B 1 183 ? -4.871 20.641 18.703 1 97.88 183 LYS B CA 1
ATOM 3049 C C . LYS B 1 183 ? -4.277 19.281 19.016 1 97.88 183 LYS B C 1
ATOM 3051 O O . LYS B 1 183 ? -3.949 18.984 20.172 1 97.88 183 LYS B O 1
ATOM 3056 N N . ILE B 1 184 ? -4.094 18.438 18.047 1 98.19 184 ILE B N 1
ATOM 3057 C CA . ILE B 1 184 ? -3.6 17.078 18.219 1 98.19 184 ILE B CA 1
ATOM 3058 C C . ILE B 1 184 ? -2.301 17.094 19.016 1 98.19 184 ILE B C 1
ATOM 3060 O O . ILE B 1 184 ? -2.102 16.266 19.906 1 98.19 184 ILE B O 1
ATOM 3064 N N . ILE B 1 185 ? -1.399 18.078 18.797 1 97.12 185 ILE B N 1
ATOM 3065 C CA . ILE B 1 185 ? -0.081 18.062 19.422 1 97.12 185 ILE B CA 1
ATOM 3066 C C . ILE B 1 185 ? -0.195 18.5 20.875 1 97.12 185 ILE B C 1
ATOM 3068 O O . ILE B 1 185 ? 0.749 18.328 21.656 1 97.12 185 ILE B O 1
ATOM 3072 N N . GLU B 1 186 ? -1.381 18.953 21.297 1 96.31 186 GLU B N 1
ATOM 3073 C CA . GLU B 1 186 ? -1.623 19.344 22.672 1 96.31 186 GLU B CA 1
ATOM 3074 C C . GLU B 1 186 ? -2.24 18.188 23.469 1 96.31 186 GLU B C 1
ATOM 3076 O O . GLU B 1 186 ? -2.357 18.266 24.688 1 96.31 186 GLU B O 1
ATOM 3081 N N . TYR B 1 187 ? -2.643 17.156 22.797 1 96.12 187 TYR B N 1
ATOM 3082 C CA . TYR B 1 187 ? -3.35 16.047 23.422 1 96.12 187 TYR B CA 1
ATOM 3083 C C . TYR B 1 187 ? -2.576 14.742 23.25 1 96.12 187 TYR B C 1
ATOM 3085 O O . TYR B 1 187 ? -2.764 14.023 22.266 1 96.12 187 TYR B O 1
ATOM 3093 N N . PRO B 1 188 ? -1.797 14.367 24.281 1 94.75 188 PRO B N 1
ATOM 3094 C CA . PRO B 1 188 ? -0.965 13.164 24.188 1 94.75 188 PRO B CA 1
ATOM 3095 C C . PRO B 1 188 ? -1.785 11.891 24 1 94.75 188 PRO B C 1
ATOM 3097 O O . PRO B 1 188 ? -1.267 10.891 23.5 1 94.75 188 PRO B O 1
ATOM 3100 N N . ASN B 1 189 ? -3.08 11.961 24.359 1 96.06 189 ASN B N 1
ATOM 3101 C CA . ASN B 1 189 ? -3.943 10.789 24.219 1 96.06 189 ASN B CA 1
ATOM 3102 C C . ASN B 1 189 ? -4.262 10.492 22.766 1 96.06 189 ASN B C 1
ATOM 3104 O O . ASN B 1 189 ? -4.902 9.484 22.453 1 96.06 189 ASN B O 1
ATOM 3108 N N . THR B 1 190 ? -3.742 11.297 21.828 1 97.31 190 THR B N 1
ATOM 3109 C CA . THR B 1 190 ? -3.998 11.07 20.422 1 97.31 190 THR B CA 1
ATOM 3110 C C . THR B 1 190 ? -2.885 10.234 19.797 1 97.31 190 THR B C 1
ATOM 3112 O O . THR B 1 190 ? -2.986 9.82 18.641 1 97.31 190 THR B O 1
ATOM 3115 N N . LYS B 1 191 ? -1.857 9.969 20.562 1 98 191 LYS B N 1
ATOM 3116 C CA . LYS B 1 191 ? -0.736 9.203 20.047 1 98 191 LYS B CA 1
ATOM 3117 C C . LYS B 1 191 ? -1.163 7.777 19.688 1 98 191 LYS B C 1
ATOM 3119 O O . LYS B 1 191 ? -1.875 7.129 20.453 1 98 191 LYS B O 1
ATOM 3124 N N . ARG B 1 192 ? -0.772 7.383 18.531 1 98.31 192 ARG B N 1
ATOM 3125 C CA . ARG B 1 192 ? -1.016 6.051 17.984 1 98.31 192 ARG B CA 1
ATOM 3126 C C . ARG B 1 192 ? -2.51 5.777 17.859 1 98.31 192 ARG B C 1
ATOM 3128 O O . ARG B 1 192 ? -2.984 4.711 18.25 1 98.31 192 ARG B O 1
ATOM 3135 N N . LYS B 1 193 ? -3.24 6.801 17.312 1 98.38 193 LYS B N 1
ATOM 3136 C CA . LYS B 1 193 ? -4.68 6.68 17.094 1 98.38 193 LYS B CA 1
ATOM 3137 C C . LYS B 1 193 ? -5.059 7.137 15.688 1 98.38 193 LYS B C 1
ATOM 3139 O O . LYS B 1 193 ? -4.379 7.988 15.102 1 98.38 193 LYS B O 1
ATOM 3144 N N . VAL B 1 194 ? -6.07 6.508 15.219 1 98.81 194 VAL B N 1
ATOM 3145 C CA . VAL B 1 194 ? -6.805 6.973 14.047 1 98.81 194 VAL B CA 1
ATOM 3146 C C . VAL B 1 194 ? -8.062 7.723 14.484 1 98.81 194 VAL B C 1
ATOM 3148 O O . VAL B 1 194 ? -8.867 7.195 15.25 1 98.81 194 VAL B O 1
ATOM 3151 N N . ILE B 1 195 ? -8.18 8.961 14.086 1 98.75 195 ILE B N 1
ATOM 3152 C CA . ILE B 1 195 ? -9.312 9.797 14.461 1 98.75 195 ILE B CA 1
ATOM 3153 C C . ILE B 1 195 ? -10.141 10.133 13.219 1 98.75 195 ILE B C 1
ATOM 3155 O O . ILE B 1 195 ? -9.68 10.859 12.336 1 98.75 195 ILE B O 1
ATOM 3159 N N . GLN B 1 196 ? -11.336 9.602 13.141 1 98.69 196 GLN B N 1
ATOM 3160 C CA . GLN B 1 196 ? -12.289 9.953 12.094 1 98.69 196 GLN B CA 1
ATOM 3161 C C . GLN B 1 196 ? -13.133 11.156 12.492 1 98.69 196 GLN B C 1
ATOM 3163 O O . GLN B 1 196 ? -13.562 11.266 13.648 1 98.69 196 GLN B O 1
ATOM 3168 N N . MET B 1 197 ? -13.344 12.078 11.523 1 98.38 197 MET B N 1
ATOM 3169 C CA . MET B 1 197 ? -14.047 13.281 11.961 1 98.38 197 MET B CA 1
ATOM 3170 C C . MET B 1 197 ? -15 13.781 10.875 1 98.38 197 MET B C 1
ATOM 3172 O O . MET B 1 197 ? -14.695 13.68 9.688 1 98.38 197 MET B O 1
ATOM 3176 N N . LEU B 1 198 ? -16.109 14.312 11.273 1 98.31 198 LEU B N 1
ATOM 3177 C CA . LEU B 1 198 ? -17.062 15.117 10.523 1 98.31 198 LEU B CA 1
ATOM 3178 C C . LEU B 1 198 ? -17.453 16.359 11.305 1 98.31 198 LEU B C 1
ATOM 3180 O O . LEU B 1 198 ? -17.188 16.453 12.508 1 98.31 198 LEU B O 1
ATOM 3184 N N . SER B 1 199 ? -18.031 17.297 10.531 1 97.94 199 SER B N 1
ATOM 3185 C CA . SER B 1 199 ? -18.734 18.344 11.281 1 97.94 199 SER B CA 1
ATOM 3186 C C . SER B 1 199 ? -19.797 17.734 12.195 1 97.94 199 SER B C 1
ATOM 3188 O O . SER B 1 199 ? -20.453 16.75 11.836 1 97.94 199 SER B O 1
ATOM 3190 N N . GLY B 1 200 ? -19.938 18.312 13.422 1 97.12 200 GLY B N 1
ATOM 3191 C CA . GLY B 1 200 ? -20.891 17.766 14.391 1 97.12 200 GLY B CA 1
ATOM 3192 C C . GLY B 1 200 ? -21.375 18.797 15.391 1 97.12 200 GLY B C 1
ATOM 3193 O O . GLY B 1 200 ? -21.578 19.953 15.047 1 97.12 200 GLY B O 1
ATOM 3194 N N . SER B 1 201 ? -21.703 18.266 16.594 1 96.44 201 SER B N 1
ATOM 3195 C CA . SER B 1 201 ? -22.359 19.141 17.531 1 96.44 201 SER B CA 1
ATOM 3196 C C . SER B 1 201 ? -21.5 19.391 18.766 1 96.44 201 SER B C 1
ATOM 3198 O O . SER B 1 201 ? -21.844 20.219 19.625 1 96.44 201 SER B O 1
ATOM 3200 N N . GLN B 1 202 ? -20.344 18.766 18.859 1 97.31 202 GLN B N 1
ATOM 3201 C CA . GLN B 1 202 ? -19.484 18.891 20.047 1 97.31 202 GLN B CA 1
ATOM 3202 C C . GLN B 1 202 ? -18.312 19.828 19.781 1 97.31 202 GLN B C 1
ATOM 3204 O O . GLN B 1 202 ? -17.672 19.734 18.719 1 97.31 202 GLN B O 1
ATOM 3209 N N . PRO B 1 203 ? -18.047 20.703 20.766 1 97.56 203 PRO B N 1
ATOM 3210 C CA . PRO B 1 203 ? -16.859 21.547 20.594 1 97.56 203 PRO B CA 1
ATOM 3211 C C . PRO B 1 203 ? -15.578 20.734 20.422 1 97.56 203 PRO B C 1
ATOM 3213 O O . PRO B 1 203 ? -15.406 19.703 21.078 1 97.56 203 PRO B O 1
ATOM 3216 N N . ILE B 1 204 ? -14.641 21.156 19.562 1 96.88 204 ILE B N 1
ATOM 3217 C CA . ILE B 1 204 ? -13.422 20.438 19.188 1 96.88 204 ILE B CA 1
ATOM 3218 C C . ILE B 1 204 ? -12.617 20.109 20.438 1 96.88 204 ILE B C 1
ATOM 3220 O O . ILE B 1 204 ? -12.242 18.953 20.656 1 96.88 204 ILE B O 1
ATOM 3224 N N . ASP B 1 205 ? -12.453 21.094 21.359 1 94.06 205 ASP B N 1
ATOM 3225 C CA . ASP B 1 205 ? -11.617 20.859 22.531 1 94.06 205 ASP B CA 1
ATOM 3226 C C . ASP B 1 205 ? -12.227 19.781 23.438 1 94.06 205 ASP B C 1
ATOM 3228 O O . ASP B 1 205 ? -11.516 18.906 23.922 1 94.06 205 ASP B O 1
ATOM 3232 N N . ALA B 1 206 ? -13.523 19.906 23.609 1 94.75 206 ALA B N 1
ATOM 3233 C CA . ALA B 1 206 ? -14.203 18.922 24.453 1 94.75 206 ALA B CA 1
ATOM 3234 C C . ALA B 1 206 ? -14.117 17.531 23.844 1 94.75 206 ALA B C 1
ATOM 3236 O O . ALA B 1 206 ? -13.938 16.531 24.562 1 94.75 206 ALA B O 1
ATOM 3237 N N . SER B 1 207 ? -14.219 17.422 22.594 1 95.69 207 SER B N 1
ATOM 3238 C CA . SER B 1 207 ? -14.172 16.156 21.891 1 95.69 207 SER B CA 1
ATOM 3239 C C . SER B 1 207 ? -12.773 15.547 21.922 1 95.69 207 SER B C 1
ATOM 3241 O O . SER B 1 207 ? -12.609 14.344 22.141 1 95.69 207 SER B O 1
ATOM 3243 N N . MET B 1 208 ? -11.711 16.422 21.766 1 95.06 208 MET B N 1
ATOM 3244 C CA . MET B 1 208 ? -10.328 15.961 21.781 1 95.06 208 MET B CA 1
ATOM 3245 C C . MET B 1 208 ? -9.953 15.383 23.141 1 95.06 208 MET B C 1
ATOM 3247 O O . MET B 1 208 ? -9.242 14.375 23.219 1 95.06 208 MET B O 1
ATOM 3251 N N . ALA B 1 209 ? -10.508 15.953 24.203 1 92.19 209 ALA B N 1
ATOM 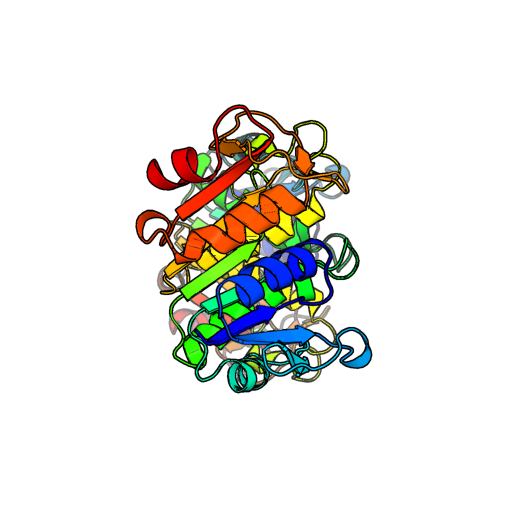3252 C CA . ALA B 1 209 ? -10.195 15.523 25.562 1 92.19 209 ALA B CA 1
ATOM 3253 C C . ALA B 1 209 ? -10.727 14.125 25.828 1 92.19 209 ALA B C 1
ATOM 3255 O O . ALA B 1 209 ? -10.211 13.414 26.688 1 92.19 209 ALA B O 1
ATOM 3256 N N . LYS B 1 210 ? -11.68 13.695 25 1 91.62 210 LYS B N 1
ATOM 3257 C CA . LYS B 1 210 ? -12.344 12.414 25.234 1 91.62 210 LYS B CA 1
ATOM 3258 C C . LYS B 1 210 ? -11.695 11.305 24.406 1 91.62 210 LYS B C 1
ATOM 3260 O O . LYS B 1 210 ? -12.047 10.133 24.547 1 91.62 210 LYS B O 1
ATOM 3265 N N . LEU B 1 211 ? -10.773 11.562 23.641 1 91.81 211 LEU B N 1
ATOM 3266 C CA . LEU B 1 211 ? -10.141 10.57 22.781 1 91.81 211 LEU B CA 1
ATOM 3267 C C . LEU B 1 211 ? -9.25 9.641 23.594 1 91.81 211 LEU B C 1
ATOM 3269 O O . LEU B 1 211 ? -8.625 10.062 24.578 1 91.81 211 LEU B O 1
#

Secondary structure (DSSP, 8-state):
-EEEEETTTSHHHHHHHHHHHHTT-EEEEEES-GGGS---SSEEEEE--TTS-HHHHHHTTTT-SEEEE----TTSSIIIIIIHHHHHHHHHHHHTT--EEEEE--TTTT-GGGTTSTTTTT-HHHHHHHHHHHHHHHHH---EEEEEEESEEESS----EEEES-SS--EEEHHHHHHHHHHHTT-GGGTTEEEEEEE-SEEHHHHHHT-/-EEEEETTTSHHHHHHHHHHHHTT-EEEEEES-GGGS---SSEEEEE--TTS-HHHHHHHHTT-SEEEE----TTSSIIIIIIHHHHHHHHHHHHTT--EEEEE--TTTT-GGGTTSTTTTT-HHHHHHHHHHHHHHHHH---EEEEEEESEEESS----EEEES-SS--EEEHHHHHHHHHHHTT-GGGTTEEEEEEE-SEEHHHHHHT-

pLDDT: mean 97.86, std 1.6, range [90.25, 99.0]

Nearest PDB structures (foldseek):
  3dqp-assembly1_A-2  TM=9.737E-01  e=4.457E-26  Lactococcus lactis subsp. lactis
  7er7-assembly1_A  TM=7.968E-01  e=4.528E-12  Homo sapiens
  5ffq-assembly1_B  TM=8.745E-01  e=9.261E-11  Escherichia coli O157:H7
  5guy-assembly2_B  TM=8.674E-01  e=4.856E-10  Escherichia coli CFT073
  5guy-assembly1_A  TM=8.466E-01  e=1.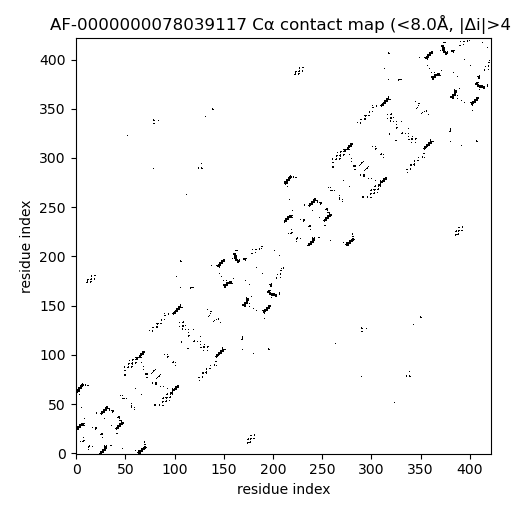054E-08  Escherichia coli CFT073

InterPro domains:
  IPR016040 NAD(P)-binding domain [PF13460] (7-186)
  IPR036291 NAD(P)-binding domain superfamily [SSF51735] (1-200)

Organism: NCBI:txid764290

Foldseek 3Di:
DEEEEAQCLDPLNVLLLVVVVVVPAAYEYEDQDQVSDDDDPRYHYDHADLQDALQVNLVSQAPHAEYEYPDDDPPPCLQSCLAVSLVSNLSSCVVSVYAEYEYEAAACLCPVVQQVAPPNVVVVSNSPRRNRSVCCCLPPHNHQYAYEHEAAEDCDDADQAKDKPDPHGAYHHSSNVSVLVNCCVVQSVRGSDYIYMHGDHHGSVVVSNVD/DEEEEAQCLDPLNVLLLVVLVVVPAAYAYEDQDQVSDDDDPRYHYDHADLQDALQVNLVSQAPHAEYEYPDDDPPPCLQSCLAVSLVSNLSSCVVSVYAEYEYEAAACLCPVVQQVAPPNVVVVSNSPRRNNSVCCCLPPHRHQYAYEHEAAEDCDDADQAKDKPDPHGAYHHSSNVSVLVNCCVVQSVRGSDYIYMHGDHHGSVVVSNVD

Radius of gyration: 23.46 Å; Cα contacts (8 Å, |Δi|>4): 935; chains: 2; bounding box: 46×69×50 Å